Protein AF-A0A2I6QMM1-F1 (afdb_monomer_lite)

Radius of gyration: 28.71 Å; chains: 1; bounding box: 68×101×74 Å

pLDDT: mean 81.17, std 16.35, range [25.67, 98.0]

Foldseek 3Di:
DVVVVVVVVVVVVVVVVVVVVVVVCCVVVPPPVPPPVPPLDFDAFAFQFALLFQQAFQCQLPPFPDAFPPDDQSSQFRPQKFKDWPPDQQDDPDSQGTAGAPPHPNNVVDDLQTWHAPLAARWIFGADADPTFMWMKGFGPAPLQAAQFKKKKKWKKAFDDDQDFPDFKKKKKFKWFNQPVGTGFQWFAAFEKDKEKAAQFAAWKKKKKKWFAFQQRFIEIHDIDIYGRADPAFAPHTWMKMFTDDHPRTAKMWMWMDTPNWIFTQDMDGPDDRMDTRRPDTDGTDNDDDATPDHIDGQMWMDTRDRHYNAIDMDMTMGTNHNRGDCVSRPDTMMMMMGMDDHGPGGRRMIIGRIGMHSDDGAHDHHPSNLVRNGGGNYDNPDPRPPPSSPPPPPDPCPLAQFFFAKFFQQWWFWWAPQQLPDIDIDGNVVCAPVVLVVWTWFQFPVSHTWTWNHKDKDKAQKWKWWAWPVGFTGITHQRWFFAFPPDDLSGDGLSPDDFQTWTWFADPNDIDTTTTHDIDMDSNMGMIMATDTPDPDSRSQWGHISRTITGHHDDDDDD

Structure (mmCIF, N/CA/C/O backbone):
data_AF-A0A2I6QMM1-F1
#
_entry.id   AF-A0A2I6QMM1-F1
#
loop_
_atom_site.group_PDB
_atom_site.id
_atom_site.type_symbol
_atom_site.label_atom_id
_atom_site.label_alt_id
_atom_site.label_comp_id
_atom_site.label_asym_id
_atom_site.label_entity_id
_atom_site.label_seq_id
_atom_site.pdbx_PDB_ins_code
_atom_site.Cartn_x
_atom_site.Cartn_y
_atom_site.Cartn_z
_atom_site.occupancy
_atom_site.B_iso_or_equiv
_atom_site.auth_seq_id
_atom_site.auth_comp_id
_atom_site.auth_asym_id
_atom_site.auth_atom_id
_atom_site.pdbx_PDB_model_num
ATOM 1 N N . MET A 1 1 ? 2.790 59.469 16.083 1.00 58.50 1 MET A N 1
ATOM 2 C CA . MET A 1 1 ? 3.617 58.945 14.975 1.00 58.50 1 MET A CA 1
ATOM 3 C C . MET A 1 1 ? 5.012 58.540 15.431 1.00 58.50 1 MET A C 1
ATOM 5 O O . MET A 1 1 ? 5.197 57.351 15.611 1.00 58.50 1 MET A O 1
ATOM 9 N N . LYS A 1 2 ? 5.932 59.457 15.779 1.00 72.00 2 LYS A N 1
ATOM 10 C CA . LYS A 1 2 ? 7.332 59.096 16.119 1.00 72.00 2 LYS A CA 1
ATOM 11 C C . LYS A 1 2 ? 7.532 58.024 17.209 1.00 72.00 2 LYS A C 1
ATOM 13 O O . LYS A 1 2 ? 8.501 57.286 17.161 1.00 72.00 2 LYS A O 1
ATOM 18 N N . LYS A 1 3 ? 6.628 57.919 18.192 1.00 73.31 3 LYS A N 1
ATOM 19 C CA . LYS A 1 3 ? 6.713 56.907 19.266 1.00 73.31 3 LYS A CA 1
ATOM 20 C C . LYS A 1 3 ? 6.337 55.489 18.804 1.00 73.31 3 LYS A C 1
ATOM 22 O O . LYS A 1 3 ? 6.788 54.528 19.407 1.00 73.31 3 LYS A O 1
ATOM 27 N N . GLN A 1 4 ? 5.507 55.367 17.768 1.00 77.81 4 GLN A N 1
ATOM 28 C CA . GLN A 1 4 ? 5.061 54.077 17.235 1.00 77.81 4 GLN A CA 1
ATOM 29 C C . GLN A 1 4 ? 6.111 53.492 16.284 1.00 77.81 4 GLN A C 1
ATOM 31 O O . GLN A 1 4 ? 6.471 52.333 16.430 1.00 77.81 4 GLN A O 1
ATOM 36 N N . GLU A 1 5 ? 6.699 54.331 15.428 1.00 81.75 5 GLU A N 1
ATOM 37 C CA . GLU A 1 5 ? 7.823 53.952 14.555 1.00 81.75 5 GLU A CA 1
ATOM 38 C C . GLU A 1 5 ? 9.050 53.502 15.363 1.00 81.75 5 GLU A C 1
ATOM 40 O O . GLU A 1 5 ? 9.696 52.519 15.016 1.00 81.75 5 GLU A O 1
ATOM 45 N N . LEU A 1 6 ? 9.342 54.174 16.485 1.00 85.75 6 LEU A N 1
ATOM 46 C CA . LEU A 1 6 ? 10.435 53.772 17.376 1.00 85.75 6 LEU A CA 1
ATOM 47 C C . LEU A 1 6 ? 10.184 52.390 18.005 1.00 85.75 6 LEU A C 1
ATOM 49 O O . LEU A 1 6 ? 11.107 51.597 18.153 1.00 85.75 6 LEU A O 1
ATOM 53 N N . MET A 1 7 ? 8.927 52.095 18.345 1.00 86.69 7 MET A N 1
ATOM 54 C CA . MET A 1 7 ? 8.533 50.829 18.966 1.00 86.69 7 MET A CA 1
ATOM 55 C C . MET A 1 7 ? 8.573 49.666 17.965 1.00 86.69 7 MET A C 1
ATOM 57 O O . MET A 1 7 ? 8.992 48.568 18.319 1.00 86.69 7 MET A O 1
ATOM 61 N N . GLU A 1 8 ? 8.193 49.908 16.707 1.00 85.31 8 GLU A N 1
ATOM 62 C CA . GLU A 1 8 ? 8.327 48.926 15.624 1.00 85.31 8 GLU A CA 1
ATOM 63 C C . GLU A 1 8 ? 9.797 48.634 15.303 1.00 85.31 8 GLU A C 1
ATOM 65 O O . GLU A 1 8 ? 10.169 47.471 15.153 1.00 85.31 8 GLU A O 1
ATOM 70 N N . GLN A 1 9 ? 10.656 49.659 15.279 1.00 85.38 9 GLN A N 1
ATOM 71 C CA . GLN A 1 9 ? 12.094 49.465 15.076 1.00 85.38 9 GLN A CA 1
ATOM 72 C C . GLN A 1 9 ? 12.745 48.673 16.216 1.00 85.38 9 GLN A C 1
ATOM 74 O O . GLN A 1 9 ? 13.538 47.770 15.949 1.00 85.38 9 GLN A O 1
ATOM 79 N N . GLU A 1 10 ? 12.381 48.948 17.473 1.00 88.94 10 GLU A N 1
ATOM 80 C CA . GLU A 1 10 ? 12.860 48.169 18.624 1.00 88.94 10 GLU A CA 1
ATOM 81 C C . GLU A 1 10 ? 12.379 46.712 18.584 1.00 88.94 10 GLU A C 1
ATOM 83 O O . GLU A 1 10 ? 13.131 45.804 18.948 1.00 88.94 10 GLU A O 1
ATOM 88 N N . LEU A 1 11 ? 11.147 46.469 18.123 1.00 86.62 11 LEU A N 1
ATOM 89 C CA . LEU A 1 11 ? 10.607 45.119 17.983 1.00 86.62 11 LEU A CA 1
ATOM 90 C C . LEU A 1 11 ? 11.363 44.331 16.905 1.00 86.62 11 LEU A C 1
ATOM 92 O O . LEU A 1 11 ? 11.801 43.216 17.174 1.00 86.62 11 LEU A O 1
ATOM 96 N N . ILE A 1 12 ? 11.594 44.934 15.732 1.00 86.81 12 ILE A N 1
ATOM 97 C CA . ILE A 1 12 ? 12.362 44.326 14.634 1.00 86.81 12 ILE A CA 1
ATOM 98 C C . ILE A 1 12 ? 13.786 43.997 15.096 1.00 86.81 12 ILE A C 1
ATOM 100 O O . ILE A 1 12 ? 14.242 42.865 14.933 1.00 86.81 12 ILE A O 1
ATOM 104 N N . GLN A 1 13 ? 14.463 44.940 15.759 1.00 86.69 13 GLN A N 1
ATOM 105 C CA . GLN A 1 13 ? 15.813 44.713 16.283 1.00 86.69 13 GLN A CA 1
ATOM 106 C C . GLN A 1 13 ? 15.864 43.580 17.311 1.00 86.69 13 GLN A C 1
ATOM 108 O O . GLN A 1 13 ? 16.807 42.784 17.303 1.00 86.69 13 GLN A O 1
ATOM 113 N N . ARG A 1 14 ? 14.859 43.478 18.192 1.00 86.00 14 ARG A N 1
ATOM 114 C CA . ARG A 1 14 ? 14.765 42.369 19.149 1.00 86.00 14 ARG A CA 1
ATOM 115 C C . ARG A 1 14 ? 14.558 41.039 18.438 1.00 86.00 14 ARG A C 1
ATOM 117 O O . ARG A 1 14 ? 15.282 40.100 18.748 1.00 86.00 14 ARG A O 1
ATOM 124 N N . THR A 1 15 ? 13.651 40.961 17.469 1.00 83.31 15 THR A N 1
ATOM 125 C CA . THR A 1 15 ? 13.390 39.725 16.719 1.00 83.31 15 THR A CA 1
ATOM 126 C C . THR A 1 15 ? 14.624 39.258 15.943 1.00 83.31 15 THR A C 1
ATOM 128 O O . THR A 1 15 ? 14.970 38.078 15.993 1.00 83.31 15 THR A O 1
ATOM 131 N N . GLU A 1 16 ? 15.352 40.170 15.295 1.00 86.56 16 GLU A N 1
ATOM 132 C CA . GLU A 1 16 ? 16.597 39.847 14.586 1.00 86.56 16 GLU A CA 1
ATOM 133 C C . GLU A 1 16 ? 17.736 39.436 15.528 1.00 86.56 16 GLU A C 1
ATOM 135 O O . GLU A 1 16 ? 18.561 38.586 15.184 1.00 86.56 16 GLU A O 1
ATOM 140 N N . SER A 1 17 ? 17.810 40.048 16.712 1.00 85.56 17 SER A N 1
ATOM 141 C CA . SER A 1 17 ? 18.774 39.682 17.753 1.00 85.56 17 SER A CA 1
ATOM 142 C C . SER A 1 17 ? 18.489 38.280 18.293 1.00 85.56 17 SER A C 1
ATOM 144 O O . SER A 1 17 ? 19.379 37.431 18.303 1.00 85.56 17 SER A O 1
ATOM 146 N N . THR A 1 18 ? 17.230 37.988 18.636 1.00 84.31 18 THR A N 1
ATOM 147 C CA . THR A 1 18 ? 16.808 36.661 19.099 1.00 84.31 18 THR A CA 1
ATOM 148 C C . THR A 1 18 ? 17.025 35.598 18.026 1.00 84.31 18 THR A C 1
ATOM 150 O O . THR A 1 18 ? 17.526 34.525 18.342 1.00 84.31 18 THR A O 1
ATOM 153 N N . GLY A 1 19 ? 16.732 35.894 16.755 1.00 80.31 19 GLY A N 1
ATOM 154 C CA . GLY A 1 19 ? 16.983 34.971 15.645 1.00 80.31 19 GLY A CA 1
ATOM 155 C C . GLY A 1 19 ? 18.470 34.675 15.422 1.00 80.31 19 GLY A C 1
ATOM 156 O O . GLY A 1 19 ? 18.833 33.531 15.152 1.00 80.31 19 GLY A O 1
ATOM 157 N N . ARG A 1 20 ? 19.346 35.679 15.573 1.00 81.75 20 ARG A N 1
ATOM 158 C CA . ARG A 1 20 ? 20.805 35.486 15.512 1.00 81.75 20 ARG A CA 1
ATOM 159 C C . ARG A 1 20 ? 21.329 34.679 16.693 1.00 81.75 20 ARG A C 1
ATOM 161 O O . ARG A 1 20 ? 22.132 33.779 16.472 1.00 81.75 20 ARG A O 1
ATOM 168 N N . GLN A 1 21 ? 20.845 34.960 17.901 1.00 82.44 21 GLN A N 1
ATOM 169 C CA . GLN A 1 21 ? 21.220 34.212 19.098 1.00 82.44 21 GLN A CA 1
ATOM 170 C C . GLN A 1 21 ? 20.790 32.745 18.983 1.00 82.44 21 GLN A C 1
ATOM 172 O O . GLN A 1 21 ? 21.609 31.869 19.198 1.00 82.44 21 GLN A O 1
ATOM 177 N N . LEU A 1 22 ? 19.567 32.466 18.519 1.00 74.12 22 LEU A N 1
ATOM 178 C CA . LEU A 1 22 ? 19.092 31.094 18.297 1.00 74.12 22 LEU A CA 1
ATOM 179 C C . LEU A 1 22 ? 19.941 30.333 17.273 1.00 74.12 22 LEU A C 1
ATOM 181 O O . LEU A 1 22 ? 20.219 29.157 17.472 1.00 74.12 22 LEU A O 1
ATOM 185 N N . ARG A 1 23 ? 20.373 30.986 16.185 1.00 73.06 23 ARG A N 1
ATOM 186 C CA . ARG A 1 23 ? 21.278 30.360 15.204 1.00 73.06 23 ARG A CA 1
ATOM 187 C C . ARG A 1 23 ? 22.652 30.074 15.802 1.00 73.06 23 ARG A C 1
ATOM 189 O O . ARG A 1 23 ? 23.152 28.973 15.615 1.00 73.06 23 ARG A O 1
ATOM 196 N N . ALA A 1 24 ? 23.221 31.030 16.535 1.00 74.38 24 ALA A N 1
ATOM 197 C CA . ALA A 1 24 ? 24.502 30.854 17.211 1.00 74.38 24 ALA A CA 1
ATOM 198 C C . ALA A 1 24 ? 24.431 29.759 18.287 1.00 74.38 24 ALA A C 1
ATOM 200 O O . ALA A 1 24 ? 25.342 28.947 18.378 1.00 74.38 24 ALA A O 1
ATOM 201 N N . ASP A 1 25 ? 23.332 29.681 19.041 1.00 73.75 25 ASP A N 1
ATOM 202 C CA . ASP A 1 25 ? 23.110 28.652 20.056 1.00 73.75 25 ASP A CA 1
ATOM 203 C C . ASP A 1 25 ? 22.931 27.265 19.407 1.00 73.75 25 ASP A C 1
ATOM 205 O O . ASP A 1 25 ? 23.497 26.292 19.896 1.00 73.75 25 ASP A O 1
ATOM 209 N N . ILE A 1 26 ? 22.218 27.155 18.274 1.00 66.75 26 ILE A N 1
ATOM 210 C CA . ILE A 1 26 ? 22.106 25.907 17.487 1.00 66.75 26 ILE A CA 1
ATOM 211 C C . ILE A 1 26 ? 23.482 25.447 16.982 1.00 66.75 26 ILE A C 1
ATOM 213 O O . ILE A 1 26 ? 23.802 24.260 17.051 1.00 66.75 26 ILE A O 1
ATOM 217 N N . GLU A 1 27 ? 24.304 26.380 16.504 1.00 67.25 27 GLU A N 1
ATOM 218 C CA . GLU A 1 27 ? 25.644 26.110 15.974 1.00 67.25 27 GLU A CA 1
ATOM 219 C C . GLU A 1 27 ? 26.640 25.752 17.098 1.00 67.25 27 GLU A C 1
ATOM 221 O O . GLU A 1 27 ? 27.434 24.820 16.962 1.00 67.25 27 GLU A O 1
ATOM 226 N N . GLN A 1 28 ? 26.547 26.423 18.253 1.00 68.69 28 GLN A N 1
ATOM 227 C CA . GLN A 1 28 ? 27.386 26.197 19.434 1.00 68.69 28 GLN A CA 1
ATOM 228 C C . GLN A 1 28 ? 27.007 24.923 20.203 1.00 68.69 28 GLN A C 1
ATOM 230 O O . GLN A 1 28 ? 27.881 24.284 20.792 1.00 68.69 28 GLN A O 1
ATOM 235 N N . LEU A 1 29 ? 25.732 24.517 20.180 1.00 57.53 29 LEU A N 1
ATOM 236 C CA . LEU A 1 29 ? 25.268 23.271 20.794 1.00 57.53 29 LEU A CA 1
ATOM 237 C C . LEU A 1 29 ? 25.767 22.021 20.066 1.00 57.53 29 LEU A C 1
ATOM 239 O O . LEU A 1 29 ? 25.524 20.917 20.553 1.00 57.53 29 LEU A O 1
ATOM 243 N N . GLY A 1 30 ? 26.454 22.158 18.923 1.00 41.28 30 GLY A N 1
ATOM 244 C CA . GLY A 1 30 ? 27.029 21.016 18.215 1.00 41.28 30 GLY A CA 1
ATOM 245 C C . GLY A 1 30 ? 25.983 19.961 17.857 1.00 41.28 30 GLY A C 1
ATOM 246 O O . GLY A 1 30 ? 26.336 18.816 17.580 1.00 41.28 30 GLY A O 1
ATOM 247 N N . LEU A 1 31 ? 24.702 20.351 17.839 1.00 41.19 31 LEU A N 1
ATOM 248 C CA . LEU A 1 31 ? 23.625 19.614 17.210 1.00 41.19 31 LEU A CA 1
ATOM 249 C C . LEU A 1 31 ? 23.859 19.757 15.709 1.00 41.19 31 LEU A C 1
ATOM 251 O O . LEU A 1 31 ? 23.093 20.393 14.988 1.00 41.19 31 LEU A O 1
ATOM 255 N N . ALA A 1 32 ? 24.927 19.120 15.221 1.00 36.84 32 ALA A N 1
ATOM 256 C CA . ALA A 1 32 ? 24.806 18.426 13.966 1.00 36.84 32 ALA A CA 1
ATOM 257 C C . ALA A 1 32 ? 23.470 17.701 14.093 1.00 36.84 32 ALA A C 1
ATOM 259 O O . ALA A 1 32 ? 23.344 16.795 14.918 1.00 36.84 32 ALA A O 1
ATOM 260 N N . ILE A 1 33 ? 22.451 18.164 13.354 1.00 36.47 33 ILE A N 1
ATOM 261 C CA . ILE A 1 33 ? 21.364 17.284 12.943 1.00 36.47 33 ILE A CA 1
ATOM 262 C C . ILE A 1 33 ? 22.131 16.033 12.569 1.00 36.47 33 ILE A C 1
ATOM 264 O O . ILE A 1 33 ? 22.986 16.157 11.679 1.00 36.47 33 ILE A O 1
ATOM 268 N N . PRO A 1 34 ? 22.006 14.919 13.315 1.00 30.20 34 PRO A N 1
ATOM 269 C CA . PRO A 1 34 ? 22.733 13.741 12.934 1.00 30.20 34 PRO A CA 1
ATOM 270 C C . PRO A 1 34 ? 22.340 13.573 11.479 1.00 30.20 34 PRO A C 1
ATOM 272 O O . PRO A 1 34 ? 21.159 13.415 11.158 1.00 30.20 34 PRO A O 1
ATOM 275 N N . ARG A 1 35 ? 23.318 13.710 10.574 1.00 33.44 35 ARG A N 1
ATOM 276 C CA . ARG A 1 35 ? 23.242 12.969 9.336 1.00 33.44 35 ARG A CA 1
ATOM 277 C C . ARG A 1 35 ? 23.168 11.564 9.885 1.00 33.44 35 ARG A C 1
ATOM 279 O O . ARG A 1 35 ? 24.181 11.000 10.283 1.00 33.44 35 ARG A O 1
ATOM 286 N N . ILE A 1 36 ? 21.937 11.094 10.071 1.00 28.52 36 ILE A N 1
ATOM 287 C CA . ILE A 1 36 ? 21.635 9.690 10.128 1.00 28.52 36 ILE A CA 1
ATOM 288 C C . ILE A 1 36 ? 22.229 9.264 8.800 1.00 28.52 36 ILE A C 1
ATOM 290 O O . ILE A 1 36 ? 21.661 9.548 7.744 1.00 28.52 36 ILE A O 1
ATOM 294 N N . GLU A 1 37 ? 23.477 8.785 8.837 1.00 29.30 37 GLU A N 1
ATOM 295 C CA . GLU A 1 37 ? 23.994 8.039 7.713 1.00 29.30 37 GLU A CA 1
ATOM 296 C C . GLU A 1 37 ? 22.905 6.996 7.491 1.00 29.30 37 GLU A C 1
ATOM 298 O O . GLU A 1 37 ? 22.570 6.294 8.458 1.00 29.30 37 GLU A O 1
ATOM 303 N N . PRO A 1 38 ? 22.254 6.979 6.311 1.00 32.16 38 PRO A N 1
ATOM 304 C CA . PRO A 1 38 ? 21.248 5.972 6.044 1.00 32.16 38 PRO A CA 1
ATOM 305 C C . PRO A 1 38 ? 21.880 4.633 6.429 1.00 32.16 38 PRO A C 1
ATOM 307 O O . PRO A 1 38 ? 23.066 4.436 6.119 1.00 32.16 38 PRO A O 1
ATOM 310 N N . PRO A 1 39 ? 21.174 3.778 7.191 1.00 32.47 39 PRO A N 1
ATOM 311 C CA . PRO A 1 39 ? 21.705 2.491 7.602 1.00 32.47 39 PRO A CA 1
ATOM 312 C C . PRO A 1 39 ? 22.370 1.864 6.382 1.00 32.47 39 PRO A C 1
ATOM 314 O O . PRO A 1 39 ? 21.724 1.699 5.349 1.00 32.47 39 PRO A O 1
ATOM 317 N N . LYS A 1 40 ? 23.676 1.577 6.463 1.00 38.78 40 LYS A N 1
ATOM 318 C CA . LYS A 1 40 ? 24.471 1.165 5.291 1.00 38.78 40 LYS A CA 1
ATOM 319 C C . LYS A 1 40 ? 23.961 -0.121 4.621 1.00 38.78 40 LYS A C 1
ATOM 321 O O . LYS A 1 40 ? 24.454 -0.458 3.557 1.00 38.78 40 LYS A O 1
ATOM 326 N N . ASN A 1 41 ? 22.954 -0.775 5.209 1.00 40.88 41 ASN A N 1
ATOM 327 C CA . ASN A 1 41 ? 22.292 -1.986 4.743 1.00 40.88 41 ASN A CA 1
ATOM 328 C C . ASN A 1 41 ? 20.760 -1.912 4.938 1.00 40.88 41 ASN A C 1
ATOM 330 O O . ASN A 1 41 ? 20.172 -2.814 5.537 1.00 40.88 41 ASN A O 1
ATOM 334 N N . GLU A 1 42 ? 20.086 -0.844 4.500 1.00 47.88 42 GLU A N 1
ATOM 335 C CA . GLU A 1 42 ? 18.627 -0.930 4.347 1.00 47.88 42 GLU A CA 1
ATOM 336 C C . GLU A 1 42 ? 18.300 -1.986 3.285 1.00 47.88 42 GLU A C 1
ATOM 338 O O . GLU A 1 42 ? 18.779 -1.916 2.152 1.00 47.88 42 GLU A O 1
ATOM 343 N N . ALA A 1 43 ? 17.505 -2.991 3.658 1.00 60.81 43 ALA A N 1
ATOM 344 C CA . ALA A 1 43 ? 17.047 -3.997 2.714 1.00 60.81 43 ALA A CA 1
ATOM 345 C C . ALA A 1 43 ? 16.297 -3.319 1.557 1.00 60.81 43 ALA A C 1
ATOM 347 O O . ALA A 1 43 ? 15.553 -2.357 1.761 1.00 60.81 43 ALA A O 1
ATOM 348 N N . ALA A 1 44 ? 16.478 -3.829 0.341 1.00 65.75 44 ALA A N 1
ATOM 349 C CA . ALA A 1 44 ? 15.652 -3.434 -0.789 1.00 65.75 44 ALA A CA 1
ATOM 350 C C . ALA A 1 44 ? 14.176 -3.700 -0.461 1.00 65.75 44 ALA A C 1
ATOM 352 O O . ALA A 1 44 ? 13.829 -4.776 0.044 1.00 65.75 44 ALA A O 1
ATOM 353 N N . ILE A 1 45 ? 13.295 -2.747 -0.773 1.00 69.69 45 ILE A N 1
ATOM 354 C CA . ILE A 1 45 ? 11.860 -3.011 -0.741 1.00 69.69 45 ILE A CA 1
ATOM 355 C C . ILE A 1 45 ? 11.553 -4.167 -1.689 1.00 69.69 45 ILE A C 1
ATOM 357 O O . ILE A 1 45 ? 12.306 -4.463 -2.616 1.00 69.69 45 ILE A O 1
ATOM 361 N N . VAL A 1 46 ? 10.405 -4.803 -1.507 1.00 78.69 46 VAL A N 1
ATOM 362 C CA . VAL A 1 46 ? 9.820 -5.560 -2.610 1.00 78.69 46 VAL A CA 1
ATOM 363 C C . VAL A 1 46 ? 8.799 -4.672 -3.267 1.00 78.69 46 VAL A C 1
ATOM 365 O O . VAL A 1 46 ? 7.735 -4.433 -2.693 1.00 78.69 46 VAL A O 1
ATOM 368 N N . ASN A 1 47 ? 9.166 -4.185 -4.444 1.00 82.12 47 ASN A N 1
ATOM 369 C CA . ASN A 1 47 ? 8.335 -3.274 -5.188 1.00 82.12 47 ASN A CA 1
ATOM 370 C C . ASN A 1 47 ? 7.145 -4.015 -5.810 1.00 82.12 47 ASN A C 1
ATOM 372 O O . ASN A 1 47 ? 7.300 -5.054 -6.456 1.00 82.12 47 ASN A O 1
ATOM 376 N N . LEU A 1 48 ? 5.950 -3.508 -5.524 1.00 87.00 48 LEU A N 1
ATOM 377 C CA . LEU A 1 48 ? 4.663 -4.068 -5.925 1.00 87.00 48 LEU A CA 1
ATOM 378 C C . LEU A 1 48 ? 4.104 -3.402 -7.187 1.00 87.00 48 LEU A C 1
ATOM 380 O O . LEU A 1 48 ? 3.023 -3.786 -7.623 1.00 87.00 48 LEU A O 1
ATOM 384 N N . ILE A 1 49 ? 4.806 -2.413 -7.741 1.00 90.00 49 ILE A N 1
ATOM 385 C CA . ILE A 1 49 ? 4.479 -1.767 -9.012 1.00 90.00 49 ILE A CA 1
ATOM 386 C C . ILE A 1 49 ? 5.519 -2.158 -10.063 1.00 90.00 49 ILE A C 1
ATOM 388 O O . ILE A 1 49 ? 6.710 -2.204 -9.754 1.00 90.00 49 ILE A O 1
ATOM 392 N N . ASP A 1 50 ? 5.060 -2.457 -11.275 1.00 88.81 50 ASP A N 1
ATOM 393 C CA . ASP A 1 50 ? 5.924 -2.761 -12.420 1.00 88.81 50 ASP A CA 1
ATOM 394 C C . ASP A 1 50 ? 6.324 -1.472 -13.149 1.00 88.81 50 ASP A C 1
ATOM 396 O O . ASP A 1 50 ? 5.549 -0.510 -13.159 1.00 88.81 50 ASP A O 1
ATOM 400 N N . ASP A 1 51 ? 7.521 -1.468 -13.746 1.00 89.12 51 ASP A N 1
ATOM 401 C CA . ASP A 1 51 ? 8.154 -0.319 -14.420 1.00 89.12 51 ASP A CA 1
ATOM 402 C C . ASP A 1 51 ? 8.175 0.940 -13.540 1.00 89.12 51 ASP A C 1
ATOM 404 O O . ASP A 1 51 ? 7.952 2.063 -13.988 1.00 89.12 51 ASP A O 1
ATOM 408 N N . GLY A 1 52 ? 8.417 0.763 -12.236 1.00 88.38 52 GLY A N 1
ATOM 409 C CA . GLY A 1 52 ? 8.406 1.862 -11.268 1.00 88.38 52 GLY A CA 1
ATOM 410 C C . GLY A 1 52 ? 9.454 2.948 -11.540 1.00 88.38 52 GLY A C 1
ATOM 411 O O . GLY A 1 52 ? 9.311 4.061 -11.049 1.00 88.38 52 GLY A O 1
ATOM 412 N N . ASP A 1 53 ? 10.500 2.657 -12.309 1.00 85.69 53 ASP A N 1
ATOM 413 C CA . ASP A 1 53 ? 11.560 3.591 -12.709 1.00 85.69 53 ASP A CA 1
ATOM 414 C C . ASP A 1 53 ? 11.435 4.099 -14.151 1.00 85.69 53 ASP A C 1
ATOM 416 O O . ASP A 1 53 ? 12.343 4.774 -14.629 1.00 85.69 53 ASP A O 1
ATOM 420 N N . TYR A 1 54 ? 10.327 3.807 -14.839 1.00 88.25 54 TYR A N 1
ATOM 421 C CA . TYR A 1 54 ? 10.059 4.289 -16.196 1.00 88.25 54 TYR A CA 1
ATOM 422 C C . TYR A 1 54 ? 11.141 3.909 -17.221 1.00 88.25 54 TYR A C 1
ATOM 424 O O . TYR A 1 54 ? 11.379 4.640 -18.197 1.00 88.25 54 TYR A O 1
ATOM 432 N N . SER A 1 55 ? 11.832 2.791 -16.995 1.00 83.44 55 SER A N 1
ATOM 433 C CA . SER A 1 55 ? 12.939 2.332 -17.830 1.00 83.44 55 SER A CA 1
ATOM 434 C C . SER A 1 55 ? 12.469 1.558 -19.063 1.00 83.44 55 SER A C 1
ATOM 436 O O . SER A 1 55 ? 13.211 1.442 -20.050 1.00 83.44 55 SER A O 1
ATOM 438 N N . TRP A 1 56 ? 11.239 1.041 -19.061 1.00 84.81 56 TRP A N 1
ATOM 439 C CA . TRP A 1 56 ? 10.733 0.196 -20.138 1.00 84.81 56 TRP A CA 1
ATOM 440 C C . TRP A 1 56 ? 9.632 0.868 -20.958 1.00 84.81 56 TRP A C 1
ATOM 442 O O . TRP A 1 56 ? 8.686 1.457 -20.450 1.00 84.81 56 TRP A O 1
ATOM 452 N N . SER A 1 57 ? 9.719 0.730 -22.283 1.00 88.94 57 SER A N 1
ATOM 453 C CA . SER A 1 57 ? 8.549 0.960 -23.126 1.00 88.94 57 SER A CA 1
ATOM 454 C C . SER A 1 57 ? 7.610 -0.242 -23.068 1.00 88.94 57 SER A C 1
ATOM 456 O O . SER A 1 57 ? 8.043 -1.360 -22.774 1.00 88.94 57 SER A O 1
ATOM 458 N N . THR A 1 58 ? 6.345 -0.053 -23.450 1.00 89.12 58 THR A N 1
ATOM 459 C CA . THR A 1 58 ? 5.400 -1.173 -23.578 1.00 89.12 58 THR A CA 1
ATOM 460 C C . THR A 1 58 ? 5.940 -2.258 -24.516 1.00 89.12 58 THR A C 1
ATOM 462 O O . THR A 1 58 ? 5.865 -3.445 -24.192 1.00 89.12 58 THR A O 1
ATOM 465 N N . LEU A 1 59 ? 6.511 -1.869 -25.661 1.00 86.94 59 LEU A N 1
ATOM 466 C CA . LEU A 1 59 ? 7.058 -2.825 -26.625 1.00 86.94 59 LEU A CA 1
ATOM 467 C C . LEU A 1 59 ? 8.233 -3.618 -26.038 1.00 86.94 59 LEU A C 1
ATOM 469 O O . LEU A 1 59 ? 8.257 -4.840 -26.161 1.00 86.94 59 LEU A O 1
ATOM 473 N N . ALA A 1 60 ? 9.182 -2.937 -25.387 1.00 84.00 60 ALA A N 1
ATOM 474 C CA . ALA A 1 60 ? 10.337 -3.600 -24.793 1.00 84.00 60 ALA A CA 1
ATOM 475 C C . ALA A 1 60 ? 9.909 -4.567 -23.687 1.00 84.00 60 ALA A C 1
ATOM 477 O O . ALA A 1 60 ? 10.296 -5.727 -23.714 1.00 84.00 60 ALA A O 1
ATOM 478 N N . TYR A 1 61 ? 9.030 -4.133 -22.784 1.00 86.69 61 TYR A N 1
ATOM 479 C CA . TYR A 1 61 ? 8.592 -4.959 -21.660 1.00 86.69 61 TYR A CA 1
ATOM 480 C C . TYR A 1 61 ? 7.873 -6.246 -22.092 1.00 86.69 61 TYR A C 1
ATOM 482 O O . TYR A 1 61 ? 8.026 -7.295 -21.473 1.00 86.69 61 TYR A O 1
ATOM 490 N N . THR A 1 62 ? 7.074 -6.176 -23.160 1.00 86.62 62 THR A N 1
ATOM 491 C CA . THR A 1 62 ? 6.180 -7.275 -23.567 1.00 86.62 62 THR A CA 1
ATOM 492 C C . THR A 1 62 ? 6.748 -8.175 -24.661 1.00 86.62 62 THR A C 1
ATOM 494 O O . THR A 1 62 ? 6.261 -9.291 -24.839 1.00 86.62 62 THR A O 1
ATOM 497 N N . THR A 1 63 ? 7.769 -7.723 -25.397 1.00 83.44 63 THR A N 1
ATOM 498 C CA . THR A 1 63 ? 8.315 -8.446 -26.554 1.00 83.44 63 THR A CA 1
ATOM 499 C C . THR A 1 63 ? 9.797 -8.780 -26.346 1.00 83.44 63 THR A C 1
ATOM 501 O O . THR A 1 63 ? 10.654 -7.899 -26.492 1.00 83.44 63 THR A O 1
ATOM 504 N N . PRO A 1 64 ? 10.133 -10.055 -26.057 1.00 77.38 64 PRO A N 1
ATOM 505 C CA . PRO A 1 64 ? 11.514 -10.501 -25.894 1.00 77.38 64 PRO A CA 1
ATOM 506 C C . PRO A 1 64 ? 12.402 -10.146 -27.092 1.00 77.38 64 PRO A C 1
ATOM 508 O O . PRO A 1 64 ? 11.991 -10.267 -28.245 1.00 77.38 64 PRO A O 1
ATOM 511 N N . GLY A 1 65 ? 13.643 -9.733 -26.823 1.00 69.12 65 GLY A N 1
ATOM 512 C CA . GLY A 1 65 ? 14.623 -9.398 -27.863 1.00 69.12 65 GLY A CA 1
ATOM 513 C C . GLY A 1 65 ? 14.426 -8.036 -28.541 1.00 69.12 65 GLY A C 1
ATOM 514 O O . GLY A 1 65 ? 15.172 -7.711 -29.465 1.00 69.12 65 GLY A O 1
ATOM 515 N N . THR A 1 66 ? 13.467 -7.221 -28.090 1.00 71.25 66 THR A N 1
ATOM 516 C CA . THR A 1 66 ? 13.316 -5.839 -28.565 1.00 71.25 66 THR A CA 1
ATOM 517 C C . THR A 1 66 ? 14.540 -5.010 -28.185 1.00 71.25 66 THR A C 1
ATOM 519 O O . THR A 1 66 ? 14.951 -4.981 -27.025 1.00 71.25 66 THR A O 1
ATOM 522 N N . THR A 1 67 ? 15.111 -4.303 -29.159 1.00 65.88 67 THR A N 1
ATOM 523 C CA . THR A 1 67 ? 16.203 -3.356 -28.928 1.00 65.88 67 THR A CA 1
ATOM 524 C C . THR A 1 67 ? 15.672 -1.950 -28.619 1.00 65.88 67 THR A C 1
ATOM 526 O O . THR A 1 67 ? 14.656 -1.524 -29.195 1.00 65.88 67 THR A O 1
ATOM 529 N N . PRO A 1 68 ? 16.364 -1.190 -27.745 1.00 62.66 68 PRO A N 1
ATOM 530 C CA . PRO A 1 68 ? 16.035 0.206 -27.470 1.00 62.66 68 PRO A CA 1
ATOM 531 C C . PRO A 1 68 ? 16.012 1.019 -28.771 1.00 62.66 68 PRO A C 1
ATOM 533 O O . PRO A 1 68 ? 16.934 0.945 -29.579 1.00 62.66 68 PRO A O 1
ATOM 536 N N . GLY A 1 69 ? 14.938 1.783 -28.992 1.00 59.22 69 GLY A N 1
ATOM 537 C CA . GLY A 1 69 ? 14.790 2.639 -30.181 1.00 59.22 69 GLY A CA 1
ATOM 538 C C . GLY A 1 69 ? 14.014 2.050 -31.369 1.00 59.22 69 GLY A C 1
ATOM 539 O O . GLY A 1 69 ? 13.842 2.751 -32.363 1.00 59.22 69 GLY A O 1
ATOM 540 N N . THR A 1 70 ? 13.470 0.830 -31.272 1.00 65.75 70 THR A N 1
ATOM 541 C CA . THR A 1 70 ? 12.574 0.264 -32.308 1.00 65.75 70 THR A CA 1
ATOM 542 C C . THR A 1 70 ? 11.383 1.200 -32.599 1.00 65.75 70 THR A C 1
ATOM 544 O O . THR A 1 70 ? 10.691 1.632 -31.682 1.00 65.75 70 THR A O 1
ATOM 547 N N . ALA A 1 71 ? 11.126 1.572 -33.855 1.00 65.19 71 ALA A N 1
ATOM 548 C CA . ALA A 1 71 ? 10.040 2.507 -34.179 1.00 65.19 71 ALA A CA 1
ATOM 549 C C . ALA A 1 71 ? 8.650 1.911 -33.866 1.00 65.19 71 ALA A C 1
ATOM 551 O O . ALA A 1 71 ? 8.432 0.720 -34.069 1.00 65.19 71 ALA A O 1
ATOM 552 N N . GLY A 1 72 ? 7.708 2.741 -33.402 1.00 77.75 72 GLY A N 1
ATOM 553 C CA . GLY A 1 72 ? 6.319 2.342 -33.137 1.00 77.75 72 GLY A CA 1
ATOM 554 C C . GLY A 1 72 ? 5.725 2.992 -31.887 1.00 77.75 72 GLY A C 1
ATOM 555 O O . GLY A 1 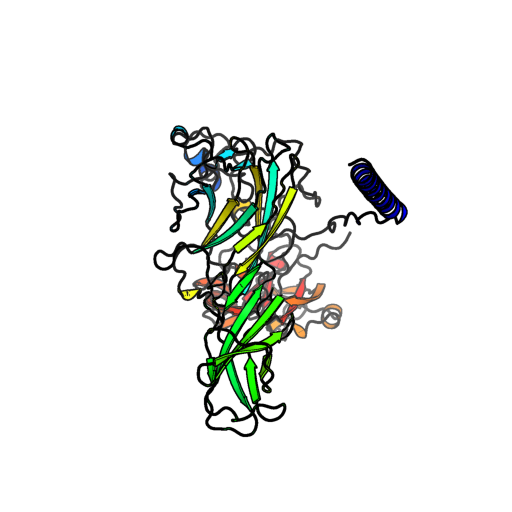72 ? 6.454 3.344 -30.960 1.00 77.75 72 GLY A O 1
ATOM 556 N N . ASP A 1 73 ? 4.400 3.134 -31.866 1.00 82.38 73 ASP A N 1
ATOM 557 C CA . ASP A 1 73 ? 3.652 3.784 -30.778 1.00 82.38 73 ASP A CA 1
ATOM 558 C C . ASP A 1 73 ? 3.824 3.062 -29.431 1.00 82.38 73 ASP A C 1
ATOM 560 O O . ASP A 1 73 ? 4.066 3.709 -28.414 1.00 82.38 73 ASP A O 1
ATOM 564 N N . ASP A 1 74 ? 3.849 1.725 -29.422 1.00 84.12 74 ASP A N 1
ATOM 565 C CA . ASP A 1 74 ? 4.107 0.948 -28.199 1.00 84.12 74 ASP A CA 1
ATOM 566 C C . ASP A 1 74 ? 5.523 1.157 -27.646 1.00 84.12 74 ASP A C 1
ATOM 568 O O . ASP A 1 74 ? 5.756 0.998 -26.448 1.00 84.12 74 ASP A O 1
ATOM 572 N N . ASN A 1 75 ? 6.483 1.561 -28.486 1.00 84.81 75 ASN A N 1
ATOM 573 C CA . ASN A 1 75 ? 7.808 1.942 -28.004 1.00 84.81 75 ASN A CA 1
ATOM 574 C C . ASN A 1 75 ? 7.846 3.389 -27.482 1.00 84.81 75 ASN A C 1
ATOM 576 O O . ASN A 1 75 ? 8.843 3.793 -26.892 1.00 84.81 75 ASN A O 1
ATOM 580 N N . GLN A 1 76 ? 6.812 4.196 -27.725 1.00 85.69 76 GLN A N 1
ATOM 581 C CA . GLN A 1 76 ? 6.696 5.587 -27.268 1.00 85.69 76 GLN A CA 1
ATOM 582 C C . GLN A 1 76 ? 5.753 5.732 -26.063 1.00 85.69 76 GLN A C 1
ATOM 584 O O . GLN A 1 76 ? 5.329 6.840 -25.736 1.00 85.69 76 GLN A O 1
ATOM 589 N N . ARG A 1 77 ? 5.442 4.621 -25.393 1.00 89.38 77 ARG A N 1
ATOM 590 C CA . ARG A 1 77 ? 4.642 4.547 -24.168 1.00 89.38 77 ARG A CA 1
ATOM 591 C C . ARG A 1 77 ? 5.427 3.868 -23.061 1.00 89.38 77 ARG A C 1
ATOM 593 O O . ARG A 1 77 ? 5.965 2.791 -23.316 1.00 89.38 77 ARG A O 1
ATOM 600 N N . ALA A 1 78 ? 5.427 4.454 -21.866 1.00 91.00 78 ALA A N 1
ATOM 601 C CA . ALA A 1 78 ? 5.930 3.785 -20.668 1.00 91.00 78 ALA A CA 1
ATOM 602 C C . ALA A 1 78 ? 5.078 2.537 -20.394 1.00 91.00 78 ALA A C 1
ATOM 604 O O . ALA A 1 78 ? 3.869 2.538 -20.664 1.00 91.00 78 ALA A O 1
ATOM 605 N N . TYR A 1 79 ? 5.691 1.450 -19.933 1.00 91.56 79 TYR A N 1
ATOM 606 C CA . TYR A 1 79 ? 4.941 0.245 -19.603 1.00 91.56 79 TYR A CA 1
ATOM 607 C C . TYR A 1 79 ? 4.174 0.454 -18.294 1.00 91.56 79 TYR A C 1
ATOM 609 O O . TYR A 1 79 ? 4.651 1.104 -17.382 1.00 91.56 79 TYR A O 1
ATOM 617 N N . ASN A 1 80 ? 2.954 -0.077 -18.191 1.00 94.19 80 ASN A N 1
ATOM 618 C CA . ASN A 1 80 ? 2.157 -0.040 -16.956 1.00 94.19 80 ASN A CA 1
ATOM 619 C C . ASN A 1 80 ? 1.829 1.361 -16.381 1.00 94.19 80 ASN A C 1
ATOM 621 O O . ASN A 1 80 ? 1.259 1.455 -15.298 1.00 94.19 80 ASN A O 1
ATOM 625 N N . TRP A 1 81 ? 2.105 2.446 -17.108 1.00 96.06 81 TRP A N 1
ATOM 626 C CA . TRP A 1 81 ? 1.798 3.810 -16.681 1.00 96.06 81 TRP A CA 1
ATOM 627 C C . TRP A 1 81 ? 0.829 4.492 -17.635 1.00 96.06 81 TRP A C 1
ATOM 629 O O . TRP A 1 81 ? 0.992 4.474 -18.858 1.00 96.06 81 TRP A O 1
ATOM 639 N N . TYR A 1 82 ? -0.170 5.143 -17.052 1.00 95.12 82 TYR A N 1
ATOM 640 C CA . TYR A 1 82 ? -1.231 5.849 -17.757 1.00 95.12 82 TYR A CA 1
ATOM 641 C C . TYR A 1 82 ? -1.449 7.210 -17.103 1.00 95.12 82 TYR A C 1
ATOM 643 O O . TYR A 1 82 ? -0.945 7.498 -16.014 1.00 95.12 82 TYR A O 1
ATOM 651 N N . ARG A 1 83 ? -2.203 8.066 -17.774 1.00 92.75 83 ARG A N 1
ATOM 652 C CA . ARG A 1 83 ? -2.589 9.382 -17.279 1.00 92.75 83 ARG A CA 1
ATOM 653 C C . ARG A 1 83 ? -4.081 9.569 -17.419 1.00 92.75 83 ARG A C 1
ATOM 655 O O . ARG A 1 83 ? -4.690 9.168 -18.409 1.00 92.75 83 ARG A O 1
ATOM 662 N N . GLU A 1 84 ? -4.642 10.223 -16.423 1.00 92.44 84 GLU A N 1
ATOM 663 C CA . GLU A 1 84 ? -6.075 10.420 -16.305 1.00 92.44 84 GLU A CA 1
ATOM 664 C C . GLU A 1 84 ? -6.366 11.819 -15.795 1.00 92.44 84 GLU A C 1
ATOM 666 O O . GLU A 1 84 ? -5.600 12.390 -15.017 1.00 92.44 84 GLU A O 1
ATOM 671 N N . GLN A 1 85 ? -7.495 12.380 -16.212 1.00 90.88 85 GLN A N 1
ATOM 672 C CA . GLN A 1 85 ? -7.955 13.633 -15.628 1.00 90.88 85 GLN A CA 1
ATOM 673 C C . GLN A 1 85 ? -8.359 13.394 -14.171 1.00 90.88 85 GLN A C 1
ATOM 675 O O . GLN A 1 85 ? -8.952 12.364 -13.835 1.00 90.88 85 GLN A O 1
ATOM 680 N N . ARG A 1 86 ? -8.107 14.365 -13.283 1.00 88.94 86 ARG A N 1
ATOM 681 C CA . ARG A 1 86 ? -8.424 14.227 -11.848 1.00 88.94 86 ARG A CA 1
ATOM 682 C C . ARG A 1 86 ? -9.884 13.853 -11.586 1.00 88.94 86 ARG A C 1
ATOM 684 O O . ARG A 1 86 ? -10.192 13.082 -10.682 1.00 88.94 86 ARG A O 1
ATOM 691 N N . ALA A 1 87 ? -10.785 14.393 -12.399 1.00 89.19 87 ALA A N 1
ATOM 692 C CA . ALA A 1 87 ? -12.216 14.143 -12.295 1.00 89.19 87 ALA A CA 1
ATOM 693 C C . ALA A 1 87 ? -12.632 12.724 -12.734 1.00 89.19 87 ALA A C 1
ATOM 695 O O . ALA A 1 87 ? -13.744 12.301 -12.412 1.00 89.19 87 ALA A O 1
ATOM 696 N N . THR A 1 88 ? -11.775 11.979 -13.443 1.00 90.56 88 THR A N 1
ATOM 697 C CA . THR A 1 88 ? -12.075 10.618 -13.899 1.00 90.56 88 THR A CA 1
ATOM 698 C C . THR A 1 88 ? -12.171 9.657 -12.714 1.00 90.56 88 THR A C 1
ATOM 700 O O . THR A 1 88 ? -11.247 9.539 -11.904 1.00 90.56 88 THR A O 1
ATOM 703 N N . VAL A 1 89 ? -13.293 8.937 -12.622 1.00 87.06 89 VAL A N 1
ATOM 704 C CA . VAL A 1 89 ? -13.570 7.982 -11.532 1.00 87.06 89 VAL A CA 1
ATOM 705 C C . VAL A 1 89 ? -13.390 6.524 -11.974 1.00 87.06 89 VAL A C 1
ATOM 707 O O . VAL A 1 89 ? -12.966 5.698 -11.174 1.00 87.06 89 VAL A O 1
ATOM 710 N N . VAL A 1 90 ? -13.662 6.202 -13.240 1.00 89.75 90 VAL A N 1
ATOM 711 C CA . VAL A 1 90 ? -13.359 4.887 -13.833 1.00 89.75 90 VAL A CA 1
ATOM 712 C C . VAL A 1 90 ? -12.154 5.069 -14.739 1.00 89.75 90 VAL A C 1
ATOM 714 O O . VAL A 1 90 ? -12.247 5.789 -15.727 1.00 89.75 90 VAL A O 1
ATOM 717 N N . LEU A 1 91 ? -11.033 4.469 -14.362 1.00 91.75 91 LEU A N 1
ATOM 718 C CA . LEU A 1 91 ? -9.737 4.666 -14.998 1.00 91.75 91 LEU A CA 1
ATOM 719 C C . LEU A 1 91 ? -9.551 3.692 -16.162 1.00 91.75 91 LEU A C 1
ATOM 721 O O . LEU A 1 91 ? -9.911 2.514 -16.053 1.00 91.75 91 LEU A O 1
ATOM 725 N N . ALA A 1 92 ? -8.954 4.161 -17.253 1.00 91.12 92 ALA A N 1
ATOM 726 C CA . ALA A 1 92 ? -8.668 3.352 -18.426 1.00 91.12 92 ALA A CA 1
ATOM 727 C C . ALA A 1 92 ? -7.184 2.956 -18.504 1.00 91.12 92 ALA A C 1
ATOM 729 O O . ALA A 1 92 ? -6.283 3.730 -18.189 1.00 91.12 92 ALA A O 1
ATOM 730 N N . THR A 1 93 ? -6.934 1.731 -18.970 1.00 91.00 93 THR A N 1
ATOM 731 C CA . THR A 1 93 ? -5.590 1.164 -19.191 1.00 91.00 93 THR A CA 1
ATOM 732 C C . THR A 1 93 ? -5.334 0.865 -20.669 1.00 91.00 93 THR A C 1
ATOM 734 O O . THR A 1 93 ? -4.678 -0.110 -21.033 1.00 91.00 93 THR A O 1
ATOM 737 N N . ASP A 1 94 ? -5.888 1.695 -21.552 1.00 88.88 94 ASP A N 1
ATOM 738 C CA . ASP A 1 94 ? -5.742 1.550 -22.999 1.00 88.88 94 ASP A CA 1
ATOM 739 C C . ASP A 1 94 ? -4.635 2.453 -23.583 1.00 88.88 94 ASP A C 1
ATOM 741 O O . ASP A 1 94 ? -4.025 3.289 -22.911 1.00 88.88 94 ASP A O 1
ATOM 745 N N . ASN A 1 95 ? -4.379 2.296 -24.884 1.00 85.00 95 ASN A N 1
ATOM 746 C CA . ASN A 1 95 ? -3.374 3.070 -25.615 1.00 85.00 95 ASN A CA 1
ATOM 747 C C . ASN A 1 95 ? -3.649 4.589 -25.616 1.00 85.00 95 ASN A C 1
ATOM 749 O O . ASN A 1 95 ? -2.717 5.392 -25.666 1.00 85.00 95 ASN A O 1
ATOM 753 N N . ALA A 1 96 ? -4.916 5.014 -25.576 1.00 86.38 96 ALA A N 1
ATOM 754 C CA . ALA A 1 96 ? -5.253 6.434 -25.588 1.00 86.38 96 ALA A CA 1
ATOM 755 C C . ALA A 1 96 ? -4.806 7.116 -24.286 1.00 86.38 96 ALA A C 1
ATOM 757 O O . ALA A 1 96 ? -4.289 8.238 -24.346 1.00 86.38 96 ALA A O 1
ATOM 758 N N . HIS A 1 97 ? -4.905 6.400 -23.164 1.00 90.25 97 HIS A N 1
ATOM 759 C CA . HIS A 1 97 ? -4.586 6.886 -21.820 1.00 90.25 97 HIS A CA 1
ATOM 760 C C . HIS A 1 97 ? -3.147 6.590 -21.379 1.00 90.25 97 HIS A C 1
ATOM 762 O O . HIS A 1 97 ? -2.717 7.102 -20.351 1.00 90.25 97 HIS A O 1
ATOM 768 N N . GLY A 1 98 ? -2.371 5.811 -22.139 1.00 91.50 98 GLY A N 1
ATOM 769 C CA . GLY A 1 98 ? -0.970 5.519 -21.808 1.00 91.50 98 GLY A CA 1
ATOM 770 C C . GLY A 1 98 ? -0.131 6.779 -21.553 1.00 91.50 98 GLY A C 1
ATOM 771 O O . GLY A 1 98 ? -0.367 7.829 -22.156 1.00 91.50 98 GLY A O 1
ATOM 772 N N . LEU A 1 99 ? 0.867 6.674 -20.673 1.00 92.50 99 LEU A N 1
ATOM 773 C CA . LEU A 1 99 ? 1.848 7.729 -20.435 1.00 92.50 99 LEU A CA 1
ATOM 774 C C . LEU A 1 99 ? 2.828 7.768 -21.617 1.00 92.50 99 LEU A C 1
ATOM 776 O O . LEU A 1 99 ? 3.684 6.894 -21.778 1.00 92.50 99 LEU A O 1
ATOM 780 N N . LYS A 1 100 ? 2.659 8.765 -22.488 1.00 89.31 100 LYS A N 1
ATOM 781 C CA . LYS A 1 100 ? 3.342 8.840 -23.787 1.00 89.31 100 LYS A CA 1
ATOM 782 C C . LYS A 1 100 ? 4.555 9.754 -23.749 1.00 89.31 100 LYS A C 1
ATOM 784 O O . LYS A 1 100 ? 4.589 10.734 -23.007 1.00 89.31 100 LYS A O 1
ATOM 789 N N . SER A 1 101 ? 5.527 9.461 -24.605 1.00 87.44 101 SER A N 1
ATOM 790 C CA . SER A 1 101 ? 6.602 10.392 -24.931 1.00 87.44 101 SER A CA 1
ATOM 791 C C . SER A 1 101 ? 6.128 11.461 -25.920 1.00 87.44 101 SER A C 1
ATOM 793 O O . SER A 1 101 ? 5.161 11.265 -26.661 1.00 87.44 101 SER A O 1
ATOM 795 N N . ALA A 1 102 ? 6.868 12.570 -26.001 1.00 82.19 102 ALA A N 1
ATOM 796 C CA . ALA A 1 102 ? 6.586 13.652 -26.948 1.00 82.19 102 ALA A CA 1
ATOM 797 C C . ALA A 1 102 ? 6.651 13.224 -28.432 1.00 82.19 102 ALA A C 1
ATOM 799 O O . ALA A 1 102 ? 6.149 13.931 -29.300 1.00 82.19 102 ALA A O 1
ATOM 800 N N . ALA A 1 103 ? 7.276 12.080 -28.733 1.00 78.94 103 ALA A N 1
ATOM 801 C CA . ALA A 1 103 ? 7.410 11.547 -30.088 1.00 78.94 103 ALA A CA 1
ATOM 802 C C . ALA A 1 103 ? 6.271 10.589 -30.488 1.00 78.94 103 ALA A C 1
ATOM 804 O O . ALA A 1 103 ? 6.282 10.065 -31.602 1.00 78.94 103 ALA A O 1
ATOM 805 N N . HIS A 1 104 ? 5.314 10.313 -29.598 1.00 82.69 104 HIS A N 1
ATOM 806 C CA . HIS A 1 104 ? 4.187 9.432 -29.893 1.00 82.69 104 HIS A CA 1
ATOM 807 C C . HIS A 1 104 ? 3.204 10.087 -30.882 1.00 82.69 104 HIS A C 1
ATOM 809 O O . HIS A 1 104 ? 2.873 11.263 -30.744 1.00 82.69 104 HIS A O 1
ATOM 815 N N . SER A 1 105 ? 2.665 9.319 -31.838 1.00 74.31 105 SER A N 1
ATOM 816 C CA . SER A 1 105 ? 1.776 9.825 -32.905 1.00 74.31 105 SER A CA 1
ATOM 817 C C . SER A 1 105 ? 0.549 10.600 -32.384 1.00 74.31 105 SER A C 1
ATOM 819 O O . SER A 1 105 ? 0.187 11.649 -32.908 1.00 74.31 105 SER A O 1
ATOM 821 N N . LEU A 1 106 ? -0.067 10.090 -31.316 1.00 71.50 106 LEU A N 1
ATOM 822 C CA . LEU A 1 106 ? -1.218 10.677 -30.625 1.00 71.50 106 LEU A CA 1
ATOM 823 C C . LEU A 1 106 ? -0.892 11.822 -29.647 1.00 71.50 106 LEU A C 1
ATOM 825 O O . LEU A 1 106 ? -1.827 12.398 -29.101 1.00 71.50 106 LEU A O 1
ATOM 829 N N . PHE A 1 107 ? 0.383 12.160 -29.415 1.00 69.50 107 PHE A N 1
ATOM 830 C CA . PHE A 1 107 ? 0.758 13.185 -28.429 1.00 69.50 107 PHE A CA 1
ATOM 831 C C . PHE A 1 107 ? 0.330 14.599 -28.851 1.00 69.50 107 PHE A C 1
ATOM 833 O O . PHE A 1 107 ? -0.013 15.428 -28.018 1.00 69.50 107 PHE A O 1
ATOM 840 N N . GLY A 1 108 ? 0.286 14.883 -30.158 1.00 56.53 108 GLY A N 1
ATOM 841 C CA . GLY A 1 108 ? -0.016 16.220 -30.692 1.00 56.53 108 GLY A CA 1
ATOM 842 C C . GLY A 1 108 ? -1.428 16.761 -30.411 1.00 56.53 108 GLY A C 1
ATOM 843 O O . GLY A 1 108 ? -1.717 17.889 -30.799 1.00 56.53 108 GLY A O 1
ATOM 844 N N . ALA A 1 109 ? -2.306 15.980 -29.772 1.00 61.03 109 ALA A N 1
ATOM 845 C CA . ALA A 1 109 ? -3.653 16.390 -29.363 1.00 61.03 109 ALA A CA 1
ATOM 846 C C . ALA A 1 109 ? -3.749 16.791 -27.874 1.00 61.03 109 ALA A C 1
ATOM 848 O O . ALA A 1 109 ? -4.843 17.071 -27.385 1.00 61.03 109 ALA A O 1
ATOM 849 N N . GLU A 1 110 ? -2.632 16.780 -27.146 1.00 69.62 110 GLU A N 1
ATOM 850 C CA . GLU A 1 110 ? -2.595 16.912 -25.688 1.00 69.62 110 GLU A CA 1
ATOM 851 C C . GLU A 1 110 ? -2.251 18.334 -25.239 1.00 69.62 110 GLU A C 1
ATOM 853 O O . GLU A 1 110 ? -1.612 19.098 -25.960 1.00 69.62 110 GLU A O 1
ATOM 858 N N . THR A 1 111 ? -2.720 18.712 -24.048 1.00 71.50 111 THR A N 1
ATOM 859 C CA . THR A 1 111 ? -2.429 20.026 -23.458 1.00 71.50 111 THR A CA 1
ATOM 860 C C . THR A 1 111 ? -1.040 20.042 -22.820 1.00 71.50 111 THR A C 1
ATOM 862 O O . THR A 1 111 ? -0.529 18.991 -22.433 1.00 71.50 111 THR A O 1
ATOM 865 N N . ASP A 1 112 ? -0.474 21.236 -22.613 1.00 68.44 112 ASP A N 1
ATOM 866 C CA . ASP A 1 112 ? 0.836 21.433 -21.961 1.00 68.44 112 ASP A CA 1
ATOM 867 C C . ASP A 1 112 ? 0.926 20.845 -20.532 1.00 68.44 112 ASP A C 1
ATOM 869 O O . ASP A 1 112 ? 2.020 20.667 -20.001 1.00 68.44 112 ASP A O 1
ATOM 873 N N . ASP A 1 113 ? -0.210 20.489 -19.922 1.00 76.25 113 ASP A N 1
ATOM 874 C CA . ASP A 1 113 ? -0.302 19.870 -18.590 1.00 76.25 113 ASP A CA 1
ATOM 875 C C . ASP A 1 113 ? -0.330 18.344 -18.597 1.00 76.25 113 ASP A C 1
ATOM 877 O O . ASP A 1 113 ? -0.188 17.714 -17.549 1.00 76.25 113 ASP A O 1
ATOM 881 N N . THR A 1 114 ? -0.576 17.735 -19.756 1.00 85.38 114 THR A N 1
ATOM 882 C CA . THR A 1 114 ? -0.823 16.294 -19.840 1.00 85.38 114 THR A CA 1
ATOM 883 C C . THR A 1 114 ? 0.461 15.546 -19.475 1.00 85.38 114 THR A C 1
ATOM 885 O O . THR A 1 114 ? 1.472 15.774 -20.141 1.00 85.38 114 THR A O 1
ATOM 888 N N . PRO A 1 115 ? 0.471 14.658 -18.459 1.00 90.50 115 PRO A N 1
ATOM 889 C CA . PRO A 1 115 ? 1.676 13.967 -18.037 1.00 90.50 115 PRO A CA 1
ATOM 890 C C . PRO A 1 115 ? 2.328 13.239 -19.204 1.00 90.50 115 PRO A C 1
ATOM 892 O O . PRO A 1 115 ? 1.647 12.654 -20.062 1.00 90.50 115 PRO A O 1
ATOM 895 N N . ARG A 1 116 ? 3.657 13.270 -19.228 1.00 88.81 116 ARG A N 1
ATOM 896 C CA . ARG A 1 116 ? 4.436 12.652 -20.298 1.00 88.81 116 ARG A CA 1
ATOM 897 C C . ARG A 1 116 ? 5.623 11.879 -19.762 1.00 88.81 116 ARG A C 1
ATOM 899 O O . ARG A 1 116 ? 6.126 12.149 -18.677 1.00 88.81 116 ARG A O 1
ATOM 906 N N . TRP A 1 117 ? 6.073 10.929 -20.563 1.00 90.56 117 TRP A N 1
ATOM 907 C CA . TRP A 1 117 ? 7.256 10.134 -20.293 1.00 90.56 117 TRP A CA 1
ATOM 908 C C . TRP A 1 117 ? 8.458 10.696 -21.048 1.00 90.56 117 TRP A C 1
ATOM 910 O O . TRP A 1 117 ? 8.457 10.778 -22.281 1.00 90.56 117 TRP A O 1
ATOM 920 N N . ASP A 1 118 ? 9.514 11.048 -20.322 1.00 85.69 118 ASP A N 1
ATOM 921 C CA . ASP A 1 118 ? 10.817 11.286 -20.926 1.00 85.69 118 ASP A CA 1
ATOM 922 C C . ASP A 1 118 ? 11.508 9.945 -21.171 1.00 85.69 118 ASP A C 1
ATOM 924 O O . ASP A 1 118 ? 12.274 9.438 -20.352 1.00 85.69 118 ASP A O 1
ATOM 928 N N . LYS A 1 119 ? 11.250 9.375 -22.347 1.00 80.50 119 LYS A N 1
ATOM 929 C CA . LYS A 1 119 ? 11.870 8.125 -22.790 1.00 80.50 119 LYS A CA 1
ATOM 930 C C . LYS A 1 119 ? 13.397 8.209 -22.911 1.00 80.50 119 LYS A C 1
ATOM 932 O O . LYS A 1 119 ? 14.068 7.184 -22.908 1.00 80.50 119 LYS A O 1
ATOM 937 N N . THR A 1 120 ? 13.976 9.397 -23.065 1.00 77.06 120 THR A N 1
ATOM 938 C CA . THR A 1 120 ? 15.439 9.491 -23.166 1.00 77.06 120 THR A CA 1
ATOM 939 C C . THR A 1 120 ? 16.064 9.205 -21.811 1.00 77.06 120 THR A C 1
ATOM 941 O O . THR A 1 120 ? 17.034 8.455 -21.725 1.00 77.06 120 THR A O 1
ATOM 944 N N . ASN A 1 121 ? 15.474 9.776 -20.762 1.00 76.62 121 ASN A N 1
ATOM 945 C CA . ASN A 1 121 ? 16.074 9.798 -19.441 1.00 76.62 121 ASN A CA 1
ATOM 946 C C . ASN A 1 121 ? 15.433 8.845 -18.416 1.00 76.62 121 ASN A C 1
ATOM 948 O O . ASN A 1 121 ? 16.069 8.554 -17.407 1.00 76.62 121 ASN A O 1
ATOM 952 N N . GLY A 1 122 ? 14.222 8.342 -18.673 1.00 79.69 122 GLY A N 1
ATOM 953 C CA . GLY A 1 122 ? 13.521 7.411 -17.785 1.00 79.69 122 GLY A CA 1
ATOM 954 C C . GLY A 1 122 ? 12.855 8.087 -16.588 1.00 79.69 122 GLY A C 1
ATOM 955 O O . GLY A 1 122 ? 13.087 7.693 -15.456 1.00 79.69 122 GLY A O 1
ATOM 956 N N . TRP A 1 123 ? 12.040 9.120 -16.815 1.00 87.38 123 TRP A N 1
ATOM 957 C CA . TRP A 1 123 ? 11.199 9.713 -15.765 1.00 87.38 123 TRP A CA 1
ATOM 958 C C . TRP A 1 123 ? 9.864 10.207 -16.318 1.00 87.38 123 TRP A C 1
ATOM 960 O O . TRP A 1 123 ? 9.724 10.483 -17.515 1.00 87.38 123 TRP A O 1
ATOM 970 N N . ALA A 1 124 ? 8.878 10.347 -15.436 1.00 91.50 124 ALA A N 1
ATOM 971 C CA . ALA A 1 124 ? 7.634 11.034 -15.748 1.00 91.50 124 ALA A CA 1
ATOM 972 C C . ALA A 1 124 ? 7.780 12.537 -15.498 1.00 91.50 124 ALA A C 1
ATOM 974 O O . ALA A 1 124 ? 8.440 12.967 -14.553 1.00 91.50 124 ALA A O 1
ATOM 975 N N . GLU A 1 125 ? 7.127 13.345 -16.326 1.00 89.00 125 GLU A N 1
ATOM 976 C CA . GLU A 1 125 ? 7.015 14.781 -16.113 1.00 89.00 125 GLU A CA 1
ATOM 977 C C . GLU A 1 125 ? 5.543 15.158 -15.929 1.00 89.00 125 GLU A C 1
ATOM 979 O O . GLU A 1 125 ? 4.698 14.873 -16.784 1.00 89.00 125 GLU A O 1
ATOM 984 N N . LEU A 1 126 ? 5.241 15.778 -14.791 1.00 89.25 126 LEU A N 1
ATOM 985 C CA . LEU A 1 126 ? 3.907 16.218 -14.400 1.00 89.25 126 LEU A CA 1
ATOM 986 C C . LEU A 1 126 ? 3.846 17.745 -14.415 1.00 89.25 126 LEU A C 1
ATOM 988 O O . LEU A 1 126 ? 4.804 18.428 -14.049 1.00 89.25 126 LEU A O 1
ATOM 992 N N . GLY A 1 127 ? 2.697 18.265 -14.836 1.00 78.06 127 GLY A N 1
ATOM 993 C CA . GLY A 1 127 ? 2.343 19.676 -14.785 1.00 78.06 127 GLY A CA 1
ATOM 994 C C . GLY A 1 127 ? 1.024 19.868 -14.044 1.00 78.06 127 GLY A C 1
ATOM 995 O O . GLY A 1 127 ? 0.177 18.978 -14.023 1.00 78.06 127 GLY A O 1
ATOM 996 N N . GLU A 1 128 ? 0.844 21.039 -13.447 1.00 69.06 128 GLU A N 1
ATOM 997 C CA . GLU A 1 128 ? -0.466 21.511 -12.994 1.00 69.06 128 GLU A CA 1
ATOM 998 C C . GLU A 1 128 ? -0.581 22.999 -13.344 1.00 69.06 128 GLU A C 1
ATOM 1000 O O . GLU A 1 128 ? -0.476 23.878 -12.489 1.00 69.06 128 GLU A O 1
ATOM 1005 N N . THR A 1 129 ? -0.718 23.283 -14.642 1.00 61.03 129 THR A N 1
ATOM 1006 C CA . THR A 1 129 ? -0.904 24.629 -15.201 1.00 61.03 129 THR A CA 1
ATOM 1007 C C . THR A 1 129 ? -2.165 24.734 -16.048 1.00 61.03 129 THR A C 1
ATOM 1009 O O . THR A 1 129 ? -2.124 25.104 -17.215 1.00 61.03 129 THR A O 1
ATOM 1012 N N . GLY A 1 130 ? -3.337 24.503 -15.459 1.00 62.44 130 GLY A N 1
ATOM 1013 C CA . GLY A 1 130 ? -4.562 24.663 -16.236 1.00 62.44 130 GLY A CA 1
ATOM 1014 C C . GLY A 1 130 ? -5.849 24.356 -15.496 1.00 62.44 130 GLY A C 1
ATOM 1015 O O . GLY A 1 130 ? -5.865 24.001 -14.322 1.00 62.44 130 GLY A O 1
ATOM 1016 N N . ALA A 1 131 ? -6.964 24.493 -16.217 1.00 66.31 131 ALA A N 1
ATOM 1017 C CA . ALA A 1 131 ? -8.302 24.199 -15.701 1.00 66.31 131 ALA A CA 1
ATOM 1018 C C . ALA A 1 131 ? -8.576 22.691 -15.539 1.00 66.31 131 ALA A C 1
ATOM 1020 O O . ALA A 1 131 ? -9.552 22.319 -14.890 1.00 66.31 131 ALA A O 1
ATOM 1021 N N . THR A 1 132 ? -7.750 21.831 -16.149 1.00 78.94 132 THR A N 1
ATOM 1022 C CA . THR A 1 132 ? -7.937 20.372 -16.167 1.00 78.94 132 THR A CA 1
ATOM 1023 C C . THR A 1 132 ? -6.724 19.688 -15.537 1.00 78.94 132 THR A C 1
ATOM 1025 O O . THR A 1 132 ? -5.760 19.405 -16.245 1.00 78.94 132 THR A O 1
ATOM 1028 N N . PRO A 1 133 ? -6.735 19.445 -14.218 1.00 84.31 133 PRO A N 1
ATOM 1029 C CA . PRO A 1 133 ? -5.641 18.751 -13.554 1.00 84.31 133 PRO A CA 1
ATOM 1030 C C . PRO A 1 133 ? -5.564 17.294 -14.013 1.00 84.31 133 PRO A C 1
ATOM 1032 O O . PRO A 1 133 ? -6.589 16.618 -14.170 1.00 84.31 133 PRO A O 1
ATOM 1035 N N . TRP A 1 134 ? -4.338 16.815 -14.183 1.00 88.88 134 TRP A N 1
ATOM 1036 C CA . TRP A 1 134 ? -4.031 15.451 -14.585 1.00 88.88 134 TRP A CA 1
ATOM 1037 C C . TRP A 1 134 ? -3.275 14.716 -13.483 1.00 88.88 134 TRP A C 1
ATOM 1039 O O . TRP A 1 134 ? -2.470 15.298 -12.758 1.00 88.88 134 TRP A O 1
ATOM 1049 N N . ASP A 1 135 ? -3.517 13.416 -13.411 1.00 92.62 135 ASP A N 1
ATOM 1050 C CA . ASP A 1 135 ? -2.851 12.491 -12.510 1.00 92.62 135 ASP A CA 1
ATOM 1051 C C . ASP A 1 135 ? -2.150 11.400 -13.331 1.00 92.62 135 ASP A C 1
ATOM 1053 O O . ASP A 1 135 ? -2.529 11.114 -14.472 1.00 92.62 135 ASP A O 1
ATOM 1057 N N . VAL A 1 136 ? -1.149 10.762 -12.731 1.00 95.06 136 VAL A N 1
ATOM 1058 C CA . VAL A 1 136 ? -0.571 9.514 -13.237 1.00 95.06 136 VAL A CA 1
ATOM 1059 C C . VAL A 1 136 ? -1.170 8.339 -12.484 1.00 95.06 136 VAL A C 1
ATOM 1061 O O . VAL A 1 136 ? -1.418 8.408 -11.276 1.00 95.06 136 VAL A O 1
ATOM 1064 N N . ILE A 1 137 ? -1.406 7.249 -13.201 1.00 96.38 137 ILE A N 1
ATOM 1065 C CA . ILE A 1 137 ? -1.923 6.014 -12.626 1.00 96.38 137 ILE A CA 1
ATOM 1066 C C . ILE A 1 137 ? -1.080 4.829 -13.073 1.00 96.38 137 ILE A C 1
ATOM 1068 O O . ILE A 1 137 ? -0.533 4.817 -14.178 1.00 96.38 137 ILE A O 1
ATOM 1072 N N . ALA A 1 138 ? -1.042 3.816 -12.222 1.00 96.44 138 ALA A N 1
ATOM 1073 C CA . ALA A 1 138 ? -0.458 2.530 -12.533 1.00 96.44 138 ALA A CA 1
ATOM 1074 C C . ALA A 1 138 ? -1.363 1.406 -12.016 1.00 96.44 138 ALA A C 1
ATOM 1076 O O . ALA A 1 138 ? -1.741 1.415 -10.836 1.00 96.44 138 ALA A O 1
ATOM 1077 N N . PRO A 1 139 ? -1.705 0.422 -12.859 1.00 93.25 139 PRO A N 1
ATOM 1078 C CA . PRO A 1 139 ? -2.365 -0.785 -12.414 1.00 93.25 139 PRO A CA 1
ATOM 1079 C C . PRO A 1 139 ? -1.488 -1.551 -11.440 1.00 93.25 139 PRO A C 1
ATOM 1081 O O . PRO A 1 139 ? -0.307 -1.801 -11.692 1.00 93.25 139 PRO A O 1
ATOM 1084 N N . LEU A 1 140 ? -2.093 -1.956 -10.326 1.00 89.00 140 LEU A N 1
ATOM 1085 C CA . LEU A 1 140 ? -1.459 -2.905 -9.431 1.00 89.00 140 LEU A CA 1
ATOM 1086 C C . LEU A 1 140 ? -1.553 -4.303 -10.060 1.00 89.00 140 LEU A C 1
ATOM 1088 O O . LEU A 1 140 ? -2.605 -4.664 -10.598 1.00 89.00 140 LEU A O 1
ATOM 1092 N N . PRO A 1 141 ? -0.489 -5.120 -9.978 1.00 80.88 141 PRO A N 1
ATOM 1093 C CA . PRO A 1 141 ? -0.457 -6.442 -10.603 1.00 80.88 141 PRO A CA 1
ATOM 1094 C C . PRO A 1 141 ? -1.521 -7.380 -10.025 1.00 80.88 141 PRO A C 1
ATOM 1096 O O . PRO A 1 141 ? -1.993 -8.275 -10.714 1.00 80.88 141 PRO A O 1
ATOM 1099 N N . ASN A 1 142 ? -1.913 -7.160 -8.768 1.00 81.38 142 ASN A N 1
ATOM 1100 C CA . ASN A 1 142 ? -3.003 -7.852 -8.096 1.00 81.38 142 ASN A CA 1
ATOM 1101 C C . ASN A 1 142 ? -3.752 -6.877 -7.183 1.00 81.38 142 ASN A C 1
ATOM 1103 O O . ASN A 1 142 ? -3.187 -5.877 -6.734 1.00 81.38 142 ASN A O 1
ATOM 1107 N N . ASN A 1 143 ? -4.983 -7.232 -6.819 1.00 85.25 143 ASN A N 1
ATOM 1108 C CA . ASN A 1 143 ? -5.748 -6.538 -5.785 1.00 85.25 143 ASN A CA 1
ATOM 1109 C C . ASN A 1 143 ? -5.200 -6.889 -4.394 1.00 85.25 143 ASN A C 1
ATOM 1111 O O . ASN A 1 143 ? -5.808 -7.652 -3.653 1.00 85.25 143 ASN A O 1
ATOM 1115 N N . PHE A 1 144 ? -4.007 -6.407 -4.049 1.00 82.75 144 PHE A N 1
ATOM 1116 C CA . PHE A 1 144 ? -3.377 -6.739 -2.770 1.00 82.75 144 PHE A CA 1
ATOM 1117 C C . PHE A 1 144 ? -3.736 -5.765 -1.649 1.00 82.75 144 PHE A C 1
ATOM 1119 O O . PHE A 1 144 ? -3.458 -6.082 -0.498 1.00 82.75 144 PHE A O 1
ATOM 1126 N N . ALA A 1 145 ? -4.315 -4.594 -1.941 1.00 87.19 145 ALA A N 1
ATOM 1127 C CA . ALA A 1 145 ? -4.636 -3.597 -0.926 1.00 87.19 145 ALA A CA 1
ATOM 1128 C C . ALA A 1 145 ? -5.869 -4.048 -0.128 1.00 87.19 145 ALA A C 1
ATOM 1130 O O . ALA A 1 145 ? -7.006 -3.725 -0.473 1.00 87.19 145 ALA A O 1
ATOM 1131 N N . THR A 1 146 ? -5.637 -4.841 0.918 1.00 86.94 146 THR A N 1
ATOM 1132 C CA . THR A 1 146 ? -6.672 -5.426 1.780 1.00 86.94 146 THR A CA 1
ATOM 1133 C C . THR A 1 146 ? -6.972 -4.547 2.999 1.00 86.94 146 THR A C 1
ATOM 1135 O O . THR A 1 146 ? -6.160 -3.692 3.360 1.00 86.94 146 THR A O 1
ATOM 1138 N N . PRO A 1 147 ? -8.112 -4.746 3.687 1.00 84.19 147 PRO A N 1
ATOM 1139 C CA . PRO A 1 147 ? -8.503 -3.906 4.816 1.00 84.19 147 PRO A CA 1
ATOM 1140 C C . PRO A 1 147 ? -7.448 -3.907 5.929 1.00 84.19 147 PRO A C 1
ATOM 1142 O O . PRO A 1 147 ? -6.961 -4.960 6.334 1.00 84.19 147 PRO A O 1
ATOM 1145 N N . GLY A 1 148 ? -7.086 -2.720 6.423 1.00 76.50 148 GLY A N 1
ATOM 1146 C CA . GLY A 1 148 ? -6.092 -2.535 7.486 1.00 76.50 148 GLY A CA 1
ATOM 1147 C C . GLY A 1 148 ? -4.634 -2.599 7.041 1.00 76.50 148 GLY A C 1
ATOM 1148 O O . GLY A 1 148 ? -3.744 -2.406 7.867 1.00 76.50 148 GLY A O 1
ATOM 1149 N N . MET A 1 149 ? -4.372 -2.843 5.757 1.00 82.88 149 MET A N 1
ATOM 1150 C CA . MET A 1 149 ? -3.019 -2.879 5.220 1.00 82.88 149 MET A CA 1
ATOM 1151 C C . MET A 1 149 ? -2.384 -1.486 5.210 1.00 82.88 149 MET A C 1
ATOM 1153 O O . MET A 1 149 ? -3.020 -0.498 4.839 1.00 82.88 149 MET A O 1
ATOM 1157 N N . ARG A 1 150 ? -1.100 -1.418 5.566 1.00 84.81 150 ARG A N 1
ATOM 1158 C CA . ARG A 1 150 ? -0.262 -0.230 5.389 1.00 84.81 150 ARG A CA 1
ATOM 1159 C C . ARG A 1 150 ? 0.590 -0.402 4.137 1.00 84.81 150 ARG A C 1
ATOM 1161 O O . ARG A 1 150 ? 1.336 -1.373 4.029 1.00 84.81 150 ARG A O 1
ATOM 1168 N N . LEU A 1 151 ? 0.502 0.555 3.224 1.00 89.25 151 LEU A N 1
ATOM 1169 C CA . LEU A 1 151 ? 1.341 0.639 2.038 1.00 89.25 151 LEU A CA 1
ATOM 1170 C C . LEU A 1 151 ? 2.280 1.827 2.171 1.00 89.25 151 LEU A C 1
ATOM 1172 O O . LEU A 1 151 ? 1.869 2.927 2.530 1.00 89.25 151 LEU A O 1
ATOM 1176 N N . ARG A 1 152 ? 3.547 1.596 1.867 1.00 89.31 152 ARG A N 1
ATOM 1177 C CA . ARG A 1 152 ? 4.571 2.619 1.757 1.00 89.31 152 ARG A CA 1
ATOM 1178 C C . ARG A 1 152 ? 4.770 2.928 0.282 1.00 89.31 152 ARG A C 1
ATOM 1180 O O . ARG A 1 152 ? 5.056 2.020 -0.494 1.00 89.31 152 ARG A O 1
ATOM 1187 N N . VAL A 1 153 ? 4.617 4.193 -0.089 1.00 94.44 153 VAL A N 1
ATOM 1188 C CA . VAL A 1 153 ? 4.923 4.688 -1.431 1.00 94.44 153 VAL A CA 1
ATOM 1189 C C . VAL A 1 153 ? 6.168 5.556 -1.342 1.00 94.44 153 VAL A C 1
ATOM 1191 O O . VAL A 1 153 ? 6.186 6.549 -0.619 1.00 94.44 153 VAL A O 1
ATOM 1194 N N . GLN A 1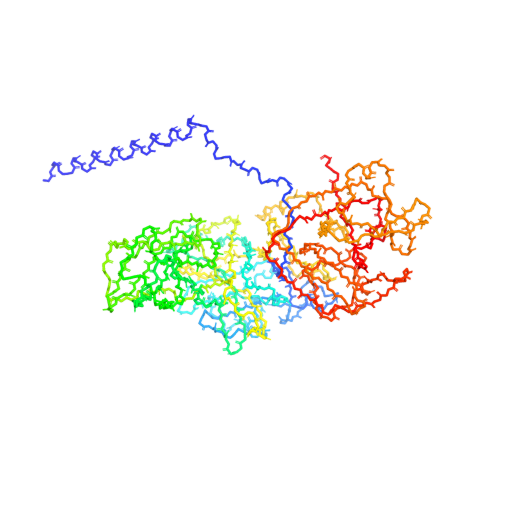 154 ? 7.220 5.164 -2.045 1.00 90.94 154 GLN A N 1
ATOM 1195 C CA . GLN A 1 154 ? 8.417 5.968 -2.245 1.00 90.94 154 GLN A CA 1
ATOM 1196 C C . GLN A 1 154 ? 8.363 6.600 -3.625 1.00 90.94 154 GLN A C 1
ATOM 1198 O O . GLN A 1 154 ? 7.958 5.937 -4.574 1.00 90.94 154 GLN A O 1
ATOM 1203 N N . MET A 1 155 ? 8.804 7.844 -3.745 1.00 91.56 155 MET A N 1
ATOM 1204 C CA . MET A 1 155 ? 9.058 8.459 -5.045 1.00 91.56 155 MET A CA 1
ATOM 1205 C C . MET A 1 155 ? 10.260 9.387 -4.962 1.00 91.56 155 MET A C 1
ATOM 1207 O O . MET A 1 155 ? 10.491 9.998 -3.917 1.00 91.56 155 MET A O 1
ATOM 1211 N N . ILE A 1 156 ? 11.013 9.517 -6.047 1.00 87.75 156 ILE A N 1
ATOM 1212 C CA . ILE A 1 156 ? 12.102 10.482 -6.150 1.00 87.75 156 ILE A CA 1
ATOM 1213 C C . ILE A 1 156 ? 11.636 11.613 -7.060 1.00 87.75 156 ILE A C 1
ATOM 1215 O O . ILE A 1 156 ? 11.135 11.379 -8.150 1.00 87.75 156 ILE A O 1
ATOM 1219 N N . THR A 1 157 ? 11.757 12.861 -6.624 1.00 89.56 157 THR A N 1
ATOM 1220 C CA . THR A 1 157 ? 11.265 13.995 -7.415 1.00 89.56 157 THR A CA 1
ATOM 1221 C C . THR A 1 157 ? 12.274 15.115 -7.496 1.00 89.56 157 THR A C 1
ATOM 1223 O O . THR A 1 157 ? 13.037 15.307 -6.552 1.00 89.56 157 THR A O 1
ATOM 1226 N N . ARG A 1 158 ? 12.205 15.910 -8.562 1.00 86.75 158 ARG A N 1
ATOM 1227 C CA . ARG A 1 158 ? 12.857 17.220 -8.638 1.00 86.75 158 ARG A CA 1
ATOM 1228 C C . ARG A 1 158 ? 12.051 18.201 -9.480 1.00 86.75 158 ARG A C 1
ATOM 1230 O O . ARG A 1 158 ? 11.147 17.815 -10.217 1.00 86.75 158 ARG A O 1
ATOM 1237 N N . LEU A 1 159 ? 12.434 19.466 -9.416 1.00 85.38 159 LEU A N 1
ATOM 1238 C CA . LEU A 1 159 ? 12.005 20.512 -10.326 1.00 85.38 159 LEU A CA 1
ATOM 1239 C C . LEU A 1 159 ? 12.941 20.580 -11.532 1.00 85.38 159 LEU A C 1
ATOM 1241 O O . LEU A 1 159 ? 14.163 20.569 -11.397 1.00 85.38 159 LEU A O 1
ATOM 1245 N N . ARG A 1 160 ? 12.352 20.687 -12.721 1.00 83.00 160 ARG A N 1
ATOM 1246 C CA . ARG A 1 160 ? 13.064 20.708 -14.000 1.00 83.00 160 ARG A CA 1
ATOM 1247 C C . ARG A 1 160 ? 13.930 21.956 -14.180 1.00 83.00 160 ARG A C 1
ATOM 1249 O O . ARG A 1 160 ? 15.064 21.851 -14.636 1.00 83.00 160 ARG A O 1
ATOM 1256 N N . THR A 1 161 ? 13.384 23.140 -13.886 1.00 75.12 161 THR A N 1
ATOM 1257 C CA . THR A 1 161 ? 14.050 24.422 -14.205 1.00 75.12 161 THR A CA 1
ATOM 1258 C C . THR A 1 161 ? 13.888 25.532 -13.169 1.00 75.12 161 THR A C 1
ATOM 1260 O O . THR A 1 161 ? 14.746 26.410 -13.108 1.00 75.12 161 THR A O 1
ATOM 1263 N N . SER A 1 162 ? 12.818 25.542 -12.370 1.00 66.62 162 SER A N 1
ATOM 1264 C CA . SER A 1 162 ? 12.550 26.627 -11.414 1.00 66.62 162 SER A CA 1
ATOM 1265 C C . SER A 1 162 ? 12.887 26.221 -9.980 1.00 66.62 162 SER A C 1
ATOM 1267 O O . SER A 1 162 ? 12.557 25.121 -9.556 1.00 66.62 162 SER A O 1
ATOM 1269 N N . THR A 1 163 ? 13.473 27.131 -9.200 1.00 62.19 163 THR A N 1
ATOM 1270 C CA . THR A 1 163 ? 13.563 27.017 -7.730 1.00 62.19 163 THR A CA 1
ATOM 1271 C C . THR A 1 163 ? 12.368 27.650 -7.014 1.00 62.19 163 THR A C 1
ATOM 1273 O O . THR A 1 163 ? 12.267 27.558 -5.794 1.00 62.19 163 THR A O 1
ATOM 1276 N N . THR A 1 164 ? 11.476 28.326 -7.748 1.00 67.62 164 THR A N 1
ATOM 1277 C CA . THR A 1 164 ? 10.358 29.086 -7.177 1.00 67.62 164 THR A CA 1
ATOM 1278 C C . THR A 1 164 ? 9.031 28.537 -7.695 1.00 67.62 164 THR A C 1
ATOM 1280 O O . THR A 1 164 ? 8.746 28.605 -8.893 1.00 67.62 164 THR A O 1
ATOM 1283 N N . LEU A 1 165 ? 8.227 27.984 -6.786 1.00 75.19 165 LEU A N 1
ATOM 1284 C CA . LEU A 1 165 ? 6.855 27.558 -7.060 1.00 75.19 165 LEU A CA 1
ATOM 1285 C C . LEU A 1 165 ? 5.902 28.766 -6.955 1.00 75.19 165 LEU A C 1
ATOM 1287 O O . LEU A 1 165 ? 6.078 29.583 -6.048 1.00 75.19 165 LEU A O 1
ATOM 1291 N N . PRO A 1 166 ? 4.892 28.902 -7.838 1.00 76.81 166 PRO A N 1
ATOM 1292 C CA . PRO A 1 166 ? 3.932 30.014 -7.798 1.00 76.81 166 PRO A CA 1
ATOM 1293 C C . PRO A 1 166 ? 3.054 30.065 -6.538 1.00 76.81 166 PRO A C 1
ATOM 1295 O O . PRO A 1 166 ? 2.454 31.097 -6.243 1.00 76.81 166 PRO A O 1
ATOM 1298 N N . GLY A 1 167 ? 2.948 28.957 -5.808 1.00 75.88 167 GLY A N 1
ATOM 1299 C CA . GLY A 1 167 ? 2.138 28.840 -4.604 1.00 75.88 167 GLY A CA 1
ATOM 1300 C C . GLY A 1 167 ? 2.444 27.556 -3.831 1.00 75.88 167 GLY A C 1
ATOM 1301 O O . GLY A 1 167 ? 3.351 26.812 -4.214 1.00 75.88 167 GLY A O 1
ATOM 1302 N N . PRO A 1 168 ? 1.715 27.300 -2.729 1.00 79.56 168 PRO A N 1
ATOM 1303 C CA . PRO A 1 168 ? 1.843 26.052 -1.995 1.00 79.56 168 PRO A CA 1
ATOM 1304 C C . PRO A 1 168 ? 1.427 24.891 -2.896 1.00 79.56 168 PRO A C 1
ATOM 1306 O O . PRO A 1 168 ? 0.364 24.926 -3.516 1.00 79.56 168 PRO A O 1
ATOM 1309 N N . LEU A 1 169 ? 2.283 23.879 -2.947 1.00 85.94 169 LEU A N 1
ATOM 1310 C CA . LEU A 1 169 ? 2.050 22.651 -3.685 1.00 85.94 169 LEU A CA 1
ATOM 1311 C C . LEU A 1 169 ? 1.725 21.541 -2.689 1.00 85.94 169 LEU A C 1
ATOM 1313 O O . LEU A 1 169 ? 2.237 21.532 -1.567 1.00 85.94 169 LEU A O 1
ATOM 1317 N N . GLN A 1 170 ? 0.891 20.603 -3.100 1.00 90.12 170 GLN A N 1
ATOM 1318 C CA . GLN A 1 170 ? 0.663 19.345 -2.407 1.00 90.12 170 GLN A CA 1
ATOM 1319 C C . GLN A 1 170 ? 0.915 18.214 -3.393 1.00 90.12 170 GLN A C 1
ATOM 1321 O O . GLN A 1 170 ? 0.776 18.382 -4.605 1.00 90.12 170 GLN A O 1
ATOM 1326 N N . PHE A 1 171 ? 1.274 17.052 -2.874 1.00 91.50 171 PHE A N 1
ATOM 1327 C CA . PHE A 1 171 ? 1.365 15.838 -3.671 1.00 91.50 171 PHE A CA 1
ATOM 1328 C C . PHE A 1 171 ? 0.612 14.740 -2.955 1.00 91.50 171 PHE A C 1
ATOM 1330 O O . PHE A 1 171 ? 0.780 14.587 -1.745 1.00 91.50 171 PHE A O 1
ATOM 1337 N N . PHE A 1 172 ? -0.178 13.964 -3.688 1.00 93.25 172 PHE A N 1
ATOM 1338 C CA . PHE A 1 172 ? -0.920 12.856 -3.112 1.00 93.25 172 PHE A CA 1
ATOM 1339 C C . PHE A 1 172 ? -0.658 11.536 -3.825 1.00 93.25 172 PHE A C 1
ATOM 1341 O O . PHE A 1 172 ? -0.370 11.494 -5.020 1.00 93.25 172 PHE A O 1
ATOM 1348 N N . TRP A 1 173 ? -0.837 10.457 -3.068 1.00 96.38 173 TRP A N 1
ATOM 1349 C CA . TRP A 1 173 ? -0.977 9.098 -3.566 1.00 96.38 173 TRP A CA 1
ATOM 1350 C C . TRP A 1 173 ? -2.225 8.462 -2.965 1.00 96.38 173 TRP A C 1
ATOM 1352 O O . TRP A 1 173 ? -2.528 8.640 -1.785 1.00 96.38 173 TRP A O 1
ATOM 1362 N N . LEU A 1 174 ? -2.944 7.684 -3.764 1.00 95.50 174 LEU A N 1
ATOM 1363 C CA . LEU A 1 174 ? -4.110 6.938 -3.314 1.00 95.50 174 LEU A CA 1
ATOM 1364 C C . LEU A 1 174 ? -4.219 5.587 -4.012 1.00 95.50 174 LEU A C 1
ATOM 1366 O O . LEU A 1 174 ? -3.687 5.400 -5.107 1.00 95.50 174 LEU A O 1
ATOM 1370 N N . ILE A 1 175 ? -4.937 4.659 -3.380 1.00 96.62 175 ILE A N 1
ATOM 1371 C CA . ILE A 1 175 ? -5.353 3.410 -4.023 1.00 96.62 175 ILE A CA 1
ATOM 1372 C C . ILE A 1 175 ? -6.796 3.561 -4.483 1.00 96.62 175 ILE A C 1
ATOM 1374 O O . ILE A 1 175 ? -7.677 3.909 -3.694 1.00 96.62 175 ILE A O 1
ATOM 1378 N N . GLN A 1 176 ? -7.034 3.298 -5.760 1.00 94.88 176 GLN A N 1
ATOM 1379 C CA . GLN A 1 176 ? -8.335 3.401 -6.404 1.00 94.88 176 GLN A CA 1
ATOM 1380 C C . GLN A 1 176 ? -8.863 2.016 -6.777 1.00 94.88 176 GLN A C 1
ATOM 1382 O O . GLN A 1 176 ? -8.131 1.197 -7.323 1.00 94.88 176 GLN A O 1
ATOM 1387 N N . ASP A 1 177 ? -10.138 1.767 -6.488 1.00 93.56 177 ASP A N 1
ATOM 1388 C CA . ASP A 1 177 ? -10.897 0.640 -7.020 1.00 93.56 177 ASP A CA 1
ATOM 1389 C C . ASP A 1 177 ? -11.444 1.028 -8.396 1.00 93.56 177 ASP A C 1
ATOM 1391 O O . ASP A 1 177 ? -12.116 2.056 -8.537 1.00 93.56 177 ASP A O 1
ATOM 1395 N N . ASN A 1 178 ? -11.164 0.212 -9.411 1.00 91.12 178 ASN A N 1
ATOM 1396 C CA . ASN A 1 178 ? -11.713 0.411 -10.748 1.00 91.12 178 ASN A CA 1
ATOM 1397 C C . ASN A 1 178 ? -13.037 -0.344 -10.980 1.00 91.12 178 ASN A C 1
ATOM 1399 O O . ASN A 1 178 ? -13.500 -0.479 -12.113 1.00 91.12 178 ASN A O 1
ATOM 1403 N N . THR A 1 179 ? -13.653 -0.886 -9.925 1.00 90.19 179 THR A N 1
ATOM 1404 C CA . THR A 1 179 ? -14.923 -1.612 -10.007 1.00 90.19 179 THR A CA 1
ATOM 1405 C C . THR A 1 179 ? -16.046 -0.644 -10.350 1.00 90.19 179 THR A C 1
ATOM 1407 O O . THR A 1 179 ? -16.348 0.263 -9.585 1.00 90.19 179 THR A O 1
ATOM 1410 N N . VAL A 1 180 ? -16.731 -0.869 -11.475 1.00 86.06 180 VAL A N 1
ATOM 1411 C CA . VAL A 1 180 ? -17.779 0.032 -12.001 1.00 86.06 180 VAL A CA 1
ATOM 1412 C C . VAL A 1 180 ? -18.894 0.325 -10.988 1.00 86.06 180 VAL A C 1
ATOM 1414 O O . VAL A 1 180 ? -19.440 1.425 -10.982 1.00 86.06 180 VAL A O 1
ATOM 1417 N N . ALA A 1 181 ? -19.235 -0.634 -10.120 1.00 82.81 181 ALA A N 1
ATOM 1418 C CA . ALA A 1 181 ? -20.261 -0.456 -9.090 1.00 82.81 181 ALA A CA 1
ATOM 1419 C C . ALA A 1 181 ? -19.797 0.392 -7.888 1.00 82.81 181 ALA A C 1
ATOM 1421 O O . ALA A 1 181 ? -20.637 0.897 -7.145 1.00 82.81 181 ALA A O 1
ATOM 1422 N N . ASN A 1 182 ? -18.485 0.545 -7.686 1.00 81.81 182 ASN A N 1
ATOM 1423 C CA . ASN A 1 182 ? -17.895 1.324 -6.599 1.00 81.81 182 ASN A CA 1
ATOM 1424 C C . ASN A 1 182 ? -16.562 1.975 -7.025 1.00 81.81 182 ASN A C 1
ATOM 1426 O O . ASN A 1 182 ? -15.514 1.659 -6.458 1.00 81.81 182 ASN A O 1
ATOM 1430 N N . PRO A 1 183 ? -16.570 2.852 -8.043 1.00 85.50 183 PRO A N 1
ATOM 1431 C CA . PRO A 1 183 ? -15.336 3.360 -8.606 1.00 85.50 183 PRO A CA 1
ATOM 1432 C C . PRO A 1 183 ? -14.780 4.493 -7.732 1.00 85.50 183 PRO A C 1
ATOM 1434 O O . PRO A 1 183 ? -15.527 5.290 -7.149 1.00 85.50 183 PRO A O 1
ATOM 1437 N N . GLY A 1 184 ? -13.455 4.594 -7.662 1.00 90.12 184 GLY A N 1
ATOM 1438 C CA . GLY A 1 184 ? -12.754 5.668 -6.956 1.00 90.12 184 GLY A CA 1
ATOM 1439 C C . GLY A 1 184 ? -11.885 5.173 -5.802 1.00 90.12 184 GLY A C 1
ATOM 1440 O O . GLY A 1 184 ? -11.632 3.982 -5.660 1.00 90.12 184 GLY A O 1
ATOM 1441 N N . VAL A 1 185 ? -11.369 6.102 -4.991 1.00 92.62 185 VAL A N 1
ATOM 1442 C CA . VAL A 1 185 ? -10.475 5.767 -3.865 1.00 92.62 185 VAL A CA 1
ATOM 1443 C C . VAL A 1 185 ? -11.092 4.700 -2.956 1.00 92.62 185 VAL A C 1
ATOM 1445 O O . VAL A 1 185 ? -12.291 4.769 -2.671 1.00 92.62 185 VAL A O 1
ATOM 1448 N N . LEU A 1 186 ? -10.283 3.745 -2.479 1.00 91.75 186 LEU A N 1
ATOM 1449 C CA . LEU A 1 186 ? -10.750 2.742 -1.520 1.00 91.75 186 LEU A CA 1
ATOM 1450 C C . LEU A 1 186 ? -11.272 3.457 -0.279 1.00 91.75 186 LEU A C 1
ATOM 1452 O O . LEU A 1 186 ? -10.535 4.193 0.382 1.00 91.75 186 LEU A O 1
ATOM 1456 N N . LYS A 1 187 ? -12.547 3.237 0.028 1.00 87.69 187 LYS A N 1
ATOM 1457 C CA . LYS A 1 187 ? -13.236 3.838 1.167 1.00 87.69 187 LYS A CA 1
ATOM 1458 C C . LYS A 1 187 ? -13.649 2.757 2.142 1.00 87.69 187 LYS A C 1
ATOM 1460 O O . LYS A 1 187 ? -14.141 1.699 1.749 1.00 87.69 187 LYS A O 1
ATOM 1465 N N . GLY A 1 188 ? -13.469 3.043 3.421 1.00 82.06 188 GLY A N 1
ATOM 1466 C CA . GLY A 1 188 ? -14.101 2.268 4.473 1.00 82.06 188 GLY A CA 1
ATOM 1467 C C . GLY A 1 188 ? -15.519 2.751 4.749 1.00 82.06 188 GLY A C 1
ATOM 1468 O O . GLY A 1 188 ? -15.930 3.831 4.324 1.00 82.06 188 GLY A O 1
ATOM 1469 N N . THR A 1 189 ? -16.273 1.967 5.506 1.00 79.25 189 THR A N 1
ATOM 1470 C CA . THR A 1 189 ? -17.512 2.444 6.125 1.00 79.25 189 THR A CA 1
ATOM 1471 C C . THR A 1 189 ? -17.221 3.157 7.445 1.00 79.25 189 THR A C 1
ATOM 1473 O O . THR A 1 189 ? -16.115 3.058 7.989 1.00 79.25 189 THR A O 1
ATOM 1476 N N . ALA A 1 190 ? -18.238 3.821 8.001 1.00 79.38 190 ALA A N 1
ATOM 1477 C CA . ALA A 1 190 ? -18.240 4.168 9.418 1.00 79.38 190 ALA A CA 1
ATOM 1478 C C . ALA A 1 190 ? -17.905 2.921 10.253 1.00 79.38 190 ALA A C 1
ATOM 1480 O O . ALA A 1 190 ? -18.346 1.811 9.925 1.00 79.38 190 ALA A O 1
ATOM 1481 N N . PHE A 1 191 ? -17.107 3.089 11.304 1.00 80.00 191 PHE A N 1
ATOM 1482 C CA . PHE A 1 191 ? -16.742 1.961 12.153 1.00 80.00 191 PHE A CA 1
ATOM 1483 C C . PHE A 1 191 ? -17.877 1.589 13.102 1.00 80.00 191 PHE A C 1
ATOM 1485 O O . PHE A 1 191 ? -18.676 2.433 13.519 1.00 80.00 191 PHE A O 1
ATOM 1492 N N . VAL A 1 192 ? -17.947 0.307 13.449 1.00 85.50 192 VAL A N 1
ATOM 1493 C CA . VAL A 1 192 ? -18.981 -0.199 14.350 1.00 85.50 192 VAL A CA 1
ATOM 1494 C C . VAL A 1 192 ? -18.636 0.206 15.778 1.00 85.50 192 VAL A C 1
ATOM 1496 O O . VAL A 1 192 ? -17.576 -0.140 16.298 1.00 85.50 192 VAL A O 1
ATOM 1499 N N . LEU A 1 193 ? -19.550 0.941 16.404 1.00 91.88 193 LEU A N 1
ATOM 1500 C CA . LEU A 1 193 ? -19.520 1.210 17.835 1.00 91.88 193 LEU A CA 1
ATOM 1501 C C . LEU A 1 193 ? -20.298 0.117 18.560 1.00 91.88 193 LEU A C 1
ATOM 1503 O O . LEU A 1 193 ? -21.481 -0.090 18.275 1.00 91.88 193 LEU A O 1
ATOM 1507 N N . ASP A 1 194 ? -19.659 -0.538 19.523 1.00 95.00 194 ASP A N 1
ATOM 1508 C CA . ASP A 1 194 ? -20.343 -1.452 20.425 1.00 95.00 194 ASP A CA 1
ATOM 1509 C C . ASP A 1 194 ? -20.413 -0.894 21.844 1.00 95.00 194 ASP A C 1
ATOM 1511 O O . ASP A 1 194 ? -19.672 0.012 22.233 1.00 95.00 194 ASP A O 1
ATOM 1515 N N . GLY A 1 195 ? -21.346 -1.420 22.625 1.00 95.31 195 GLY A N 1
ATOM 1516 C CA . GLY A 1 195 ? -21.482 -1.038 24.014 1.00 95.31 195 GLY A CA 1
ATOM 1517 C C . GLY A 1 195 ? -22.669 -1.669 24.713 1.00 95.31 195 GLY A C 1
ATOM 1518 O O . GLY A 1 195 ? -23.645 -2.091 24.087 1.00 95.31 195 GLY A O 1
ATOM 1519 N N . ALA A 1 196 ? -22.573 -1.696 26.037 1.00 96.50 196 ALA A N 1
ATOM 1520 C CA . ALA A 1 196 ? -23.562 -2.275 26.928 1.00 96.50 196 ALA A CA 1
ATOM 1521 C C . ALA A 1 196 ? -23.678 -1.461 28.221 1.00 96.50 196 ALA A C 1
ATOM 1523 O O . ALA A 1 196 ? -22.724 -0.826 28.675 1.00 96.50 196 ALA A O 1
ATOM 1524 N N . ALA A 1 197 ? -24.860 -1.497 28.830 1.00 95.88 197 ALA A N 1
ATOM 1525 C CA . ALA A 1 197 ? -25.048 -0.999 30.184 1.00 95.88 197 ALA A CA 1
ATOM 1526 C C . ALA A 1 197 ? -24.361 -1.933 31.196 1.00 95.88 197 ALA A C 1
ATOM 1528 O O . ALA A 1 197 ? -24.395 -3.152 31.035 1.00 95.88 197 ALA A O 1
ATOM 1529 N N . PHE A 1 198 ? -23.781 -1.370 32.255 1.00 94.81 198 PHE A N 1
ATOM 1530 C CA . PHE A 1 198 ? -23.242 -2.125 33.388 1.00 94.81 198 PHE A CA 1
ATOM 1531 C C . PHE A 1 198 ? -23.827 -1.630 34.714 1.00 94.81 198 PHE A C 1
ATOM 1533 O O . PHE A 1 198 ? -24.284 -0.490 34.826 1.00 94.81 198 PHE A O 1
ATOM 1540 N N . GLY A 1 199 ? -23.788 -2.495 35.729 1.00 93.12 199 GLY A N 1
ATOM 1541 C CA . GLY A 1 199 ? -24.395 -2.239 37.033 1.00 93.12 199 GLY A CA 1
ATOM 1542 C C . GLY A 1 199 ? -25.903 -2.499 37.033 1.00 93.12 199 GLY A C 1
ATOM 1543 O O . GLY A 1 199 ? -26.389 -3.452 36.426 1.00 93.12 199 GLY A O 1
ATOM 1544 N N . THR A 1 200 ? -26.650 -1.658 37.743 1.00 94.06 200 THR A N 1
ATOM 1545 C CA . THR A 1 200 ? -28.106 -1.764 37.894 1.00 94.06 200 THR A CA 1
ATOM 1546 C C . THR A 1 200 ? -28.808 -1.177 36.676 1.00 94.06 200 THR A C 1
ATOM 1548 O O . THR A 1 200 ? -28.817 0.039 36.481 1.00 94.06 200 THR A O 1
ATOM 1551 N N . LEU A 1 201 ? -29.413 -2.044 35.865 1.00 92.25 201 LEU A N 1
ATOM 1552 C CA . LEU A 1 201 ? -30.142 -1.646 34.662 1.00 92.25 201 LEU A CA 1
ATOM 1553 C C . LEU A 1 201 ? -31.375 -0.791 34.992 1.00 92.25 201 LEU A C 1
ATOM 1555 O O . LEU A 1 201 ? -31.996 -0.935 36.045 1.00 92.25 201 LEU A O 1
ATOM 1559 N N . GLY A 1 202 ? -31.725 0.101 34.066 1.00 92.25 202 GLY A N 1
ATOM 1560 C CA . GLY A 1 202 ? -32.888 0.985 34.157 1.00 92.25 202 GLY A CA 1
ATOM 1561 C C . GLY A 1 202 ? -33.818 0.835 32.955 1.00 92.25 202 GLY A C 1
ATOM 1562 O O . GLY A 1 202 ? -33.771 -0.164 32.246 1.00 92.25 202 GLY A O 1
ATOM 1563 N N . ALA A 1 203 ? -34.656 1.845 32.710 1.00 92.00 203 ALA A N 1
ATOM 1564 C CA . ALA A 1 203 ? -35.541 1.915 31.539 1.00 92.00 203 ALA A CA 1
ATOM 1565 C C . ALA A 1 203 ? -35.090 2.968 30.505 1.00 92.00 203 ALA A C 1
ATOM 1567 O O . ALA A 1 203 ? -35.746 3.167 29.483 1.00 92.00 203 ALA A O 1
ATOM 1568 N N . THR A 1 204 ? -33.980 3.668 30.761 1.00 94.12 204 THR A N 1
ATOM 1569 C CA . THR A 1 204 ? -33.498 4.743 29.890 1.00 94.12 204 THR A CA 1
ATOM 1570 C C . THR A 1 204 ? -32.796 4.158 28.670 1.00 94.12 204 THR A C 1
ATOM 1572 O O . THR A 1 204 ? -32.023 3.209 28.783 1.00 94.12 204 THR A O 1
ATOM 1575 N N . SER A 1 205 ? -33.011 4.746 27.496 1.00 95.69 205 SER A N 1
ATOM 1576 C CA . SER A 1 205 ? -32.210 4.447 26.304 1.00 95.69 205 SER A CA 1
ATOM 1577 C C . SER A 1 205 ? -31.272 5.607 26.003 1.00 95.69 205 SER A C 1
ATOM 1579 O O . SER A 1 205 ? -31.679 6.767 26.083 1.00 95.69 205 SER A O 1
ATOM 1581 N N . ARG A 1 206 ? -30.027 5.290 25.650 1.00 97.12 206 ARG A N 1
ATOM 1582 C CA . ARG A 1 206 ? -29.015 6.274 25.254 1.00 97.12 206 ARG A CA 1
ATOM 1583 C C . ARG A 1 206 ? -28.414 5.881 23.920 1.00 97.12 206 ARG A C 1
ATOM 1585 O O . ARG A 1 206 ? -28.072 4.719 23.715 1.00 97.12 206 ARG A O 1
ATOM 1592 N N . SER A 1 207 ? -28.295 6.847 23.022 1.00 97.94 207 SER A N 1
ATOM 1593 C CA . SER A 1 207 ? -27.610 6.664 21.744 1.00 97.94 207 SER A CA 1
ATOM 1594 C C . SER A 1 207 ? -26.221 7.269 21.824 1.00 97.94 207 SER A C 1
ATOM 1596 O O . SER A 1 207 ? -26.059 8.344 22.390 1.00 97.94 207 SER A O 1
ATOM 1598 N N . TYR A 1 208 ? -25.232 6.606 21.240 1.00 98.00 208 TYR A N 1
ATOM 1599 C CA . TYR A 1 208 ? -23.845 7.053 21.224 1.00 98.00 208 TYR A CA 1
ATOM 1600 C C . TYR A 1 208 ? -23.321 7.138 19.795 1.00 98.00 208 TYR A C 1
ATOM 1602 O O . TYR A 1 208 ? -23.673 6.314 18.949 1.00 98.00 208 TYR A O 1
ATOM 1610 N N . LYS A 1 209 ? -22.466 8.130 19.542 1.00 95.62 209 LYS A N 1
ATOM 1611 C CA . LYS A 1 209 ? -21.704 8.290 18.299 1.00 95.62 209 LYS A CA 1
ATOM 1612 C C . LYS A 1 209 ? -20.311 8.794 18.641 1.00 95.62 209 LYS A C 1
ATOM 1614 O O . LYS A 1 209 ? -20.163 9.655 19.509 1.00 95.62 209 LYS A O 1
ATOM 1619 N N . LEU A 1 210 ? -19.304 8.282 17.953 1.00 93.06 210 LEU A N 1
ATOM 1620 C CA . LEU A 1 210 ? -17.931 8.754 18.057 1.00 93.06 210 LEU A CA 1
ATOM 1621 C C . LEU A 1 210 ? -17.554 9.514 16.786 1.00 93.06 210 LEU A C 1
ATOM 1623 O O . LEU A 1 210 ? -17.925 9.106 15.686 1.00 93.06 210 LEU A O 1
ATOM 1627 N N . ILE A 1 211 ? -16.795 10.595 16.954 1.00 91.25 211 ILE A N 1
ATOM 1628 C CA . ILE A 1 211 ? -15.985 11.189 15.887 1.00 91.25 211 ILE A CA 1
ATOM 1629 C C . ILE A 1 211 ? -14.532 11.035 16.295 1.00 91.25 211 ILE A C 1
ATOM 1631 O O . ILE A 1 211 ? -14.165 11.364 17.424 1.00 91.25 211 ILE A O 1
ATOM 1635 N N . VAL A 1 212 ? -13.723 10.525 15.381 1.00 86.75 212 VAL A N 1
ATOM 1636 C CA . VAL A 1 212 ? -12.305 10.300 15.589 1.00 86.75 212 VAL A CA 1
ATOM 1637 C C . VAL A 1 212 ? -11.506 11.175 14.647 1.00 86.75 212 VAL A C 1
ATOM 1639 O O . VAL A 1 212 ? -11.695 11.098 13.438 1.00 86.75 212 VAL A O 1
ATOM 1642 N N . ASP A 1 213 ? -10.618 11.977 15.217 1.00 83.38 213 ASP A N 1
ATOM 1643 C CA . ASP A 1 213 ? -9.613 12.742 14.496 1.00 83.38 213 ASP A CA 1
ATOM 1644 C C . ASP A 1 213 ? -8.389 11.845 14.245 1.00 83.38 213 ASP A C 1
ATOM 1646 O O . ASP A 1 213 ? -7.907 11.141 15.146 1.00 83.38 213 ASP A O 1
ATOM 1650 N N . HIS A 1 214 ? -7.884 11.875 13.016 1.00 74.75 214 HIS A N 1
ATOM 1651 C CA . HIS A 1 214 ? -6.724 11.112 12.567 1.00 74.75 214 HIS A CA 1
ATOM 1652 C C . HIS A 1 214 ? -5.501 12.029 12.398 1.00 74.75 214 HIS A C 1
ATOM 1654 O O . HIS A 1 214 ? -5.622 13.249 12.282 1.00 74.75 214 HIS A O 1
ATOM 1660 N N . ASP A 1 215 ? -4.299 11.461 12.425 1.00 65.31 215 ASP A N 1
ATOM 1661 C CA . ASP A 1 215 ? -3.025 12.187 12.299 1.00 65.31 215 ASP A CA 1
ATOM 1662 C C . ASP A 1 215 ? -2.811 12.858 10.931 1.00 65.31 215 ASP A C 1
ATOM 1664 O O . ASP A 1 215 ? -2.032 13.803 10.829 1.00 65.31 215 ASP A O 1
ATOM 1668 N N . ASN A 1 216 ? -3.555 12.434 9.911 1.00 59.75 216 ASN A N 1
ATOM 1669 C CA . ASN A 1 216 ? -3.572 13.021 8.575 1.00 59.75 216 ASN A CA 1
ATOM 1670 C C . ASN A 1 216 ? -4.596 14.171 8.440 1.00 59.75 216 ASN A C 1
ATOM 1672 O O . ASN A 1 216 ? -4.764 14.713 7.352 1.00 59.75 216 ASN A O 1
ATOM 1676 N N . GLY A 1 217 ? -5.285 14.542 9.527 1.00 64.44 217 GLY A N 1
ATOM 1677 C CA . GLY A 1 217 ? -6.280 15.617 9.555 1.00 64.44 217 GLY A CA 1
ATOM 1678 C C . GLY A 1 217 ? -7.704 15.200 9.171 1.00 64.44 217 GLY A C 1
ATOM 1679 O O . GLY A 1 217 ? -8.616 16.023 9.284 1.00 64.44 217 GLY A O 1
ATOM 1680 N N . ASP A 1 218 ? -7.927 13.946 8.770 1.00 69.94 218 ASP A N 1
ATOM 1681 C CA . ASP A 1 218 ? -9.269 13.435 8.501 1.00 69.94 218 ASP A CA 1
ATOM 1682 C C . ASP A 1 218 ? -10.059 13.197 9.795 1.00 69.94 218 ASP A C 1
ATOM 1684 O O . ASP A 1 218 ? -9.514 12.872 10.853 1.00 69.94 218 ASP A O 1
ATOM 1688 N N . GLN A 1 219 ? -11.384 13.301 9.681 1.00 80.31 219 GLN A N 1
ATOM 1689 C CA . GLN A 1 219 ? -12.324 12.875 10.712 1.00 80.31 219 GLN A CA 1
ATOM 1690 C C . GLN A 1 219 ? -13.077 11.635 10.243 1.00 80.31 219 GLN A C 1
ATOM 1692 O O . GLN A 1 219 ? -13.509 11.570 9.096 1.00 80.31 219 GLN A O 1
ATOM 1697 N N . ILE A 1 220 ? -13.265 10.663 11.131 1.00 79.25 220 ILE A N 1
ATOM 1698 C CA . ILE A 1 220 ? -14.003 9.427 10.863 1.00 79.25 220 ILE A CA 1
ATOM 1699 C C . ILE A 1 220 ? -15.101 9.282 11.908 1.00 79.25 220 ILE A C 1
ATOM 1701 O O . ILE A 1 220 ? -14.855 9.423 13.104 1.00 79.25 220 ILE A O 1
ATOM 1705 N N . GLU A 1 221 ? -16.315 8.952 11.480 1.00 87.75 221 GLU A N 1
ATOM 1706 C CA . GLU A 1 221 ? -17.427 8.720 12.398 1.00 87.75 221 GLU A CA 1
ATOM 1707 C C . GLU A 1 221 ? -17.761 7.239 12.602 1.00 87.75 221 GLU A C 1
ATOM 1709 O O . GLU A 1 221 ? -17.553 6.395 11.727 1.00 87.75 221 GLU A O 1
ATOM 1714 N N . SER A 1 222 ? -18.307 6.929 13.779 1.00 89.44 222 SER A N 1
ATOM 1715 C CA . SER A 1 222 ? -18.903 5.626 14.063 1.00 89.44 222 SER A CA 1
ATOM 1716 C C . SER A 1 222 ? -20.350 5.546 13.582 1.00 89.44 222 SER A C 1
ATOM 1718 O O . SER A 1 222 ? -21.041 6.558 13.430 1.00 89.44 222 SER A O 1
ATOM 1720 N N . THR A 1 223 ? -20.871 4.324 13.474 1.00 89.12 223 THR A N 1
ATOM 1721 C CA . THR A 1 223 ? -22.322 4.098 13.481 1.00 89.12 223 THR A CA 1
ATOM 1722 C C . THR A 1 223 ? -22.937 4.615 14.786 1.00 89.12 223 THR A C 1
ATOM 1724 O O . THR A 1 223 ? -22.293 4.563 15.839 1.00 89.12 223 THR A O 1
ATOM 1727 N N . ILE A 1 224 ? -24.196 5.062 14.749 1.00 93.75 224 ILE A N 1
ATOM 1728 C CA . ILE A 1 224 ? -24.941 5.385 15.973 1.00 93.75 224 ILE A CA 1
ATOM 1729 C C . ILE A 1 224 ? -25.318 4.076 16.676 1.00 93.75 224 ILE A C 1
ATOM 1731 O O . ILE A 1 224 ? -25.992 3.229 16.091 1.00 93.75 224 ILE A O 1
ATOM 1735 N N . LYS A 1 225 ? -24.911 3.920 17.938 1.00 96.44 225 LYS A N 1
ATOM 1736 C CA . LYS A 1 225 ? -25.265 2.771 18.780 1.00 96.44 225 LYS A CA 1
ATOM 1737 C C . LYS A 1 225 ? -26.283 3.190 19.829 1.00 96.44 225 LYS A C 1
ATOM 1739 O O . LYS A 1 225 ? -25.954 3.944 20.741 1.00 96.44 225 LYS A O 1
ATOM 1744 N N . THR A 1 226 ? -27.503 2.673 19.734 1.00 97.31 226 THR A N 1
ATOM 1745 C CA . THR A 1 226 ? -28.508 2.819 20.794 1.00 97.31 226 THR A CA 1
ATOM 1746 C C . THR A 1 226 ? -28.404 1.661 21.774 1.00 97.31 226 THR A C 1
ATOM 1748 O O . THR A 1 226 ? -28.456 0.495 21.386 1.00 97.31 226 THR A O 1
ATOM 1751 N N . ILE A 1 227 ? -28.267 1.993 23.052 1.00 96.94 227 ILE A N 1
ATOM 1752 C CA . ILE A 1 227 ? -28.188 1.048 24.159 1.00 96.94 227 ILE A CA 1
ATOM 1753 C C . ILE A 1 227 ? -29.453 1.242 24.990 1.00 96.94 227 ILE A C 1
ATOM 1755 O O . ILE A 1 227 ? -29.695 2.317 25.544 1.00 96.94 227 ILE A O 1
ATOM 1759 N N . ALA A 1 228 ? -30.286 0.205 25.018 1.00 95.25 228 ALA A N 1
ATOM 1760 C CA . ALA A 1 228 ? -31.512 0.176 25.804 1.00 95.25 228 ALA A CA 1
ATOM 1761 C C . ALA A 1 228 ? -31.223 -0.190 27.269 1.00 95.25 228 ALA A C 1
ATOM 1763 O O . ALA A 1 228 ? -30.162 -0.723 27.593 1.00 95.25 228 ALA A O 1
ATOM 1764 N N . ASN A 1 229 ? -32.195 0.065 28.147 1.00 94.25 229 ASN A N 1
ATOM 1765 C CA . ASN A 1 229 ? -32.175 -0.322 29.564 1.00 94.25 229 ASN A CA 1
ATOM 1766 C C . ASN A 1 229 ? -30.955 0.178 30.363 1.00 94.25 229 ASN A C 1
ATOM 1768 O O . ASN A 1 229 ? -30.520 -0.433 31.340 1.00 94.25 229 ASN A O 1
ATOM 1772 N N . THR A 1 230 ? -30.397 1.315 29.961 1.00 95.88 230 THR A N 1
ATOM 1773 C CA . THR A 1 230 ? -29.316 1.984 30.687 1.00 95.88 230 THR A CA 1
ATOM 1774 C C . THR A 1 230 ? -29.814 2.524 32.041 1.00 95.88 230 THR A C 1
ATOM 1776 O O . THR A 1 230 ? -31.001 2.854 32.170 1.00 95.88 230 THR A O 1
ATOM 1779 N N . PRO A 1 231 ? -28.941 2.630 33.064 1.00 94.06 231 PRO A N 1
ATOM 1780 C CA . PRO A 1 231 ? -29.317 3.156 34.378 1.00 94.06 231 PRO A CA 1
ATOM 1781 C C . PRO A 1 231 ? -29.894 4.573 34.273 1.00 94.06 231 PRO A C 1
ATOM 1783 O O . PRO A 1 231 ? -29.405 5.380 33.486 1.00 94.06 231 PRO A O 1
ATOM 1786 N N . ALA A 1 232 ? -30.905 4.923 35.072 1.00 88.75 232 ALA A N 1
ATOM 1787 C CA . ALA A 1 232 ? -31.496 6.268 35.017 1.00 88.75 232 ALA A CA 1
ATOM 1788 C C . ALA A 1 232 ? -30.468 7.370 35.337 1.00 88.75 232 ALA A C 1
ATOM 1790 O O . ALA A 1 232 ? -30.442 8.404 34.677 1.00 88.75 232 ALA A O 1
ATOM 1791 N N . VAL A 1 233 ? -29.573 7.103 36.291 1.00 90.88 233 VAL A N 1
ATOM 1792 C CA . VAL A 1 233 ? -28.458 7.975 36.671 1.00 90.88 233 VAL A CA 1
ATOM 1793 C C . VAL A 1 233 ? -27.160 7.203 36.479 1.00 90.88 233 VAL A C 1
ATOM 1795 O O . VAL A 1 233 ? -27.001 6.121 37.047 1.00 90.88 233 VAL A O 1
ATOM 1798 N N . LEU A 1 234 ? -26.246 7.753 35.679 1.00 94.44 234 LEU A N 1
ATOM 1799 C CA . LEU A 1 234 ? -24.936 7.152 35.449 1.00 94.44 234 LEU A CA 1
ATOM 1800 C C . LEU A 1 234 ? -23.957 7.534 36.574 1.00 94.44 234 LEU A C 1
ATOM 1802 O O . LEU A 1 234 ? -24.025 8.627 37.134 1.00 94.44 234 LEU A O 1
ATOM 1806 N N . SER A 1 235 ? -23.062 6.613 36.918 1.00 93.81 235 SER A N 1
ATOM 1807 C CA . SER A 1 235 ? -22.012 6.750 37.925 1.00 93.81 235 SER A CA 1
ATOM 1808 C C . SER A 1 235 ? -20.860 5.786 37.626 1.00 93.81 235 SER A C 1
ATOM 1810 O O . SER A 1 235 ? -20.921 4.991 36.691 1.00 93.81 235 SER A O 1
ATOM 1812 N N . ALA A 1 236 ? -19.806 5.808 38.445 1.00 89.69 236 ALA A N 1
ATOM 1813 C CA . ALA A 1 236 ? -18.696 4.863 38.308 1.00 89.69 236 ALA A CA 1
ATOM 1814 C C . ALA A 1 236 ? -19.109 3.384 38.493 1.00 89.69 236 ALA A C 1
ATOM 1816 O O . ALA A 1 236 ? -18.398 2.498 38.034 1.00 89.69 236 ALA A O 1
ATOM 1817 N N . MET A 1 237 ? -20.243 3.109 39.154 1.00 92.75 237 MET A N 1
ATOM 1818 C CA . MET A 1 237 ? -20.736 1.743 39.408 1.00 92.75 237 MET A CA 1
ATOM 1819 C C . MET A 1 237 ? -21.921 1.338 38.521 1.00 92.75 237 MET A C 1
ATOM 1821 O O . MET A 1 237 ? -22.186 0.150 38.373 1.00 92.75 237 MET A O 1
ATOM 1825 N N . ASN A 1 238 ? -22.637 2.304 37.940 1.00 94.44 238 ASN A N 1
ATOM 1826 C CA . ASN A 1 238 ? -23.770 2.061 37.050 1.00 94.44 238 ASN A CA 1
ATOM 1827 C C . ASN A 1 238 ? -23.593 2.937 35.815 1.00 94.44 238 ASN A C 1
ATOM 1829 O O . ASN A 1 238 ? -23.731 4.151 35.913 1.00 94.44 238 ASN A O 1
ATOM 1833 N N . GLY A 1 239 ? -23.287 2.360 34.662 1.00 95.44 239 GLY A N 1
ATOM 1834 C CA . GLY A 1 239 ? -22.854 3.152 33.518 1.00 95.44 239 GLY A CA 1
ATOM 1835 C C . GLY A 1 239 ? -23.135 2.495 32.183 1.00 95.44 239 GLY A C 1
ATOM 1836 O O . GLY A 1 239 ? -23.881 1.518 32.080 1.00 95.44 239 GLY A O 1
ATOM 1837 N N . VAL A 1 240 ? -22.505 3.045 31.153 1.00 97.31 240 VAL A N 1
ATOM 1838 C CA . VAL A 1 240 ? -22.434 2.433 29.829 1.00 97.31 240 VAL A CA 1
ATOM 1839 C C . VAL A 1 240 ? -20.972 2.244 29.463 1.00 97.31 240 VAL A C 1
ATOM 1841 O O . VAL A 1 240 ? -20.208 3.203 29.466 1.00 97.31 240 VAL A O 1
ATOM 1844 N N . ALA A 1 241 ? -20.587 1.015 29.144 1.00 96.44 241 ALA A N 1
ATOM 1845 C CA . ALA A 1 241 ? -19.283 0.712 28.580 1.00 96.44 241 ALA A CA 1
ATOM 1846 C C . ALA A 1 241 ? -19.404 0.711 27.055 1.00 96.44 241 ALA A C 1
ATOM 1848 O O . ALA A 1 241 ? -20.280 0.047 26.501 1.00 96.44 241 ALA A O 1
ATOM 1849 N N . LEU A 1 242 ? -18.535 1.457 26.388 1.00 97.12 242 LEU A N 1
ATOM 1850 C CA . LEU A 1 242 ? -18.398 1.512 24.941 1.00 97.12 242 LEU A CA 1
ATOM 1851 C C . LEU A 1 242 ? -17.062 0.901 24.547 1.00 97.12 242 LEU A C 1
ATOM 1853 O O . LEU A 1 242 ? -16.051 1.131 25.212 1.00 97.12 242 LEU A O 1
ATOM 1857 N N . THR A 1 243 ? -17.055 0.180 23.434 1.00 94.31 243 THR A N 1
ATOM 1858 C CA . THR A 1 243 ? -15.835 -0.333 22.813 1.00 94.31 243 THR A CA 1
ATOM 1859 C C . THR A 1 243 ? -15.906 -0.152 21.306 1.00 94.31 243 THR A C 1
ATOM 1861 O O . THR A 1 243 ? -16.983 -0.164 20.705 1.00 94.31 243 THR A O 1
ATOM 1864 N N . TRP A 1 244 ? -14.753 0.058 20.689 1.00 90.62 244 TRP A N 1
ATOM 1865 C CA . TRP A 1 244 ? -14.626 0.162 19.242 1.00 90.62 244 TRP A CA 1
ATOM 1866 C C . TRP A 1 244 ? -13.320 -0.495 18.779 1.00 90.62 244 TRP A C 1
ATOM 1868 O O . TRP A 1 244 ? -12.405 -0.719 19.578 1.00 90.62 244 TRP A O 1
ATOM 1878 N N . PRO A 1 245 ? -13.211 -0.853 17.494 1.00 79.75 245 PRO A N 1
ATOM 1879 C CA . PRO A 1 245 ? -11.943 -1.267 16.905 1.00 79.75 245 PRO A CA 1
ATOM 1880 C C . PRO A 1 245 ? -10.898 -0.148 16.992 1.00 79.75 245 PRO A C 1
ATOM 1882 O O . PRO A 1 245 ? -11.199 1.030 16.796 1.00 79.75 245 PRO A O 1
ATOM 1885 N N . ARG A 1 246 ? -9.650 -0.521 17.288 1.00 72.50 246 ARG A N 1
ATOM 1886 C CA . ARG A 1 246 ? -8.524 0.414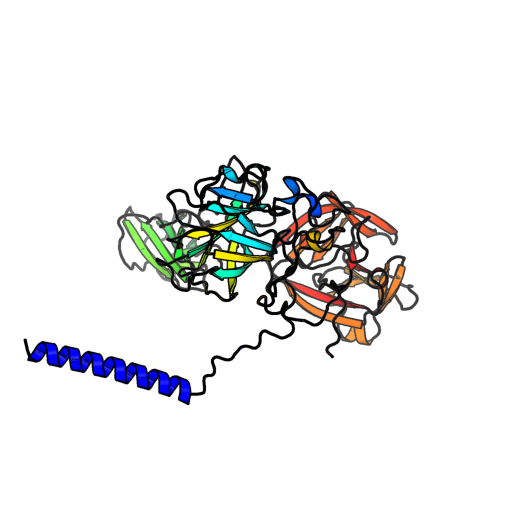 17.276 1.00 72.50 246 ARG A CA 1
ATOM 1887 C C . ARG A 1 246 ? -7.983 0.526 15.857 1.00 72.50 246 ARG A C 1
ATOM 1889 O O . ARG A 1 246 ? -7.591 -0.481 15.272 1.00 72.50 246 ARG A O 1
ATOM 1896 N N . TYR A 1 247 ? -7.894 1.751 15.355 1.00 67.31 247 TYR A N 1
ATOM 1897 C CA . TYR A 1 247 ? -7.254 2.040 14.079 1.00 67.31 247 TYR A CA 1
ATOM 1898 C C . TYR A 1 247 ? -5.924 2.777 14.313 1.00 67.31 247 TYR A C 1
ATOM 1900 O O . TYR A 1 247 ? -5.828 3.568 15.262 1.00 67.31 247 TYR A O 1
ATOM 1908 N N . PRO A 1 248 ? -4.879 2.502 13.508 1.00 61.19 248 PRO A N 1
ATOM 1909 C CA . PRO A 1 248 ? -3.666 3.319 13.487 1.00 61.19 248 PRO A CA 1
ATOM 1910 C C . PRO A 1 248 ? -3.996 4.799 13.249 1.00 61.19 248 PRO A C 1
ATOM 1912 O O . PRO A 1 248 ? -5.039 5.102 12.687 1.00 61.19 248 PRO A O 1
ATOM 1915 N N . GLY A 1 249 ? -3.135 5.710 13.707 1.00 65.69 249 GLY A N 1
ATOM 1916 C CA . GLY A 1 249 ? -3.253 7.148 13.422 1.00 65.69 249 GLY A CA 1
ATOM 1917 C C . GLY A 1 249 ? -4.336 7.916 14.188 1.00 65.69 249 GLY A C 1
ATOM 1918 O O . GLY A 1 249 ? -4.467 9.123 14.016 1.00 65.69 249 GLY A O 1
ATOM 1919 N N . PHE A 1 250 ? -5.084 7.274 15.091 1.00 75.25 250 PHE A N 1
ATOM 1920 C CA . PHE A 1 250 ? -6.035 7.961 15.972 1.00 75.25 250 PHE A CA 1
ATOM 1921 C C . PHE A 1 250 ? -5.331 8.949 16.906 1.00 75.25 250 PHE A C 1
ATOM 1923 O O . PHE A 1 250 ? -4.562 8.555 17.788 1.00 75.25 250 PHE A O 1
ATOM 1930 N N . THR A 1 251 ? -5.637 10.236 16.752 1.00 79.12 251 THR A N 1
ATOM 1931 C CA . THR A 1 251 ? -5.082 11.297 17.603 1.00 79.12 251 THR A CA 1
ATOM 1932 C C . THR A 1 251 ? -6.047 11.687 18.713 1.00 79.12 251 THR A C 1
ATOM 1934 O O . THR A 1 251 ? -5.613 11.941 19.841 1.00 79.12 251 THR A O 1
ATOM 1937 N N . LYS A 1 252 ? -7.357 11.682 18.430 1.00 88.12 252 LYS A N 1
ATOM 1938 C CA . LYS A 1 252 ? -8.396 12.055 19.394 1.00 88.12 252 LYS A CA 1
ATOM 1939 C C . LYS A 1 252 ? -9.745 11.428 19.062 1.00 88.12 252 LYS A C 1
ATOM 1941 O O . LYS A 1 252 ? -10.203 11.487 17.933 1.00 88.12 252 LYS A O 1
ATOM 1946 N N . VAL A 1 253 ? -10.437 10.915 20.074 1.00 91.31 253 VAL A N 1
ATOM 1947 C CA . VAL A 1 253 ? -11.825 10.447 19.979 1.00 91.31 253 VAL A CA 1
ATOM 1948 C C . VAL A 1 253 ? -12.720 11.387 20.777 1.00 91.31 253 VAL A C 1
ATOM 1950 O O . VAL A 1 253 ? -12.507 11.591 21.973 1.00 91.31 253 VAL A O 1
ATOM 1953 N N . THR A 1 254 ? -13.742 11.939 20.130 1.00 94.38 254 THR A N 1
ATOM 1954 C CA . THR A 1 254 ? -14.811 12.699 20.783 1.00 94.38 254 THR A CA 1
ATOM 1955 C C . THR A 1 254 ? -16.070 11.847 20.849 1.00 94.38 254 THR A C 1
ATOM 1957 O O . THR A 1 254 ? -16.562 11.359 19.830 1.00 94.38 254 THR A O 1
ATOM 1960 N N . ILE A 1 255 ? -16.591 11.661 22.061 1.00 96.25 255 ILE A N 1
ATOM 1961 C CA . ILE A 1 255 ? -17.702 10.753 22.344 1.00 96.25 255 ILE A CA 1
ATOM 1962 C C . ILE A 1 255 ? -18.951 11.581 22.605 1.00 96.25 255 ILE A C 1
ATOM 1964 O O . ILE A 1 255 ? -19.002 12.370 23.552 1.00 96.25 255 ILE A O 1
ATOM 1968 N N . TYR A 1 256 ? -19.971 11.369 21.784 1.00 97.81 256 TYR A N 1
ATOM 1969 C CA . TYR A 1 256 ? -21.266 12.018 21.904 1.00 97.81 256 TYR A CA 1
ATOM 1970 C C . TYR A 1 256 ? -22.293 11.036 22.445 1.00 97.81 256 TYR A C 1
ATOM 1972 O O . TYR A 1 256 ? -22.316 9.865 22.061 1.00 97.81 256 TYR A O 1
ATOM 1980 N N . VAL A 1 257 ? -23.180 11.540 23.294 1.00 97.62 257 VAL A N 1
ATOM 1981 C CA . VAL A 1 257 ? -24.330 10.810 23.820 1.00 97.62 257 VAL A CA 1
ATOM 1982 C C . VAL A 1 257 ? -25.597 11.618 23.595 1.00 97.62 257 VAL A C 1
ATOM 1984 O O . VAL A 1 257 ? -25.614 12.833 23.802 1.00 97.62 257 VAL A O 1
ATOM 1987 N N . GLN A 1 258 ? -26.658 10.933 23.187 1.00 97.38 258 GLN A N 1
ATOM 1988 C CA . GLN A 1 258 ? -27.999 11.479 23.079 1.00 97.38 258 GLN A CA 1
ATOM 1989 C C . GLN A 1 258 ? -28.936 10.763 24.053 1.00 97.38 258 GLN A C 1
ATOM 1991 O O . GLN A 1 258 ? -29.071 9.538 24.027 1.00 97.38 258 GLN A O 1
ATOM 1996 N N . GLU A 1 259 ? -29.602 11.548 24.896 1.00 94.94 259 GLU A N 1
ATOM 1997 C CA . GLU A 1 259 ? -30.567 11.097 25.899 1.00 94.94 259 GLU A CA 1
ATOM 1998 C C . GLU A 1 259 ? -31.762 12.052 25.903 1.00 94.94 259 GLU A C 1
ATOM 2000 O O . GLU A 1 259 ? -31.589 13.269 25.943 1.00 94.94 259 GLU A O 1
ATOM 2005 N N . GLY A 1 260 ? -32.985 11.518 25.816 1.00 90.38 260 GLY A N 1
ATOM 2006 C CA . GLY A 1 260 ? -34.201 12.345 25.830 1.00 90.38 260 GLY A CA 1
ATOM 2007 C C . GLY A 1 260 ? -34.246 13.414 24.727 1.00 90.38 260 GLY A C 1
ATOM 2008 O O . GLY A 1 260 ? -34.824 14.476 24.925 1.00 90.38 260 GLY A O 1
ATOM 2009 N N . GLY A 1 261 ? -33.591 13.168 23.587 1.00 89.88 261 GLY A N 1
ATOM 2010 C CA . GLY A 1 261 ? -33.479 14.118 22.474 1.00 89.88 261 GLY A CA 1
ATOM 2011 C C . GLY A 1 261 ? -32.331 15.129 22.594 1.00 89.88 261 GLY A C 1
ATOM 2012 O O . GLY A 1 261 ? -31.969 15.733 21.588 1.00 89.88 261 GLY A O 1
ATOM 2013 N N . VAL A 1 262 ? -31.697 15.265 23.761 1.00 95.00 262 VAL A N 1
ATOM 2014 C CA . VAL A 1 262 ? -30.567 16.180 23.984 1.00 95.00 262 VAL A CA 1
ATOM 2015 C C . VAL A 1 262 ? -29.257 15.477 23.651 1.00 95.00 262 VAL A C 1
ATOM 2017 O O . VAL A 1 262 ? -28.987 14.404 24.185 1.00 95.00 262 VAL A O 1
ATOM 2020 N N . THR A 1 263 ? -28.429 16.085 22.795 1.00 97.69 263 THR A N 1
ATOM 2021 C CA . THR A 1 263 ? -27.094 15.562 22.462 1.00 97.69 263 THR A CA 1
ATOM 2022 C C . THR A 1 263 ? -26.018 16.331 23.217 1.00 97.69 263 THR A C 1
ATOM 2024 O O . THR A 1 263 ? -26.055 17.555 23.305 1.00 97.69 263 THR A O 1
ATOM 2027 N N . SER A 1 264 ? -25.044 15.622 23.771 1.00 96.94 264 SER A N 1
ATOM 2028 C CA . SER A 1 264 ? -23.973 16.204 24.580 1.00 96.94 264 SER A CA 1
ATOM 2029 C C . SER A 1 264 ? -22.664 15.444 24.405 1.00 96.94 264 SER A C 1
ATOM 2031 O O . SER A 1 264 ? -22.652 14.303 23.944 1.00 96.94 264 SER A O 1
ATOM 2033 N N . ILE A 1 265 ? -21.553 16.082 24.763 1.00 97.12 265 ILE A N 1
ATOM 2034 C CA . ILE A 1 265 ? -20.231 15.453 24.765 1.00 97.12 265 ILE A CA 1
ATOM 2035 C C . ILE A 1 265 ? -20.064 14.694 26.083 1.00 97.12 265 ILE A C 1
ATOM 2037 O O . ILE A 1 265 ? -20.034 15.309 27.153 1.00 97.12 265 ILE A O 1
ATOM 2041 N N . ALA A 1 266 ? -19.958 13.369 25.995 1.00 96.00 266 ALA A N 1
ATOM 2042 C CA . ALA A 1 266 ? -19.746 12.476 27.131 1.00 96.00 266 ALA A CA 1
ATOM 2043 C C . ALA A 1 266 ? -18.270 12.405 27.543 1.00 96.00 266 ALA A C 1
ATOM 2045 O O . ALA A 1 266 ? -17.967 12.247 28.722 1.00 96.00 266 ALA A O 1
ATOM 2046 N N . GLY A 1 267 ? -17.345 12.544 26.591 1.00 95.38 267 GLY A N 1
ATOM 2047 C CA . GLY A 1 267 ? -15.921 12.481 26.894 1.00 95.38 267 GLY A CA 1
ATOM 2048 C C . GLY A 1 267 ? -15.013 12.701 25.695 1.00 95.38 267 GLY A C 1
ATOM 2049 O O . GLY A 1 267 ? -15.448 12.707 24.541 1.00 95.38 267 GLY A O 1
ATOM 2050 N N . PHE A 1 268 ? -13.732 12.861 26.012 1.00 92.81 268 PHE A N 1
ATOM 2051 C CA . PHE A 1 268 ? -12.635 12.907 25.057 1.00 92.81 268 PHE A CA 1
ATOM 2052 C C . PHE A 1 268 ? -11.608 11.859 25.444 1.00 92.81 268 PHE A C 1
ATOM 2054 O O . PHE A 1 268 ? -11.316 11.678 26.627 1.00 92.81 268 PHE A O 1
ATOM 2061 N N . ILE A 1 269 ? -11.032 11.211 24.446 1.00 88.31 269 ILE A N 1
ATOM 2062 C CA . ILE A 1 269 ? -9.952 10.257 24.642 1.00 88.31 269 ILE A CA 1
ATOM 2063 C C . ILE A 1 269 ? -8.813 10.630 23.702 1.00 88.31 269 ILE A C 1
ATOM 2065 O O . ILE A 1 269 ? -9.037 10.846 22.514 1.00 88.31 269 ILE A O 1
ATOM 2069 N N . GLY A 1 270 ? -7.601 10.734 24.246 1.00 77.31 270 GLY A N 1
ATOM 2070 C CA . GLY A 1 270 ? -6.381 10.852 23.446 1.00 77.31 270 GLY A CA 1
ATOM 2071 C C . GLY A 1 270 ? -5.952 9.511 22.840 1.00 77.31 270 GLY A C 1
ATOM 2072 O O . GLY A 1 270 ? -6.650 8.505 22.938 1.00 77.31 270 GLY A O 1
ATOM 2073 N N . ASN A 1 271 ? -4.776 9.469 22.224 1.00 67.31 271 ASN A N 1
ATOM 2074 C CA . ASN A 1 271 ? -4.252 8.226 21.659 1.00 67.31 271 ASN A CA 1
ATOM 2075 C C . ASN A 1 271 ? -4.104 7.128 22.741 1.00 67.31 271 ASN A C 1
ATOM 2077 O O . ASN A 1 271 ? -3.602 7.391 23.834 1.00 67.31 271 ASN A O 1
ATOM 2081 N N . GLY A 1 272 ? -4.516 5.892 22.429 1.00 60.97 272 GLY A N 1
ATOM 2082 C CA . GLY A 1 272 ? -4.082 4.697 23.166 1.00 60.97 272 GLY A CA 1
ATOM 2083 C C . GLY A 1 272 ? -5.170 3.730 23.635 1.00 60.97 272 GLY A C 1
ATOM 2084 O O . GLY A 1 272 ? -4.863 2.553 23.802 1.00 60.97 272 GLY A O 1
ATOM 2085 N N . THR A 1 273 ? -6.421 4.169 23.805 1.00 80.56 273 THR A N 1
ATOM 2086 C CA . THR A 1 273 ? -7.528 3.301 24.261 1.00 80.56 273 THR A CA 1
ATOM 2087 C C . THR A 1 273 ? -8.665 3.233 23.247 1.00 80.56 273 THR A C 1
ATOM 2089 O O . THR A 1 273 ? -8.947 4.186 22.522 1.00 80.56 273 THR A O 1
ATOM 2092 N N . ASN A 1 274 ? -9.313 2.074 23.202 1.00 87.38 274 ASN A N 1
ATOM 2093 C CA . ASN A 1 274 ? -10.453 1.760 22.349 1.00 87.38 274 ASN A CA 1
ATOM 2094 C C . ASN A 1 274 ? -11.719 1.434 23.164 1.00 87.38 274 ASN A C 1
ATOM 2096 O O . ASN A 1 274 ? -12.642 0.786 22.667 1.00 87.38 274 ASN A O 1
ATOM 2100 N N . ALA A 1 275 ? -11.730 1.853 24.4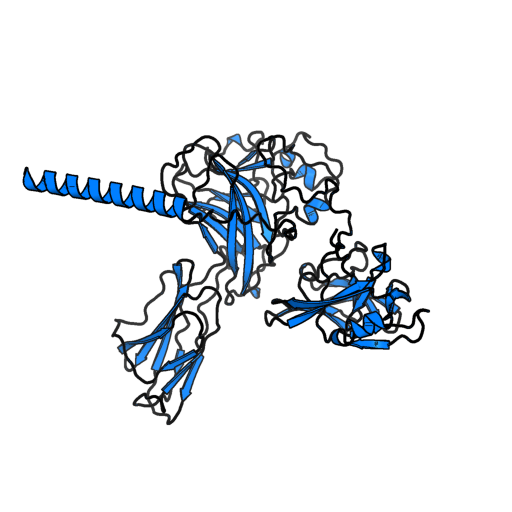31 1.00 92.38 275 ALA A N 1
ATOM 2101 C CA . ALA A 1 275 ? -12.832 1.665 25.356 1.00 92.38 275 ALA A CA 1
ATOM 2102 C C . ALA A 1 275 ? -13.110 2.943 26.158 1.00 92.38 275 ALA A C 1
ATOM 2104 O O . ALA A 1 275 ? -12.200 3.719 26.468 1.00 92.38 275 ALA A O 1
ATOM 2105 N N . PHE A 1 276 ? -14.378 3.139 26.517 1.00 95.31 276 PHE A N 1
ATOM 2106 C CA . PHE A 1 276 ? -14.856 4.260 27.323 1.00 95.31 276 PHE A CA 1
ATOM 2107 C C . PHE A 1 276 ? -15.966 3.817 28.265 1.00 95.31 276 PHE A C 1
ATOM 2109 O O . PHE A 1 276 ? -16.883 3.123 27.841 1.00 95.31 276 PHE A O 1
ATOM 2116 N N . ASN A 1 277 ? -15.942 4.296 29.506 1.00 96.25 277 ASN A N 1
ATOM 2117 C CA . ASN A 1 277 ? -17.050 4.118 30.437 1.00 96.25 277 ASN A CA 1
ATOM 2118 C C . ASN A 1 277 ? -17.752 5.463 30.646 1.00 96.25 277 ASN A C 1
ATOM 2120 O O . ASN A 1 277 ? -17.200 6.361 31.280 1.00 96.25 277 ASN A O 1
ATOM 2124 N N . ASP A 1 278 ? -18.976 5.597 30.135 1.00 96.44 278 ASP A N 1
ATOM 2125 C CA . ASP A 1 278 ? -19.838 6.738 30.428 1.00 96.44 278 ASP A CA 1
ATOM 2126 C C . ASP A 1 278 ? -20.408 6.600 31.843 1.00 96.44 278 ASP A C 1
ATOM 2128 O O . ASP A 1 278 ? -21.317 5.806 32.104 1.00 96.44 278 ASP A O 1
ATOM 2132 N N . SER A 1 279 ? -19.864 7.403 32.753 1.00 94.25 279 SER A N 1
ATOM 2133 C CA . SER A 1 279 ? -20.309 7.526 34.139 1.00 94.25 279 SER A CA 1
ATOM 2134 C C . SER A 1 279 ? -21.165 8.775 34.387 1.00 94.25 279 SER A C 1
ATOM 2136 O O . SER A 1 279 ? -21.335 9.166 35.538 1.00 94.25 279 SER A O 1
ATOM 2138 N N . GLY A 1 280 ? -21.673 9.435 33.335 1.00 92.12 280 GLY A N 1
ATOM 2139 C CA . GLY A 1 280 ? -22.608 10.564 33.444 1.00 92.12 280 GLY A CA 1
ATOM 2140 C C . GLY A 1 280 ? -22.000 11.961 33.343 1.00 92.12 280 GLY A C 1
ATOM 2141 O O . GLY A 1 280 ? -22.734 12.944 33.423 1.00 92.12 280 GLY A O 1
ATOM 2142 N N . GLN A 1 281 ? -20.686 12.086 33.139 1.00 92.00 281 GLN A N 1
ATOM 2143 C CA . GLN A 1 281 ? -20.047 13.392 32.962 1.00 92.00 281 GLN A CA 1
ATOM 2144 C C . GLN A 1 281 ? -20.418 14.006 31.605 1.00 92.00 281 GLN A C 1
ATOM 2146 O O . GLN A 1 281 ? -20.449 13.310 30.591 1.00 92.00 281 GLN A O 1
ATOM 2151 N N . ARG A 1 282 ? -20.706 15.314 31.573 1.00 94.75 282 ARG A N 1
ATOM 2152 C CA . ARG A 1 282 ? -21.069 16.049 30.351 1.00 94.75 282 ARG A CA 1
ATOM 2153 C C . ARG A 1 282 ? -20.211 17.301 30.218 1.00 94.75 282 ARG A C 1
ATOM 2155 O O . ARG A 1 282 ? -20.127 18.091 31.152 1.00 94.75 282 ARG A O 1
ATOM 2162 N N . PHE A 1 283 ? -19.585 17.476 29.059 1.00 91.88 283 PHE A N 1
ATOM 2163 C CA . PHE A 1 283 ? -18.661 18.588 28.792 1.00 91.88 283 PHE A CA 1
ATOM 2164 C C . PHE A 1 283 ? -19.308 19.745 28.021 1.00 91.88 283 PHE A C 1
ATOM 2166 O O . PHE A 1 283 ? -18.760 20.841 27.974 1.00 91.88 283 PHE A O 1
ATOM 2173 N N . GLY A 1 284 ? -20.477 19.515 27.425 1.00 93.44 284 GLY A N 1
ATOM 2174 C CA . GLY A 1 284 ? -21.236 20.527 26.696 1.00 93.44 284 GLY A CA 1
ATOM 2175 C C . GLY A 1 284 ? -22.373 19.909 25.891 1.00 93.44 284 GLY A C 1
ATOM 2176 O O . GLY A 1 284 ? -22.330 18.722 25.561 1.00 93.44 284 GLY A O 1
ATOM 2177 N N . THR A 1 285 ? -23.389 20.712 25.584 1.00 94.50 285 THR A N 1
ATOM 2178 C CA . THR A 1 285 ? -24.534 20.323 24.746 1.00 94.50 285 THR A CA 1
ATOM 2179 C C . THR A 1 285 ? -24.287 20.741 23.299 1.00 94.50 285 THR A C 1
ATOM 2181 O O . THR A 1 285 ? -23.729 21.808 23.048 1.00 94.50 285 THR A O 1
ATOM 2184 N N . VAL A 1 286 ? -24.725 19.919 22.348 1.00 94.06 286 VAL A N 1
ATOM 2185 C CA . VAL A 1 286 ? -24.664 20.182 20.902 1.00 94.06 286 VAL A CA 1
ATOM 2186 C C . VAL A 1 286 ? -26.048 19.981 20.274 1.00 94.06 286 VAL A C 1
ATOM 2188 O O . VAL A 1 286 ? -26.889 19.274 20.827 1.00 94.06 286 VAL A O 1
ATOM 2191 N N . SER A 1 287 ? -26.313 20.610 19.124 1.00 89.75 287 SER A N 1
ATOM 2192 C CA . SER A 1 287 ? -27.643 20.614 18.479 1.00 89.75 287 SER A CA 1
ATOM 2193 C C . SER A 1 287 ? -28.083 19.260 17.901 1.00 89.75 287 SER A C 1
ATOM 2195 O O . SER A 1 287 ? -29.231 19.110 17.492 1.00 89.75 287 SER A O 1
ATOM 2197 N N . GLY A 1 288 ? -27.193 18.269 17.883 1.00 91.44 288 GLY A N 1
ATOM 2198 C CA . GLY A 1 288 ? -27.419 16.919 17.383 1.00 91.44 288 GLY A CA 1
ATOM 2199 C C . GLY A 1 288 ? -26.097 16.163 17.306 1.00 91.44 288 GLY A C 1
ATOM 2200 O O . GLY A 1 288 ? -25.050 16.708 17.664 1.00 91.44 288 GLY A O 1
ATOM 2201 N N . PHE A 1 289 ? -26.126 14.918 16.827 1.00 93.00 289 PHE A N 1
ATOM 2202 C CA . PHE A 1 289 ? -24.881 14.224 16.515 1.00 93.00 289 PHE A CA 1
ATOM 2203 C C . PHE A 1 289 ? -24.148 14.964 15.392 1.00 93.00 289 PHE A C 1
ATOM 2205 O O . PHE A 1 289 ? -24.720 15.122 14.310 1.00 93.00 289 PHE A O 1
ATOM 2212 N N . PRO A 1 290 ? -22.899 15.404 15.615 1.00 88.00 290 PRO A N 1
ATOM 2213 C CA . PRO A 1 290 ? -22.130 16.021 14.552 1.00 88.00 290 PRO A CA 1
ATOM 2214 C C . PRO A 1 290 ? -21.827 15.005 13.450 1.00 88.00 290 PRO A C 1
ATOM 2216 O O . PRO A 1 290 ? -21.848 13.787 13.659 1.00 88.00 290 PRO A O 1
ATOM 2219 N N . THR A 1 291 ? -21.569 15.532 12.262 1.00 81.69 291 THR A N 1
ATOM 2220 C CA . THR A 1 291 ? -21.070 14.788 11.106 1.00 81.69 291 THR A CA 1
ATOM 2221 C C . THR A 1 291 ? -19.617 15.173 10.880 1.00 81.69 291 THR A C 1
ATOM 2223 O O . THR A 1 291 ? -19.253 16.338 11.037 1.00 81.69 291 THR A O 1
ATOM 2226 N N . ALA A 1 292 ? -18.784 14.183 10.576 1.00 73.25 292 ALA A N 1
ATOM 2227 C CA . ALA A 1 292 ? -17.383 14.411 10.239 1.00 73.25 292 ALA A CA 1
ATOM 2228 C C . ALA A 1 292 ? -17.246 15.135 8.881 1.00 73.25 292 ALA A C 1
ATOM 2230 O O . ALA A 1 292 ? -18.095 14.978 8.000 1.00 73.25 292 ALA A O 1
ATOM 2231 N N . THR A 1 293 ? -16.167 15.907 8.690 1.00 63.09 293 THR A N 1
ATOM 2232 C CA . THR A 1 293 ? -15.828 16.573 7.409 1.00 63.09 293 THR A CA 1
ATOM 2233 C C . THR A 1 293 ? -15.598 15.583 6.266 1.00 63.09 293 THR A C 1
ATOM 2235 O O . THR A 1 293 ? -15.892 15.888 5.110 1.00 63.09 293 THR A O 1
ATOM 2238 N N . ALA A 1 294 ? -15.128 14.378 6.586 1.00 59.00 294 ALA A N 1
ATOM 2239 C CA . ALA A 1 294 ? -15.177 13.213 5.718 1.00 59.00 294 ALA A CA 1
ATOM 2240 C C . ALA A 1 294 ? -16.053 12.151 6.392 1.00 59.00 294 ALA A C 1
ATOM 2242 O O . ALA A 1 294 ? -15.845 11.794 7.541 1.00 59.00 294 ALA A O 1
ATOM 2243 N N . THR A 1 295 ? -17.044 11.612 5.690 1.00 60.81 295 THR A N 1
ATOM 2244 C CA . THR A 1 295 ? -17.912 10.571 6.267 1.00 60.81 295 THR A CA 1
ATOM 2245 C C . THR A 1 295 ? -17.254 9.190 6.289 1.00 60.81 295 THR A C 1
ATOM 2247 O O . THR A 1 295 ? -17.777 8.275 6.923 1.00 60.81 295 THR A O 1
ATOM 2250 N N . GLN A 1 296 ? -16.132 9.014 5.581 1.00 74.56 296 GLN A N 1
ATOM 2251 C CA . GLN A 1 296 ? -15.507 7.716 5.337 1.00 74.56 296 GLN A CA 1
ATOM 2252 C C . GLN A 1 296 ? -13.973 7.820 5.286 1.00 74.56 296 GLN A C 1
ATOM 2254 O O . GLN A 1 296 ? -13.461 8.711 4.595 1.00 74.56 296 GLN A O 1
ATOM 2259 N N . PRO A 1 297 ? -13.246 6.897 5.948 1.00 76.38 297 PRO A N 1
ATOM 2260 C CA . PRO A 1 297 ? -11.793 6.782 5.823 1.00 76.38 297 PRO A CA 1
ATOM 2261 C C . PRO A 1 297 ? -11.408 6.351 4.404 1.00 76.38 297 PRO A C 1
ATOM 2263 O O . PRO A 1 297 ? -12.166 5.621 3.758 1.00 76.38 297 PRO A O 1
ATOM 2266 N N . ARG A 1 298 ? -10.234 6.776 3.920 1.00 85.88 298 ARG A N 1
ATOM 2267 C CA . ARG A 1 298 ? -9.790 6.551 2.533 1.00 85.88 298 ARG A CA 1
ATOM 2268 C C . ARG A 1 298 ? -8.355 6.038 2.481 1.00 85.88 298 ARG A C 1
ATOM 2270 O O . ARG A 1 298 ? -7.529 6.473 3.274 1.00 85.88 298 ARG A O 1
ATOM 2277 N N . ALA A 1 299 ? -8.047 5.177 1.512 1.00 91.12 299 ALA A N 1
ATOM 2278 C CA . ALA A 1 299 ? -6.672 4.786 1.198 1.00 91.12 299 ALA A CA 1
ATOM 2279 C C . ALA A 1 299 ? -5.957 5.922 0.444 1.00 91.12 299 ALA A C 1
ATOM 2281 O O . ALA A 1 299 ? -5.793 5.862 -0.774 1.00 91.12 299 ALA A O 1
ATOM 2282 N N . TYR A 1 300 ? -5.582 6.968 1.180 1.00 90.88 300 TYR A N 1
ATOM 2283 C CA . TYR A 1 300 ? -5.045 8.231 0.675 1.00 90.88 300 TYR A CA 1
ATOM 2284 C C . TYR A 1 300 ? -3.888 8.717 1.556 1.00 90.88 300 TYR A C 1
ATOM 2286 O O . TYR A 1 300 ? -3.932 8.567 2.777 1.00 90.88 300 TYR A O 1
ATOM 2294 N N . ALA A 1 301 ? -2.873 9.314 0.942 1.00 89.88 301 ALA A N 1
ATOM 2295 C CA . ALA A 1 301 ? -1.775 9.990 1.615 1.00 89.88 301 ALA A CA 1
ATOM 2296 C C . ALA A 1 301 ? -1.415 11.265 0.851 1.00 89.88 301 ALA A C 1
ATOM 2298 O O . ALA A 1 301 ? -1.407 11.268 -0.377 1.00 89.88 301 ALA A O 1
ATOM 2299 N N . GLU A 1 302 ? -1.077 12.328 1.574 1.00 88.69 302 GLU A N 1
ATOM 2300 C CA . GLU A 1 302 ? -0.739 13.629 0.997 1.00 88.69 302 GLU A CA 1
ATOM 2301 C C . GLU A 1 302 ? 0.419 14.271 1.757 1.00 88.69 302 GLU A C 1
ATOM 2303 O O . GLU A 1 302 ? 0.516 14.165 2.980 1.00 88.69 302 GLU A O 1
ATOM 2308 N N . ALA A 1 303 ? 1.293 14.950 1.021 1.00 84.56 303 ALA A N 1
ATOM 2309 C CA . ALA A 1 303 ? 2.290 15.856 1.559 1.00 84.56 303 ALA A CA 1
ATOM 2310 C C . ALA A 1 303 ? 1.788 17.288 1.375 1.00 84.56 303 ALA A C 1
ATOM 2312 O O . ALA A 1 303 ? 1.599 17.742 0.246 1.00 84.56 303 ALA A O 1
ATOM 2313 N N . ASN A 1 304 ? 1.593 17.997 2.485 1.00 80.56 304 ASN A N 1
ATOM 2314 C CA . ASN A 1 304 ? 1.149 19.384 2.500 1.00 80.56 304 ASN A CA 1
ATOM 2315 C C . ASN A 1 304 ? 1.855 20.147 3.640 1.00 80.56 304 ASN A C 1
ATOM 2317 O O . ASN A 1 304 ? 1.519 19.936 4.809 1.00 80.56 304 ASN A O 1
ATOM 2321 N N . PRO A 1 305 ? 2.839 21.014 3.334 1.00 81.56 305 PRO A N 1
ATOM 2322 C CA . PRO A 1 305 ? 3.293 21.382 1.991 1.00 81.56 305 PRO A CA 1
ATOM 2323 C C . PRO A 1 305 ? 4.186 20.308 1.339 1.00 81.56 305 PRO A C 1
ATOM 2325 O O . PRO A 1 305 ? 4.988 19.657 2.006 1.00 81.56 305 PRO A O 1
ATOM 2328 N N . PHE A 1 306 ? 4.095 20.176 0.017 1.00 86.19 306 PHE A N 1
ATOM 2329 C CA . PHE A 1 306 ? 5.046 19.462 -0.836 1.00 86.19 306 PHE A CA 1
ATOM 2330 C C . PHE A 1 306 ? 6.021 20.476 -1.451 1.00 86.19 306 PHE A C 1
ATOM 2332 O O . PHE A 1 306 ? 5.605 21.434 -2.099 1.00 86.19 306 PHE A O 1
ATOM 2339 N N . VAL A 1 307 ? 7.324 20.307 -1.212 1.00 86.44 307 VAL A N 1
ATOM 2340 C CA . VAL A 1 307 ? 8.351 21.310 -1.561 1.00 86.44 307 VAL A CA 1
ATOM 2341 C C . VAL A 1 307 ? 9.516 20.642 -2.302 1.00 86.44 307 VAL A C 1
ATOM 2343 O O . VAL A 1 307 ? 10.578 20.442 -1.711 1.00 86.44 307 VAL A O 1
ATOM 2346 N N . PRO A 1 308 ? 9.325 20.246 -3.574 1.00 84.62 308 PRO A N 1
ATOM 2347 C CA . PRO A 1 308 ? 10.397 19.697 -4.396 1.00 84.62 308 PRO A CA 1
ATOM 2348 C C . PRO A 1 308 ? 11.462 20.768 -4.684 1.00 84.62 308 PRO A C 1
ATOM 2350 O O . PRO A 1 308 ? 11.149 21.953 -4.823 1.00 84.62 308 PRO A O 1
ATOM 2353 N N . THR A 1 309 ? 12.722 20.359 -4.806 1.00 83.75 309 THR A N 1
ATOM 2354 C CA . THR A 1 309 ? 13.845 21.223 -5.207 1.00 83.75 309 THR A CA 1
ATOM 2355 C C . THR A 1 309 ? 14.355 20.842 -6.591 1.00 83.75 309 THR A C 1
ATOM 2357 O O . THR A 1 309 ? 13.900 19.872 -7.181 1.00 83.75 309 THR A O 1
ATOM 2360 N N . ILE A 1 310 ? 15.306 21.601 -7.138 1.00 80.56 310 ILE A N 1
ATOM 2361 C CA . ILE A 1 310 ? 15.983 21.253 -8.402 1.00 80.56 310 ILE A CA 1
ATOM 2362 C C . ILE A 1 310 ? 16.864 19.995 -8.292 1.00 80.56 310 ILE A C 1
ATOM 2364 O O . ILE A 1 310 ? 17.241 19.414 -9.308 1.00 80.56 310 ILE A O 1
ATOM 2368 N N . ASP A 1 311 ? 17.178 19.577 -7.066 1.00 79.31 311 ASP A N 1
ATOM 2369 C CA . ASP A 1 311 ? 17.896 18.342 -6.780 1.00 79.31 311 ASP A CA 1
ATOM 2370 C C . ASP A 1 311 ? 16.902 17.196 -6.584 1.00 79.31 311 ASP A C 1
ATOM 2372 O O . ASP A 1 311 ? 15.764 17.399 -6.162 1.00 79.31 311 ASP A O 1
ATOM 2376 N N . TRP A 1 312 ? 17.340 15.970 -6.855 1.00 80.69 312 TRP A N 1
ATOM 2377 C CA . TRP A 1 312 ? 16.528 14.787 -6.595 1.00 80.69 312 TRP A CA 1
ATOM 2378 C C . TRP A 1 312 ? 16.305 14.587 -5.094 1.00 80.69 312 TRP A C 1
ATOM 2380 O O . TRP A 1 312 ? 17.252 14.507 -4.309 1.00 80.69 312 TRP A O 1
ATOM 2390 N N . GLN A 1 313 ? 15.040 14.466 -4.704 1.00 82.50 313 GLN A N 1
ATOM 2391 C CA . GLN A 1 313 ? 14.614 14.272 -3.324 1.00 82.50 313 GLN A CA 1
ATOM 2392 C C . GLN A 1 313 ? 13.731 13.037 -3.201 1.00 82.50 313 GLN A C 1
ATOM 2394 O O . GLN A 1 313 ? 12.785 12.869 -3.967 1.00 82.50 313 GLN A O 1
ATOM 2399 N N . LEU A 1 314 ? 14.025 12.195 -2.210 1.00 82.81 314 LEU A N 1
ATOM 2400 C CA . LEU A 1 314 ? 13.181 11.063 -1.846 1.00 82.81 314 LEU A CA 1
ATOM 2401 C C . LEU A 1 314 ? 12.003 11.540 -0.992 1.00 82.81 314 LEU A C 1
ATOM 2403 O O . LEU A 1 314 ? 12.194 12.162 0.052 1.00 82.81 314 LEU A O 1
ATOM 2407 N N . TRP A 1 315 ? 10.802 11.150 -1.394 1.00 84.50 315 TRP A N 1
ATOM 2408 C CA . TRP A 1 315 ? 9.569 11.310 -0.639 1.00 84.50 315 TRP A CA 1
ATOM 2409 C C . TRP A 1 315 ? 9.021 9.949 -0.241 1.00 84.50 315 TRP A C 1
ATOM 2411 O O . TRP A 1 315 ? 9.111 8.981 -0.999 1.00 84.50 315 TRP A O 1
ATOM 2421 N N . VAL A 1 316 ? 8.438 9.883 0.955 1.00 87.81 316 VAL A N 1
ATOM 2422 C CA . VAL A 1 316 ? 7.820 8.671 1.494 1.00 87.81 316 VAL A CA 1
ATOM 2423 C C . VAL A 1 316 ? 6.420 9.009 1.979 1.00 87.81 316 VAL A C 1
ATOM 2425 O O . VAL A 1 316 ? 6.239 9.896 2.809 1.00 87.81 316 VAL A O 1
ATOM 2428 N N . PHE A 1 317 ? 5.443 8.268 1.475 1.00 88.69 317 PHE A N 1
ATOM 2429 C CA . PHE A 1 317 ? 4.038 8.364 1.839 1.00 88.69 317 PHE A CA 1
ATOM 2430 C C . PHE A 1 317 ? 3.589 7.044 2.453 1.00 88.69 317 PHE A C 1
ATOM 2432 O O . PHE A 1 317 ? 4.008 5.971 2.014 1.00 88.69 317 PHE A O 1
ATOM 2439 N N . PHE A 1 318 ? 2.703 7.115 3.441 1.00 88.12 318 PHE A N 1
ATOM 2440 C CA . PHE A 1 318 ? 2.076 5.938 4.030 1.00 88.12 318 PHE A CA 1
ATOM 2441 C C . PHE A 1 318 ? 0.578 5.978 3.760 1.00 88.12 318 PHE A C 1
ATOM 2443 O O . PHE A 1 318 ? -0.134 6.814 4.310 1.00 88.12 318 PHE A O 1
ATOM 2450 N N . ILE A 1 319 ? 0.107 5.068 2.912 1.00 90.38 319 ILE A N 1
ATOM 2451 C CA . ILE A 1 319 ? -1.313 4.873 2.645 1.00 90.38 319 ILE A CA 1
ATOM 2452 C C . ILE A 1 319 ? -1.829 3.783 3.579 1.00 90.38 319 ILE A C 1
ATOM 2454 O O . ILE A 1 319 ? -1.367 2.641 3.540 1.00 90.38 319 ILE A O 1
ATOM 2458 N N . PHE A 1 320 ? -2.828 4.119 4.387 1.00 85.38 320 PHE A N 1
ATOM 2459 C CA . PHE A 1 320 ? -3.533 3.154 5.222 1.00 85.38 320 PHE A CA 1
ATOM 2460 C C . PHE A 1 320 ? -4.835 2.747 4.540 1.00 85.38 320 PHE A C 1
ATOM 2462 O O . PHE A 1 320 ? -5.737 3.563 4.360 1.00 85.38 320 PHE A O 1
ATOM 2469 N N . VAL A 1 321 ? -4.948 1.476 4.155 1.00 87.50 321 VAL A N 1
ATOM 2470 C CA . VAL A 1 321 ? -6.209 0.937 3.647 1.00 87.50 321 VAL A CA 1
ATOM 2471 C C . VAL A 1 321 ? -7.177 0.831 4.824 1.00 87.50 321 VAL A C 1
ATOM 2473 O O . VAL A 1 321 ? -6.854 0.169 5.816 1.00 87.50 321 VAL A O 1
ATOM 2476 N N . PRO A 1 322 ? -8.373 1.441 4.752 1.00 81.88 322 PRO A N 1
ATOM 2477 C CA . PRO A 1 322 ? -9.310 1.398 5.862 1.00 81.88 322 PRO A CA 1
ATOM 2478 C C . PRO A 1 322 ? -9.627 -0.040 6.279 1.00 81.88 322 PRO A C 1
ATOM 2480 O O . PRO A 1 322 ? -9.968 -0.872 5.450 1.00 81.88 322 PRO A O 1
ATOM 2483 N N . GLN A 1 323 ? -9.567 -0.354 7.570 1.00 78.50 323 GLN A N 1
ATOM 2484 C CA . GLN A 1 323 ? -9.980 -1.674 8.077 1.00 78.50 323 GLN A CA 1
ATOM 2485 C C . GLN A 1 323 ? -11.468 -1.975 7.818 1.00 78.50 323 GLN A C 1
ATOM 2487 O O . GLN A 1 323 ? -11.865 -3.132 7.772 1.00 78.50 323 GLN A O 1
ATOM 2492 N N . THR A 1 324 ? -12.298 -0.942 7.647 1.00 79.62 324 THR A N 1
ATOM 2493 C CA . THR A 1 324 ? -13.728 -1.062 7.318 1.00 79.62 324 THR A CA 1
ATOM 2494 C C . THR A 1 324 ? -14.005 -1.109 5.815 1.00 79.62 324 THR A C 1
ATOM 2496 O O . THR A 1 324 ? -15.162 -1.085 5.399 1.00 79.62 324 THR A O 1
ATOM 2499 N N . TYR A 1 325 ? -12.968 -1.126 4.978 1.00 86.19 325 TYR A N 1
ATOM 2500 C CA . TYR A 1 325 ? -13.119 -1.334 3.544 1.00 86.19 325 TYR A CA 1
ATOM 2501 C C . TYR A 1 325 ? -13.607 -2.761 3.278 1.00 86.19 325 TYR A C 1
ATOM 2503 O O . TYR A 1 325 ? -13.085 -3.728 3.828 1.00 86.19 325 TYR A O 1
ATOM 2511 N N . ASN A 1 326 ? -14.629 -2.902 2.436 1.00 85.75 326 ASN A N 1
ATOM 2512 C CA . ASN A 1 326 ? -15.161 -4.206 2.068 1.00 85.75 326 ASN A CA 1
ATOM 2513 C C . ASN A 1 326 ? -14.504 -4.703 0.775 1.00 85.75 326 ASN A C 1
ATOM 2515 O O . ASN A 1 326 ? -15.012 -4.467 -0.320 1.00 85.75 326 ASN A O 1
ATOM 2519 N N . PHE A 1 327 ? -13.400 -5.432 0.922 1.00 88.06 327 PHE A N 1
ATOM 2520 C CA . PHE A 1 327 ? -12.633 -5.975 -0.201 1.00 88.06 327 PHE A CA 1
ATOM 2521 C C . PHE A 1 327 ? -13.437 -6.931 -1.098 1.00 88.06 327 PHE A C 1
ATOM 2523 O O . PHE A 1 327 ? -13.161 -7.024 -2.288 1.00 88.06 327 PHE A O 1
ATOM 2530 N N . SER A 1 328 ? -14.482 -7.591 -0.578 1.00 86.00 328 SER A N 1
ATOM 2531 C CA . SER A 1 328 ? -15.331 -8.481 -1.392 1.00 86.00 328 SER A CA 1
ATOM 2532 C C . SER A 1 328 ? -16.106 -7.761 -2.503 1.00 86.00 328 SER A C 1
ATOM 2534 O O . SER A 1 328 ? -16.594 -8.409 -3.425 1.00 86.00 328 SER A O 1
ATOM 2536 N N . LEU A 1 329 ? -16.218 -6.430 -2.427 1.00 85.12 329 LEU A N 1
ATOM 2537 C CA . LEU A 1 329 ? -16.858 -5.608 -3.456 1.00 85.12 329 LEU A CA 1
ATOM 2538 C C . LEU A 1 329 ? -15.901 -5.211 -4.587 1.00 85.12 329 LEU A C 1
ATOM 2540 O O . LEU A 1 329 ? -16.348 -4.627 -5.570 1.00 85.12 329 LEU A O 1
ATOM 2544 N N . THR A 1 330 ? -14.610 -5.516 -4.461 1.00 89.38 330 THR A N 1
ATOM 2545 C CA . THR A 1 330 ? -13.579 -5.135 -5.428 1.00 89.38 330 THR A CA 1
ATOM 2546 C C . THR A 1 330 ? -13.359 -6.260 -6.421 1.00 89.38 330 THR A C 1
ATOM 2548 O O . THR A 1 330 ? -12.584 -7.189 -6.199 1.00 89.38 330 THR A O 1
ATOM 2551 N N . THR A 1 331 ? -14.088 -6.178 -7.530 1.00 87.06 331 THR A N 1
ATOM 2552 C CA . THR A 1 331 ? -14.079 -7.191 -8.593 1.00 87.06 331 THR A CA 1
ATOM 2553 C C . THR A 1 331 ? -13.203 -6.804 -9.781 1.00 87.06 331 THR A C 1
ATOM 2555 O O . THR A 1 331 ? -12.912 -7.651 -10.619 1.00 87.06 331 THR A O 1
ATOM 2558 N N . ALA A 1 332 ? -12.815 -5.533 -9.888 1.00 89.19 332 ALA A N 1
ATOM 2559 C CA . ALA A 1 332 ? -11.894 -5.035 -10.904 1.00 89.19 332 ALA A CA 1
ATOM 2560 C C . ALA A 1 332 ? -10.520 -4.706 -10.302 1.00 89.19 332 ALA A C 1
ATOM 2562 O O . ALA A 1 332 ? -10.311 -4.815 -9.096 1.00 89.19 332 ALA A O 1
ATOM 2563 N N . GLN A 1 333 ? -9.579 -4.325 -11.162 1.00 90.75 333 GLN A N 1
ATOM 2564 C CA . GLN A 1 333 ? -8.197 -4.040 -10.789 1.00 90.75 333 GLN A CA 1
ATOM 2565 C C . GLN A 1 333 ? -8.078 -2.791 -9.902 1.00 90.75 333 GLN A C 1
ATOM 2567 O O . GLN A 1 333 ? -8.664 -1.748 -10.198 1.00 90.75 333 GLN A O 1
ATOM 2572 N N . GLN A 1 334 ? -7.288 -2.891 -8.835 1.00 93.69 334 GLN A N 1
ATOM 2573 C CA . GLN A 1 334 ? -6.859 -1.752 -8.029 1.00 93.69 334 GLN A CA 1
ATOM 2574 C C . GLN A 1 334 ? -5.734 -0.985 -8.739 1.00 93.69 334 GLN A C 1
ATOM 2576 O O . GLN A 1 334 ? -4.859 -1.575 -9.372 1.00 93.69 334 GLN A O 1
ATOM 2581 N N . MET A 1 335 ? -5.742 0.338 -8.612 1.00 94.94 335 MET A N 1
ATOM 2582 C CA . MET A 1 335 ? -4.793 1.240 -9.266 1.00 94.94 335 MET A CA 1
ATOM 2583 C C . MET A 1 335 ? -4.094 2.099 -8.213 1.00 94.94 335 MET A C 1
ATOM 2585 O O . MET A 1 335 ? -4.752 2.640 -7.321 1.00 94.94 335 MET A O 1
ATOM 2589 N N . LEU A 1 336 ? -2.780 2.273 -8.333 1.00 97.06 336 LEU A N 1
ATOM 2590 C CA . LEU A 1 336 ? -2.093 3.393 -7.700 1.00 97.06 336 LEU A CA 1
ATOM 2591 C C . LEU A 1 336 ? -2.393 4.647 -8.523 1.00 97.06 336 LEU A C 1
ATOM 2593 O O . LEU A 1 336 ? -2.261 4.628 -9.744 1.00 97.06 336 LEU A O 1
ATOM 2597 N N . ARG A 1 337 ? -2.764 5.739 -7.862 1.00 96.31 337 ARG A N 1
ATOM 2598 C CA . ARG A 1 337 ? -2.984 7.038 -8.499 1.00 96.31 337 ARG A CA 1
ATOM 2599 C C . ARG A 1 337 ? -2.260 8.121 -7.725 1.00 96.31 337 ARG A C 1
ATOM 2601 O O . ARG A 1 337 ? -2.400 8.185 -6.505 1.00 96.31 337 ARG A O 1
ATOM 2608 N N . GLY A 1 338 ? -1.528 8.972 -8.431 1.00 95.31 338 GLY A N 1
ATOM 2609 C CA . GLY A 1 338 ? -0.809 10.088 -7.835 1.00 95.31 338 GLY A CA 1
ATOM 2610 C C . GLY A 1 338 ? -0.894 11.343 -8.676 1.00 95.31 338 GLY A C 1
ATOM 2611 O O . GLY A 1 338 ? -1.014 11.292 -9.900 1.00 95.31 338 GLY A O 1
ATOM 2612 N N . GLY A 1 339 ? -0.842 12.480 -8.002 1.00 92.88 339 GLY A N 1
ATOM 2613 C CA . GLY A 1 339 ? -1.003 13.770 -8.642 1.00 92.88 339 GLY A CA 1
ATOM 2614 C C . GLY A 1 339 ? -0.561 14.912 -7.747 1.00 92.88 339 GLY A C 1
ATOM 2615 O O . GLY A 1 339 ? -0.319 14.755 -6.549 1.00 92.88 339 GLY A O 1
ATOM 2616 N N . VAL A 1 340 ? -0.464 16.077 -8.369 1.00 90.12 340 VAL A N 1
ATOM 2617 C CA . VAL A 1 340 ? -0.081 17.329 -7.719 1.00 90.12 340 VAL A CA 1
ATOM 2618 C C . VAL A 1 340 ? -1.331 18.155 -7.454 1.00 90.12 340 VAL A C 1
ATOM 2620 O O . VAL A 1 340 ? -2.247 18.110 -8.264 1.00 90.12 340 VAL A O 1
ATOM 2623 N N . ILE A 1 341 ? -1.415 18.867 -6.333 1.00 87.75 341 ILE A N 1
ATOM 2624 C CA . ILE A 1 341 ? -2.477 19.851 -6.092 1.00 87.75 341 ILE A CA 1
ATOM 2625 C C . ILE A 1 341 ? -1.833 21.215 -5.861 1.00 87.75 341 ILE A C 1
ATOM 2627 O O . ILE A 1 341 ? -1.012 21.380 -4.958 1.00 87.75 341 ILE A O 1
ATOM 2631 N N . GLY A 1 342 ? -2.260 22.209 -6.630 1.00 83.31 342 GLY A N 1
ATOM 2632 C CA . GLY A 1 342 ? -1.795 23.587 -6.519 1.00 83.31 342 GLY A CA 1
ATOM 2633 C C . GLY A 1 342 ? -1.121 24.099 -7.792 1.00 83.31 342 GLY A C 1
ATOM 2634 O O . GLY A 1 342 ? -0.892 23.368 -8.745 1.00 83.31 342 GLY A O 1
ATOM 2635 N N . PRO A 1 343 ? -0.816 25.399 -7.863 1.00 80.25 343 PRO A N 1
ATOM 2636 C CA . PRO A 1 343 ? -0.244 25.964 -9.072 1.00 80.25 343 PRO A CA 1
ATOM 2637 C C . PRO A 1 343 ? 1.209 25.504 -9.230 1.00 80.25 343 PRO A C 1
ATOM 2639 O O . PRO A 1 343 ? 2.092 25.915 -8.472 1.00 80.25 343 PRO A O 1
ATOM 2642 N N . MET A 1 344 ? 1.466 24.690 -10.250 1.00 77.06 344 MET A N 1
ATOM 2643 C CA . MET A 1 344 ? 2.814 24.470 -10.759 1.00 77.06 344 MET A CA 1
ATOM 2644 C C . MET A 1 344 ? 3.153 25.621 -11.722 1.00 77.06 344 MET A C 1
ATOM 2646 O O . MET A 1 344 ? 2.255 26.226 -12.295 1.00 77.06 344 MET A O 1
ATOM 2650 N N . GLY A 1 345 ? 4.419 26.023 -11.869 1.00 71.62 345 GLY A N 1
ATOM 2651 C CA . GLY A 1 345 ? 4.791 26.958 -12.950 1.00 71.62 345 GLY A CA 1
ATOM 2652 C C . GLY A 1 345 ? 4.593 26.317 -14.333 1.00 71.62 345 GLY A C 1
ATOM 2653 O O . GLY A 1 345 ? 4.248 25.142 -14.406 1.00 71.62 345 GLY A O 1
ATOM 2654 N N . GLU A 1 346 ? 4.845 27.049 -15.424 1.00 69.19 346 GLU A N 1
ATOM 2655 C CA . GLU A 1 346 ? 4.643 26.552 -16.802 1.00 69.19 346 GLU A CA 1
ATOM 2656 C C . GLU A 1 346 ? 5.227 25.147 -17.056 1.00 69.19 346 GLU A C 1
ATOM 2658 O O . GLU A 1 346 ? 6.431 24.937 -16.885 1.00 69.19 346 GLU A O 1
ATOM 2663 N N . GLY A 1 347 ? 4.361 24.229 -17.512 1.00 68.19 347 GLY A N 1
ATOM 2664 C CA . GLY A 1 347 ? 4.658 23.009 -18.276 1.00 68.19 347 GLY A CA 1
ATOM 2665 C C . GLY A 1 347 ? 5.649 22.015 -17.658 1.00 68.19 347 GLY A C 1
ATOM 2666 O O . GLY A 1 347 ? 6.864 22.215 -17.718 1.00 68.19 347 GLY A O 1
ATOM 2667 N N . HIS A 1 348 ? 5.142 20.872 -17.174 1.00 78.19 348 HIS A N 1
ATOM 2668 C CA . HIS A 1 348 ? 5.955 19.689 -16.827 1.00 78.19 348 HIS A CA 1
ATOM 2669 C C . HIS A 1 348 ? 7.138 19.975 -15.876 1.00 78.19 348 HIS A C 1
ATOM 2671 O O . HIS A 1 348 ? 8.235 19.442 -16.060 1.00 78.19 348 HIS A O 1
ATOM 2677 N N . GLN A 1 349 ? 6.959 20.867 -14.891 1.00 84.06 349 GLN A N 1
ATOM 2678 C CA . GLN A 1 349 ? 8.052 21.266 -13.991 1.00 84.06 349 GLN A CA 1
ATOM 2679 C C . GLN A 1 349 ? 8.437 20.169 -13.004 1.00 84.06 349 GLN A C 1
ATOM 2681 O O . GLN A 1 349 ? 9.600 20.116 -12.610 1.00 84.06 349 GLN A O 1
ATOM 2686 N N . LEU A 1 350 ? 7.495 19.325 -12.581 1.00 88.56 350 LEU A N 1
ATOM 2687 C CA . LEU A 1 350 ? 7.789 18.245 -11.654 1.00 88.56 350 LEU A CA 1
ATOM 2688 C C . LEU A 1 350 ? 8.255 17.022 -12.435 1.00 88.56 350 LEU A C 1
ATOM 2690 O O . LEU A 1 350 ? 7.510 16.469 -13.240 1.00 88.56 350 LEU A O 1
ATOM 2694 N N . GLN A 1 351 ? 9.472 16.578 -12.157 1.00 90.25 351 GLN A N 1
ATOM 2695 C CA . GLN A 1 351 ? 9.998 15.316 -12.654 1.00 90.25 351 GLN A CA 1
ATOM 2696 C C . GLN A 1 351 ? 9.903 14.281 -11.541 1.00 90.25 351 GLN A C 1
ATOM 2698 O O . GLN A 1 351 ? 10.310 14.555 -10.410 1.00 90.25 351 GLN A O 1
ATOM 2703 N N . ILE A 1 352 ? 9.356 13.113 -11.865 1.00 91.88 352 ILE A N 1
ATOM 2704 C CA . ILE A 1 352 ? 9.223 11.980 -10.954 1.00 91.88 352 ILE A CA 1
ATOM 2705 C C . ILE A 1 352 ? 10.028 10.817 -11.517 1.00 91.88 352 ILE A C 1
ATOM 2707 O O . ILE A 1 352 ? 9.753 10.311 -12.604 1.00 91.88 352 ILE A O 1
ATOM 2711 N N . ASP A 1 353 ? 11.015 10.416 -10.739 1.00 85.19 353 ASP A N 1
ATOM 2712 C CA . ASP A 1 353 ? 11.847 9.243 -10.926 1.00 85.19 353 ASP A CA 1
ATOM 2713 C C . ASP A 1 353 ? 11.468 8.195 -9.866 1.00 85.19 353 ASP A C 1
ATOM 2715 O O . ASP A 1 353 ? 11.016 8.542 -8.771 1.00 85.19 353 ASP A O 1
ATOM 2719 N N . ARG A 1 354 ? 11.651 6.913 -10.194 1.00 86.94 354 ARG A N 1
ATOM 2720 C CA . ARG A 1 354 ? 11.539 5.754 -9.286 1.00 86.94 354 ARG A CA 1
ATOM 2721 C C . ARG A 1 354 ? 10.413 5.834 -8.257 1.00 86.94 354 ARG A C 1
ATOM 2723 O O . ARG A 1 354 ? 10.597 6.272 -7.120 1.00 86.94 354 ARG A O 1
ATOM 2730 N N . ILE A 1 355 ? 9.267 5.286 -8.620 1.00 92.25 355 ILE A N 1
ATOM 2731 C CA . ILE A 1 355 ? 8.153 5.029 -7.720 1.00 92.25 355 ILE A CA 1
ATOM 2732 C C . ILE A 1 355 ? 8.237 3.590 -7.217 1.00 92.25 355 ILE A C 1
ATOM 2734 O O . ILE A 1 355 ? 8.404 2.634 -7.977 1.00 92.25 355 ILE A O 1
ATOM 2738 N N . GLY A 1 356 ? 8.151 3.439 -5.901 1.00 90.31 356 GLY A N 1
ATOM 2739 C CA . GLY A 1 356 ? 8.127 2.153 -5.223 1.00 90.31 356 GLY A CA 1
ATOM 2740 C C . GLY A 1 356 ? 6.883 2.025 -4.366 1.00 90.31 356 GLY A C 1
ATOM 2741 O O . GLY A 1 356 ? 6.590 2.929 -3.592 1.00 90.31 356 GLY A O 1
ATOM 2742 N N . VAL A 1 357 ? 6.173 0.905 -4.461 1.00 92.69 357 VAL A N 1
ATOM 2743 C CA . VAL A 1 357 ? 5.068 0.563 -3.555 1.00 92.69 357 VAL A CA 1
ATOM 2744 C C . VAL A 1 357 ? 5.441 -0.697 -2.795 1.00 92.69 357 VAL A C 1
ATOM 2746 O O . VAL A 1 357 ? 5.758 -1.711 -3.407 1.00 92.69 357 VAL A O 1
ATOM 2749 N N . SER A 1 358 ? 5.395 -0.670 -1.467 1.00 88.00 358 SER A N 1
ATOM 2750 C CA . SER A 1 358 ? 5.768 -1.818 -0.640 1.00 88.00 358 SER A CA 1
ATOM 2751 C C . SER A 1 358 ? 4.931 -1.924 0.630 1.00 88.00 358 SER A C 1
ATOM 2753 O O . SER A 1 358 ? 4.347 -0.958 1.108 1.00 88.00 358 SER A O 1
ATOM 2755 N N . THR A 1 359 ? 4.887 -3.120 1.217 1.00 82.88 359 THR A N 1
ATOM 2756 C CA . THR A 1 359 ? 4.333 -3.334 2.568 1.00 82.88 359 THR A CA 1
ATOM 2757 C C . THR A 1 359 ? 5.361 -3.123 3.673 1.00 82.88 359 THR A C 1
ATOM 2759 O O . THR A 1 359 ? 4.999 -2.977 4.835 1.00 82.88 359 THR A O 1
ATOM 2762 N N . GLY A 1 360 ? 6.646 -3.173 3.320 1.00 75.75 360 GLY A N 1
ATOM 2763 C CA . GLY A 1 360 ? 7.769 -3.034 4.239 1.00 75.75 360 GLY A CA 1
ATOM 2764 C C . GLY A 1 360 ? 8.584 -1.778 3.967 1.00 75.75 360 GLY A C 1
ATOM 2765 O O . GLY A 1 360 ? 8.429 -1.126 2.930 1.00 75.75 360 GLY A O 1
ATOM 2766 N N . ASP A 1 361 ? 9.465 -1.470 4.905 1.00 72.94 361 ASP A N 1
ATOM 2767 C CA . ASP A 1 361 ? 10.447 -0.400 4.781 1.00 72.94 361 ASP A CA 1
ATOM 2768 C C . ASP A 1 361 ? 11.665 -0.866 3.969 1.00 72.94 361 ASP A C 1
ATOM 2770 O O . ASP A 1 361 ? 11.872 -2.067 3.777 1.00 72.94 361 ASP A O 1
ATOM 2774 N N . GLY A 1 362 ? 12.444 0.086 3.454 1.00 69.56 362 GLY A N 1
ATOM 2775 C CA . GLY A 1 362 ? 13.630 -0.201 2.652 1.00 69.56 362 GLY A CA 1
ATOM 2776 C C . GLY A 1 362 ? 13.933 0.839 1.577 1.00 69.56 362 GLY A C 1
ATOM 2777 O O . GLY A 1 362 ? 13.207 1.832 1.413 1.00 69.56 362 GLY A O 1
ATOM 2778 N N . VAL A 1 363 ? 14.984 0.569 0.808 1.00 73.88 363 VAL A N 1
ATOM 2779 C CA . VAL A 1 363 ? 15.363 1.352 -0.378 1.00 73.88 363 VAL A CA 1
ATOM 2780 C C . VAL A 1 363 ? 14.612 0.873 -1.610 1.00 73.88 363 VAL A C 1
ATOM 2782 O O . VAL A 1 363 ? 14.279 -0.306 -1.713 1.00 73.88 363 VAL A O 1
ATOM 2785 N N . TRP A 1 364 ? 14.355 1.780 -2.552 1.00 82.94 364 TRP A N 1
ATOM 2786 C CA . TRP A 1 364 ? 13.686 1.438 -3.805 1.00 82.94 364 TRP A CA 1
ATOM 2787 C C . TRP A 1 364 ? 14.398 0.283 -4.525 1.00 82.94 364 TRP A C 1
ATOM 2789 O O . TRP A 1 364 ? 15.628 0.202 -4.528 1.00 82.94 364 TRP A O 1
ATOM 2799 N N . SER A 1 365 ? 13.619 -0.587 -5.161 1.00 78.12 365 SER A N 1
ATOM 2800 C CA . SER A 1 365 ? 14.115 -1.662 -6.015 1.00 78.12 365 SER A CA 1
ATOM 2801 C C . SER A 1 365 ? 13.180 -1.874 -7.212 1.00 78.12 365 SER A C 1
ATOM 2803 O O . SER A 1 365 ? 11.999 -1.511 -7.132 1.00 78.12 365 SER A O 1
ATOM 2805 N N . PRO A 1 366 ? 13.671 -2.471 -8.311 1.00 76.00 366 PRO A N 1
ATOM 2806 C CA . PRO A 1 366 ? 12.811 -2.897 -9.408 1.00 76.00 366 PRO A CA 1
ATOM 2807 C C . PRO A 1 366 ? 11.787 -3.935 -8.945 1.00 76.00 366 PRO A C 1
ATOM 2809 O O . PRO A 1 366 ? 12.015 -4.679 -7.981 1.00 76.00 366 PRO A O 1
ATOM 2812 N N . SER A 1 367 ? 10.662 -4.032 -9.652 1.00 80.12 367 SER A N 1
ATOM 2813 C CA . SER A 1 367 ? 9.723 -5.118 -9.399 1.00 80.12 367 SER A CA 1
ATOM 2814 C C . SER A 1 367 ? 10.352 -6.473 -9.757 1.00 80.12 367 SER A C 1
ATOM 2816 O O . SER A 1 367 ? 11.334 -6.598 -10.499 1.00 80.12 367 SER A O 1
ATOM 2818 N N . ALA A 1 368 ? 9.773 -7.546 -9.222 1.00 75.94 368 ALA A N 1
ATOM 2819 C CA . ALA A 1 368 ? 10.197 -8.886 -9.608 1.00 75.94 368 ALA A CA 1
ATOM 2820 C C . ALA A 1 368 ? 9.821 -9.239 -11.061 1.00 75.94 368 ALA A C 1
ATOM 2822 O O . ALA A 1 368 ? 10.422 -10.153 -11.612 1.00 75.94 368 ALA A O 1
ATOM 2823 N N . HIS A 1 369 ? 8.835 -8.565 -11.664 1.00 76.06 369 HIS A N 1
ATOM 2824 C CA . HIS A 1 369 ? 8.538 -8.721 -13.089 1.00 76.06 369 HIS A CA 1
ATOM 2825 C C . HIS A 1 369 ? 9.548 -7.951 -13.932 1.00 76.06 369 HIS A C 1
ATOM 2827 O O . HIS A 1 369 ? 10.070 -8.519 -14.884 1.00 76.06 369 HIS A O 1
ATOM 2833 N N . ASP A 1 370 ? 9.913 -6.739 -13.511 1.00 77.12 370 ASP A N 1
ATOM 2834 C CA . ASP A 1 370 ? 10.950 -5.928 -14.156 1.00 77.12 370 ASP A CA 1
ATOM 2835 C C . ASP A 1 370 ? 12.274 -6.697 -14.249 1.00 77.12 370 ASP A C 1
ATOM 2837 O O . ASP A 1 370 ? 12.912 -6.755 -15.297 1.00 77.12 370 ASP A O 1
ATOM 2841 N N . SER A 1 371 ? 12.636 -7.380 -13.159 1.00 75.38 371 SER A N 1
ATOM 2842 C CA . SER A 1 371 ? 13.841 -8.217 -13.082 1.00 75.38 371 SER A CA 1
ATOM 2843 C C . SER A 1 371 ? 13.792 -9.451 -13.996 1.00 75.38 371 SER A C 1
ATOM 2845 O O . SER A 1 371 ? 14.832 -10.015 -14.315 1.00 75.38 371 SER A O 1
ATOM 2847 N N . ALA A 1 372 ? 12.597 -9.887 -14.407 1.00 72.81 372 ALA A N 1
ATOM 2848 C CA . ALA A 1 372 ? 12.393 -11.055 -15.264 1.00 72.81 372 ALA A CA 1
ATOM 2849 C C . ALA A 1 372 ? 12.297 -10.700 -16.761 1.00 72.81 372 ALA A C 1
ATOM 2851 O O . ALA A 1 372 ? 12.215 -11.600 -17.605 1.00 72.81 372 ALA A O 1
ATOM 2852 N N . VAL A 1 373 ? 12.292 -9.410 -17.114 1.00 70.50 373 VAL A N 1
ATOM 2853 C CA . VAL A 1 373 ? 12.247 -8.961 -18.509 1.00 70.50 373 VAL A CA 1
ATOM 2854 C C . VAL A 1 373 ? 13.574 -9.286 -19.200 1.00 70.50 373 VAL A C 1
ATOM 2856 O O . VAL A 1 373 ? 14.649 -8.903 -18.752 1.00 70.50 373 VAL A O 1
ATOM 2859 N N . THR A 1 374 ? 13.501 -9.987 -20.333 1.00 71.19 374 THR A N 1
ATOM 2860 C CA . THR A 1 374 ? 14.687 -10.464 -21.075 1.00 71.19 374 THR A CA 1
ATOM 2861 C C . THR A 1 374 ? 15.222 -9.467 -22.108 1.00 71.19 374 THR A C 1
ATOM 2863 O O . THR A 1 374 ? 16.306 -9.666 -22.657 1.00 71.19 374 THR A O 1
ATOM 2866 N N . SER A 1 375 ? 14.477 -8.400 -22.407 1.00 71.12 375 SER A N 1
ATOM 2867 C CA . SER A 1 375 ? 14.920 -7.298 -23.269 1.00 71.12 375 SER A CA 1
ATOM 2868 C C . SER A 1 375 ? 15.710 -6.246 -22.490 1.00 71.12 375 SER A C 1
ATOM 2870 O O . SER A 1 375 ? 15.506 -6.065 -21.292 1.00 71.12 375 SER A O 1
ATOM 2872 N N . SER A 1 376 ? 16.524 -5.455 -23.187 1.00 73.00 376 SER A N 1
ATOM 2873 C CA . SER A 1 376 ? 17.174 -4.290 -22.579 1.00 73.00 376 SER A CA 1
ATOM 2874 C C . SER A 1 376 ? 16.176 -3.150 -22.302 1.00 73.00 376 SER A C 1
ATOM 2876 O O . SER A 1 376 ? 15.259 -2.945 -23.105 1.00 73.00 376 SER A O 1
ATOM 2878 N N . PRO A 1 377 ? 16.371 -2.371 -21.220 1.00 74.06 377 PRO A N 1
ATOM 2879 C CA . PRO A 1 377 ? 15.612 -1.149 -20.966 1.00 74.06 377 PRO A CA 1
ATOM 2880 C C . PRO A 1 377 ? 15.614 -0.191 -22.161 1.00 74.06 377 PRO A C 1
ATOM 2882 O O . PRO A 1 377 ? 16.617 -0.050 -22.857 1.00 74.06 377 PRO A O 1
ATOM 2885 N N . SER A 1 378 ? 14.483 0.474 -22.403 1.00 67.94 378 SER A N 1
ATOM 2886 C CA . SER A 1 378 ? 14.303 1.393 -23.540 1.00 67.94 378 SER A CA 1
ATOM 2887 C C . SER A 1 378 ? 14.980 2.744 -23.351 1.00 67.94 378 SER A C 1
ATOM 2889 O O . SER A 1 378 ? 15.153 3.475 -24.330 1.00 67.94 378 SER A O 1
ATOM 2891 N N . THR A 1 379 ? 15.321 3.074 -22.110 1.00 62.41 379 THR A N 1
ATOM 2892 C CA . THR A 1 379 ? 15.962 4.323 -21.721 1.00 62.41 379 THR A CA 1
ATOM 2893 C C . THR A 1 379 ? 17.396 4.037 -21.286 1.00 62.41 379 THR A C 1
ATOM 2895 O O . THR A 1 379 ? 17.744 2.929 -20.872 1.00 62.41 379 THR A O 1
ATOM 2898 N N . SER A 1 380 ? 18.260 5.039 -21.403 1.00 53.00 380 SER A N 1
ATOM 2899 C CA . SER A 1 380 ? 19.582 4.992 -20.796 1.00 53.00 380 SER A CA 1
ATOM 2900 C C . SER A 1 380 ? 19.579 6.042 -19.697 1.00 53.00 380 SER A C 1
ATOM 2902 O O . SER A 1 380 ? 19.467 7.231 -19.997 1.00 53.00 380 SER A O 1
ATOM 2904 N N . GLN A 1 381 ? 19.657 5.606 -18.436 1.00 51.06 381 GLN A N 1
ATOM 2905 C CA . GLN A 1 381 ? 19.824 6.473 -17.263 1.00 51.06 381 GLN A CA 1
ATOM 2906 C C . GLN A 1 381 ? 21.169 7.219 -17.395 1.00 51.06 381 GLN A C 1
ATOM 2908 O O . GLN A 1 381 ? 22.195 6.809 -16.863 1.00 51.06 381 GLN A O 1
ATOM 2913 N N . THR A 1 382 ? 21.206 8.259 -18.231 1.00 40.88 382 THR A N 1
ATOM 2914 C CA . THR A 1 382 ? 22.440 8.918 -18.697 1.00 40.88 382 THR A CA 1
ATOM 2915 C C . THR A 1 382 ? 22.799 10.160 -17.899 1.00 40.88 382 THR A C 1
ATOM 2917 O O . THR A 1 382 ? 23.874 10.724 -18.108 1.00 40.88 382 THR A O 1
ATOM 2920 N N . SER A 1 383 ? 21.951 10.621 -16.977 1.00 38.09 383 SER A N 1
ATOM 2921 C CA . SER A 1 383 ? 22.272 11.838 -16.238 1.00 38.09 383 SER A CA 1
ATOM 2922 C C . SER A 1 383 ? 23.182 11.518 -15.047 1.00 38.09 383 SER A C 1
ATOM 2924 O O . SER A 1 383 ? 22.764 10.919 -14.061 1.00 38.09 383 SER A O 1
ATOM 2926 N N . SER A 1 384 ? 24.423 12.002 -15.112 1.00 34.97 384 SER A N 1
ATOM 2927 C CA . SER A 1 384 ? 25.442 12.021 -14.045 1.00 34.97 384 SER A CA 1
ATOM 2928 C C . SER A 1 384 ? 25.025 12.736 -12.743 1.00 34.97 384 SER A C 1
ATOM 2930 O O . SER A 1 384 ? 25.847 12.932 -11.851 1.00 34.97 384 SER A O 1
ATOM 2932 N N . GLN A 1 385 ? 23.764 13.162 -12.646 1.00 35.91 385 GLN A N 1
ATOM 2933 C CA . GLN A 1 385 ? 23.147 13.837 -11.503 1.00 35.91 385 GLN A CA 1
ATOM 2934 C C . GLN A 1 385 ? 22.186 12.938 -10.724 1.00 35.91 385 GLN A C 1
ATOM 2936 O O . GLN A 1 385 ? 21.733 13.314 -9.644 1.00 35.91 385 GLN A O 1
ATOM 2941 N N . GLN A 1 386 ? 21.875 11.753 -11.247 1.00 45.81 386 GLN A N 1
ATOM 2942 C CA . GLN A 1 386 ? 21.397 10.668 -10.413 1.00 45.81 386 GLN A CA 1
ATOM 2943 C C . GLN A 1 386 ? 22.589 10.317 -9.529 1.00 45.81 386 GLN A C 1
ATOM 2945 O O . GLN A 1 386 ? 23.576 9.760 -10.010 1.00 45.81 386 GLN A O 1
ATOM 2950 N N . GLY A 1 387 ? 22.555 10.717 -8.251 1.00 33.25 387 GLY A N 1
ATOM 2951 C CA . GLY A 1 387 ? 23.460 10.115 -7.276 1.00 33.25 387 GLY A CA 1
ATOM 2952 C C . GLY A 1 387 ? 23.437 8.607 -7.529 1.00 33.25 387 GLY A C 1
ATOM 2953 O O . GLY A 1 387 ? 22.352 8.091 -7.835 1.00 33.25 387 GLY A O 1
ATOM 2954 N N . PRO A 1 388 ? 24.598 7.923 -7.523 1.00 25.67 388 PRO A N 1
ATOM 2955 C CA . PRO A 1 388 ? 24.627 6.499 -7.823 1.00 25.67 388 PRO A CA 1
ATOM 2956 C C . PRO A 1 388 ? 23.509 5.841 -7.012 1.00 25.67 388 PRO A C 1
ATOM 2958 O O . PRO A 1 388 ? 23.305 6.282 -5.869 1.00 25.67 388 PRO A O 1
ATOM 2961 N N . PRO A 1 389 ? 22.751 4.870 -7.574 1.00 34.66 389 PRO A N 1
ATOM 2962 C CA . PRO A 1 389 ? 21.846 4.063 -6.757 1.00 34.66 389 PRO A CA 1
ATOM 2963 C C . PRO A 1 389 ? 22.646 3.741 -5.515 1.00 34.66 389 PRO A C 1
ATOM 2965 O O . PRO A 1 389 ? 23.764 3.263 -5.695 1.00 34.66 389 PRO A O 1
ATOM 2968 N N . SER A 1 390 ? 22.194 4.189 -4.334 1.00 33.94 390 SER A N 1
ATOM 2969 C CA . SER A 1 390 ? 23.020 4.175 -3.125 1.00 33.94 390 SER A CA 1
ATOM 2970 C C . SER A 1 390 ? 23.685 2.818 -3.085 1.00 33.94 390 SER A C 1
ATOM 2972 O O . SER A 1 390 ? 22.991 1.806 -2.974 1.00 33.94 390 SER A O 1
ATOM 2974 N N . SER A 1 391 ? 24.982 2.813 -3.380 1.00 30.61 391 SER A N 1
ATOM 2975 C CA . SER A 1 391 ? 25.648 1.625 -3.872 1.00 30.61 391 SER A CA 1
ATOM 2976 C C . SER A 1 391 ? 25.899 0.758 -2.658 1.00 30.61 391 SER A C 1
ATOM 2978 O O . SER A 1 391 ? 26.978 0.799 -2.072 1.00 30.61 391 SER A O 1
ATOM 2980 N N . GLY A 1 392 ? 24.887 -0.013 -2.263 1.00 28.59 392 GLY A N 1
ATOM 2981 C CA . GLY A 1 392 ? 25.140 -1.364 -1.811 1.00 28.59 392 GLY A CA 1
ATOM 2982 C C . GLY A 1 392 ? 25.851 -2.024 -2.980 1.00 28.59 392 GLY A C 1
ATOM 2983 O O . GLY A 1 392 ? 25.243 -2.276 -4.014 1.00 28.59 392 GLY A O 1
ATOM 2984 N N . SER A 1 393 ? 27.171 -2.129 -2.873 1.00 26.48 393 SER A N 1
ATOM 2985 C CA . SER A 1 393 ? 28.053 -2.710 -3.877 1.00 26.48 393 SER A CA 1
ATOM 2986 C C . SER A 1 393 ? 27.441 -3.979 -4.468 1.00 26.48 393 SER A C 1
ATOM 2988 O O . SER A 1 393 ? 27.281 -4.976 -3.764 1.00 26.48 393 SER A O 1
ATOM 2990 N N . GLY A 1 394 ? 27.109 -3.929 -5.753 1.00 28.94 394 GLY A N 1
ATOM 2991 C CA . GLY A 1 394 ? 26.507 -5.044 -6.461 1.00 28.94 394 GLY A CA 1
ATOM 2992 C C . GLY A 1 394 ? 26.050 -4.633 -7.851 1.00 28.94 394 GLY A C 1
ATOM 2993 O O . GLY A 1 394 ? 24.865 -4.673 -8.135 1.00 28.94 394 GLY A O 1
ATOM 2994 N N . ASP A 1 395 ? 26.995 -4.307 -8.738 1.00 27.70 395 ASP A N 1
ATOM 2995 C CA . ASP A 1 395 ? 26.804 -4.267 -10.208 1.00 27.70 395 ASP A CA 1
ATOM 2996 C C . ASP A 1 395 ? 26.522 -5.657 -10.820 1.00 27.70 395 ASP A C 1
ATOM 2998 O O . ASP A 1 395 ? 26.680 -5.919 -12.010 1.00 27.70 395 ASP A O 1
ATOM 3002 N N . THR A 1 396 ? 26.074 -6.585 -9.993 1.00 26.50 396 THR A N 1
ATOM 3003 C CA . THR A 1 396 ? 25.335 -7.753 -10.417 1.00 26.50 396 THR A CA 1
ATOM 3004 C C . THR A 1 396 ? 23.900 -7.460 -10.030 1.00 26.50 396 THR A C 1
ATOM 3006 O O . THR A 1 396 ? 23.638 -7.278 -8.836 1.00 26.50 396 THR A O 1
ATOM 3009 N N . ALA A 1 397 ? 22.971 -7.482 -10.997 1.00 28.86 397 ALA A N 1
ATOM 3010 C CA . ALA A 1 397 ? 21.587 -7.863 -10.708 1.00 28.86 397 ALA A CA 1
ATOM 3011 C C . ALA A 1 397 ? 21.631 -8.896 -9.576 1.00 28.86 397 ALA A C 1
ATOM 3013 O O . ALA A 1 397 ? 22.487 -9.787 -9.686 1.00 28.86 397 ALA A O 1
ATOM 3014 N N . PRO A 1 398 ? 20.874 -8.746 -8.466 1.00 29.92 398 PRO A N 1
ATOM 3015 C CA . PRO A 1 398 ? 20.932 -9.736 -7.405 1.00 29.92 398 PRO A CA 1
ATOM 3016 C C . PRO A 1 398 ? 20.763 -11.069 -8.107 1.00 29.92 398 PRO A C 1
ATOM 3018 O O . PRO A 1 398 ? 19.748 -11.270 -8.771 1.00 29.92 398 PRO A O 1
ATOM 3021 N N . SER A 1 399 ? 21.819 -11.888 -8.101 1.00 27.80 399 SER A N 1
ATOM 3022 C CA . SER A 1 399 ? 21.772 -13.165 -8.785 1.00 27.80 399 SER A CA 1
ATOM 3023 C C . SER A 1 399 ? 20.506 -13.841 -8.297 1.00 27.80 399 SER A C 1
ATOM 3025 O O . SER A 1 399 ? 20.218 -13.775 -7.094 1.00 27.80 399 SER A O 1
ATOM 3027 N N . ASP A 1 400 ? 19.722 -14.387 -9.224 1.00 29.72 400 ASP A N 1
ATOM 3028 C CA . ASP A 1 400 ? 18.565 -15.213 -8.907 1.00 29.72 400 ASP A CA 1
ATOM 3029 C C . ASP A 1 400 ? 18.996 -16.154 -7.765 1.00 29.72 400 ASP A C 1
ATOM 3031 O O . ASP A 1 400 ? 19.876 -16.990 -7.959 1.00 29.72 400 ASP A O 1
ATOM 3035 N N . GLY A 1 401 ? 18.543 -15.887 -6.530 1.00 30.53 401 GLY A N 1
ATOM 3036 C CA . GLY A 1 401 ? 19.052 -16.568 -5.327 1.00 30.53 401 GLY A CA 1
ATOM 3037 C C . GLY A 1 401 ? 19.626 -15.707 -4.185 1.00 30.53 401 GLY A C 1
ATOM 3038 O O . GLY A 1 401 ? 20.099 -16.274 -3.195 1.00 30.53 401 GLY A O 1
ATOM 3039 N N . GLN A 1 402 ? 19.586 -14.366 -4.219 1.00 33.97 402 GLN A N 1
ATOM 3040 C CA . GLN A 1 402 ? 19.880 -13.580 -3.004 1.00 33.97 402 GLN A CA 1
ATOM 3041 C C . GLN A 1 402 ? 18.745 -13.735 -1.971 1.00 33.97 402 GLN A C 1
ATOM 3043 O O . GLN A 1 402 ? 17.662 -13.162 -2.100 1.00 33.97 402 GLN A O 1
ATOM 3048 N N . GLY A 1 403 ? 19.005 -14.584 -0.970 1.00 35.56 403 GLY A N 1
ATOM 3049 C CA . GLY A 1 403 ? 18.062 -15.095 0.023 1.00 35.56 403 GLY A CA 1
ATOM 3050 C C . GLY A 1 403 ? 17.126 -14.054 0.630 1.00 35.56 403 GLY A C 1
ATOM 3051 O O . GLY A 1 403 ? 17.534 -13.192 1.405 1.00 35.56 403 GLY A O 1
ATOM 3052 N N . ARG A 1 404 ? 15.835 -14.189 0.325 1.00 49.22 404 ARG A N 1
ATOM 3053 C CA . ARG A 1 404 ? 14.758 -13.497 1.039 1.00 49.22 404 ARG A CA 1
ATOM 3054 C C . ARG A 1 404 ? 14.460 -14.272 2.325 1.00 49.22 404 ARG A C 1
ATOM 3056 O O . ARG A 1 404 ? 14.519 -15.497 2.328 1.00 49.22 404 ARG A O 1
ATOM 3063 N N . LEU A 1 405 ? 14.175 -13.562 3.419 1.00 55.16 405 LEU A N 1
ATOM 3064 C CA . LEU A 1 405 ? 13.891 -14.169 4.724 1.00 55.16 405 LEU A CA 1
ATOM 3065 C C . LEU A 1 405 ? 12.612 -15.013 4.643 1.00 55.16 405 LEU A C 1
ATOM 3067 O O . LEU A 1 405 ? 11.508 -14.461 4.580 1.00 55.16 405 LEU A O 1
ATOM 3071 N N . ALA A 1 406 ? 12.780 -16.335 4.630 1.00 60.88 406 ALA A N 1
ATOM 3072 C CA . ALA A 1 406 ? 11.683 -17.278 4.737 1.00 60.88 406 ALA A CA 1
ATOM 3073 C C . ALA A 1 406 ? 11.356 -17.534 6.208 1.00 60.88 406 ALA A C 1
ATOM 3075 O O . ALA A 1 406 ? 12.248 -17.888 6.983 1.00 60.88 406 ALA A O 1
ATOM 3076 N N . CYS A 1 407 ? 10.105 -17.300 6.604 1.00 82.56 407 CYS A N 1
ATOM 3077 C CA . CYS A 1 407 ? 9.711 -17.345 8.005 1.00 82.56 407 CYS A CA 1
ATOM 3078 C C . CYS A 1 407 ? 8.376 -18.069 8.173 1.00 82.56 407 CYS A C 1
ATOM 3080 O O . CYS A 1 407 ? 7.344 -17.626 7.664 1.00 82.56 407 CYS A O 1
ATOM 3082 N N . SER A 1 408 ? 8.385 -19.141 8.958 1.00 91.94 408 SER A N 1
ATOM 3083 C CA . SER A 1 408 ? 7.179 -19.873 9.351 1.00 91.94 408 SER A CA 1
ATOM 3084 C C . SER A 1 408 ? 6.900 -19.675 10.839 1.00 91.94 408 SER A C 1
ATOM 3086 O O . SER A 1 408 ? 7.804 -19.364 11.612 1.00 91.94 408 SER A O 1
ATOM 3088 N N . THR A 1 409 ? 5.639 -19.810 11.235 1.00 92.31 409 THR A N 1
ATOM 3089 C CA . THR A 1 409 ? 5.220 -19.771 12.649 1.00 92.31 409 THR A CA 1
ATOM 3090 C C . THR A 1 409 ? 5.853 -20.914 13.444 1.00 92.31 409 THR A C 1
ATOM 3092 O O . THR A 1 409 ? 6.150 -21.973 12.885 1.00 92.31 409 THR A O 1
ATOM 3095 N N . LEU A 1 410 ? 6.080 -20.705 14.744 1.00 92.50 410 LEU A N 1
ATOM 3096 C CA . LEU A 1 410 ? 6.811 -21.658 15.592 1.00 92.50 410 LEU A CA 1
ATOM 3097 C C . LEU A 1 410 ? 6.132 -23.034 15.715 1.00 92.50 410 LEU A C 1
ATOM 3099 O O . LEU A 1 410 ? 6.819 -24.031 15.898 1.00 92.50 410 LEU A O 1
ATOM 3103 N N . ASP A 1 411 ? 4.814 -23.116 15.562 1.00 94.38 411 ASP A N 1
ATOM 3104 C CA . ASP A 1 411 ? 4.052 -24.373 15.589 1.00 94.38 411 ASP A CA 1
ATOM 3105 C C . ASP A 1 411 ? 4.029 -25.102 14.233 1.00 94.38 411 ASP A C 1
ATOM 3107 O O . ASP A 1 411 ? 3.399 -26.149 14.088 1.00 94.38 411 ASP A O 1
ATOM 3111 N N . THR A 1 412 ? 4.699 -24.566 13.206 1.00 95.88 412 THR A N 1
ATOM 3112 C CA . THR A 1 412 ? 4.754 -25.218 11.894 1.00 95.88 412 THR A CA 1
ATOM 3113 C C . THR A 1 412 ? 5.553 -26.523 11.991 1.00 95.88 412 THR A C 1
ATOM 3115 O O . THR A 1 412 ? 6.716 -26.482 12.392 1.00 95.88 412 THR A O 1
ATOM 3118 N N . PRO A 1 413 ? 4.995 -27.681 11.584 1.00 95.94 413 PRO A N 1
ATOM 3119 C CA . PRO A 1 413 ? 5.720 -28.944 11.637 1.00 95.94 413 PRO A CA 1
ATOM 3120 C C . PRO A 1 413 ? 6.777 -29.018 10.527 1.00 95.94 413 PRO A C 1
ATOM 3122 O O . PRO A 1 413 ? 6.471 -28.779 9.358 1.00 95.94 413 PRO A O 1
ATOM 3125 N N . ILE A 1 414 ? 8.003 -29.389 10.883 1.00 94.88 414 I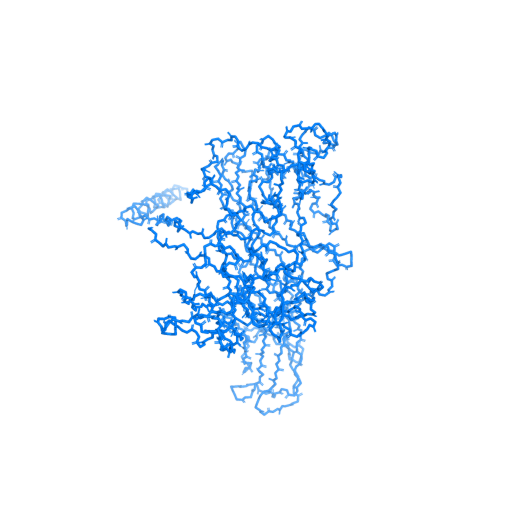LE A N 1
ATOM 3126 C CA . ILE A 1 414 ? 9.171 -29.503 10.003 1.00 94.88 414 ILE A CA 1
ATOM 3127 C C . ILE A 1 414 ? 9.613 -30.962 9.915 1.00 94.88 414 ILE A C 1
ATOM 3129 O O . ILE A 1 414 ? 9.701 -31.639 10.941 1.00 94.88 414 ILE A O 1
ATOM 3133 N N . ASP A 1 415 ? 9.926 -31.430 8.707 1.00 94.94 415 ASP A N 1
ATOM 3134 C CA . ASP A 1 415 ? 10.536 -32.749 8.508 1.00 94.94 415 ASP A CA 1
ATOM 3135 C C . ASP A 1 415 ? 12.036 -32.703 8.819 1.00 94.94 415 ASP A C 1
ATOM 3137 O O . ASP A 1 415 ? 12.802 -31.988 8.165 1.00 94.94 415 ASP A O 1
ATOM 3141 N N . ILE A 1 416 ? 12.460 -33.500 9.799 1.00 95.62 416 ILE A N 1
ATOM 3142 C CA . ILE A 1 416 ? 13.863 -33.691 10.174 1.00 95.62 416 ILE A CA 1
ATOM 3143 C C . ILE A 1 416 ? 14.275 -35.151 10.007 1.00 95.62 416 ILE A C 1
ATOM 3145 O O . ILE A 1 416 ? 13.439 -36.052 10.071 1.00 95.62 416 ILE A O 1
ATOM 3149 N N . CYS A 1 417 ? 15.569 -35.385 9.833 1.00 95.62 417 CYS A N 1
ATOM 3150 C CA . CYS A 1 417 ? 16.164 -36.710 9.680 1.00 95.62 417 CYS A CA 1
ATOM 3151 C C . CYS A 1 417 ? 17.506 -36.794 10.418 1.00 95.62 417 CYS A C 1
ATOM 3153 O O . CYS A 1 417 ? 17.963 -35.821 11.027 1.00 95.62 417 CYS A O 1
ATOM 3155 N N . ASP A 1 418 ? 18.128 -37.966 10.378 1.00 92.50 418 ASP A N 1
ATOM 3156 C CA . ASP A 1 418 ? 19.521 -38.142 10.776 1.00 92.50 418 ASP A CA 1
ATOM 3157 C C . ASP A 1 418 ? 20.467 -37.706 9.632 1.00 92.50 418 ASP A C 1
ATOM 3159 O O . ASP A 1 418 ? 20.028 -37.390 8.523 1.00 92.50 418 ASP A O 1
ATOM 3163 N N . GLU A 1 419 ? 21.778 -37.652 9.894 1.00 92.06 419 GLU A N 1
ATOM 3164 C CA . GLU A 1 419 ? 22.798 -37.177 8.934 1.00 92.06 419 GLU A CA 1
ATOM 3165 C C . GLU A 1 419 ? 22.828 -37.976 7.619 1.00 92.06 419 GLU A C 1
ATOM 3167 O O . GLU A 1 419 ? 23.155 -37.432 6.568 1.00 92.06 419 GLU A O 1
ATOM 3172 N N . ASP A 1 420 ? 22.456 -39.254 7.661 1.00 90.88 420 ASP A N 1
ATOM 3173 C CA . ASP A 1 420 ? 22.379 -40.138 6.495 1.00 90.88 420 ASP A CA 1
ATOM 3174 C C . ASP A 1 420 ? 21.013 -40.104 5.780 1.00 90.88 420 ASP A C 1
ATOM 3176 O O . ASP A 1 420 ? 20.794 -40.867 4.839 1.00 90.88 420 ASP A O 1
ATOM 3180 N N . GLY A 1 421 ? 20.092 -39.237 6.219 1.00 89.75 421 GLY A N 1
ATOM 3181 C CA . GLY A 1 421 ? 18.724 -39.143 5.703 1.00 89.75 421 GLY A CA 1
ATOM 3182 C C . GLY A 1 421 ? 17.752 -40.173 6.290 1.00 89.75 421 GLY A C 1
ATOM 3183 O O . GLY A 1 421 ? 16.583 -40.189 5.913 1.00 89.75 421 GLY A O 1
ATOM 3184 N N . SER A 1 422 ? 18.190 -41.033 7.216 1.00 90.62 422 SER A N 1
ATOM 3185 C CA . SER A 1 422 ? 17.319 -42.018 7.865 1.00 90.62 422 SER A CA 1
ATOM 3186 C C . SER A 1 422 ? 16.500 -41.420 9.024 1.00 90.62 422 SER A C 1
ATOM 3188 O O . SER A 1 422 ? 16.670 -40.262 9.409 1.00 90.62 422 SER A O 1
ATOM 3190 N N . ASN A 1 423 ? 15.571 -42.215 9.573 1.00 91.06 423 ASN A N 1
ATOM 3191 C CA . ASN A 1 423 ? 14.752 -41.881 10.750 1.00 91.06 423 ASN A CA 1
ATOM 3192 C C . ASN A 1 423 ? 14.012 -40.535 10.659 1.00 91.06 423 ASN A C 1
ATOM 3194 O O . ASN A 1 423 ? 14.020 -39.731 11.599 1.00 91.06 423 ASN A O 1
ATOM 3198 N N . GLU A 1 424 ? 13.335 -40.319 9.529 1.00 93.31 424 GLU A N 1
ATOM 3199 C CA . GLU A 1 424 ? 12.496 -39.142 9.332 1.00 93.31 424 GLU A CA 1
ATOM 3200 C C . GLU A 1 424 ? 11.423 -39.011 10.416 1.00 93.31 424 GLU 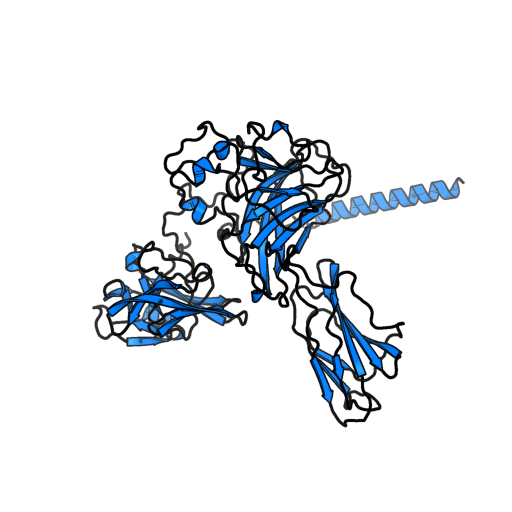A C 1
ATOM 3202 O O . GLU A 1 424 ? 10.706 -39.961 10.749 1.00 93.31 424 GLU A O 1
ATOM 3207 N N . ARG A 1 425 ? 11.287 -37.799 10.948 1.00 94.44 425 ARG A N 1
ATOM 3208 C CA . ARG A 1 425 ? 10.258 -37.444 11.924 1.00 94.44 425 ARG A CA 1
ATOM 3209 C C . ARG A 1 425 ? 9.865 -35.981 11.778 1.00 94.44 425 ARG A C 1
ATOM 3211 O O . ARG A 1 425 ? 10.631 -35.170 11.268 1.00 94.44 425 ARG A O 1
ATOM 3218 N N . LYS A 1 426 ? 8.679 -35.646 12.280 1.00 94.94 426 LYS A N 1
ATOM 3219 C CA . LYS A 1 426 ? 8.202 -34.264 12.365 1.00 94.94 426 LYS A CA 1
ATOM 3220 C C . LYS A 1 426 ? 8.490 -33.681 13.740 1.00 94.94 426 LYS A C 1
ATOM 3222 O O . LYS A 1 426 ? 8.256 -34.353 14.743 1.00 94.94 426 LYS A O 1
ATOM 3227 N N . VAL A 1 427 ? 8.946 -32.437 13.764 1.00 95.44 427 VAL A N 1
ATOM 3228 C CA . VAL A 1 427 ? 9.078 -31.613 14.975 1.00 95.44 427 VAL A CA 1
ATOM 3229 C C . VAL A 1 427 ? 8.437 -30.256 14.735 1.00 95.44 427 VAL A C 1
ATOM 3231 O O . VAL A 1 427 ? 8.370 -29.805 13.593 1.00 95.44 427 VAL A O 1
ATOM 3234 N N . GLU A 1 428 ? 7.957 -29.596 15.780 1.00 95.12 428 GLU A N 1
ATOM 3235 C CA . GLU A 1 428 ? 7.524 -28.203 15.652 1.00 95.12 428 GLU A CA 1
ATOM 3236 C C . GLU A 1 428 ? 8.747 -27.304 15.430 1.00 95.12 428 GLU A C 1
ATOM 3238 O O . GLU A 1 428 ? 9.809 -27.517 16.018 1.00 95.12 428 GLU A O 1
ATOM 3243 N N . LEU A 1 429 ? 8.623 -26.293 14.569 1.00 92.38 429 LEU A N 1
ATOM 3244 C CA . LEU A 1 429 ? 9.733 -25.405 14.220 1.00 92.38 429 LEU A CA 1
ATOM 3245 C C . LEU A 1 429 ? 10.345 -24.716 15.453 1.00 92.38 429 LEU A C 1
ATOM 3247 O O . LEU A 1 429 ? 11.559 -24.537 15.517 1.00 92.38 429 LEU A O 1
ATOM 3251 N N . GLY A 1 430 ? 9.522 -24.376 16.446 1.00 90.25 430 GLY A N 1
ATOM 3252 C CA . GLY A 1 430 ? 9.944 -23.788 17.717 1.00 90.25 430 GLY A CA 1
ATOM 3253 C C . GLY A 1 430 ? 10.828 -24.699 18.574 1.00 90.25 430 GLY A C 1
ATOM 3254 O O . GLY A 1 430 ? 11.515 -24.203 19.464 1.00 90.25 430 GLY A O 1
ATOM 3255 N N . GLU A 1 431 ? 10.866 -26.008 18.303 1.00 93.81 431 GLU A N 1
ATOM 3256 C CA . GLU A 1 431 ? 11.778 -26.948 18.969 1.00 93.81 431 GLU A CA 1
ATOM 3257 C C . GLU A 1 431 ? 13.197 -26.924 18.374 1.00 93.81 431 GLU A C 1
ATOM 3259 O O . GLU A 1 431 ? 14.148 -27.393 19.008 1.00 93.81 431 GLU A O 1
ATOM 3264 N N . ILE A 1 432 ? 13.371 -26.369 17.167 1.00 91.88 432 ILE A N 1
ATOM 3265 C CA . ILE A 1 432 ? 14.677 -26.207 16.520 1.00 91.88 432 ILE A CA 1
ATOM 3266 C C . ILE A 1 432 ? 15.318 -24.910 17.031 1.00 91.88 432 ILE A C 1
ATOM 3268 O O . ILE A 1 432 ? 15.369 -23.904 16.332 1.00 91.88 432 ILE A O 1
ATOM 3272 N N . ASP A 1 433 ? 15.800 -24.928 18.273 1.00 90.06 433 ASP A N 1
ATOM 3273 C CA . ASP A 1 433 ? 16.522 -23.811 18.893 1.00 90.06 433 ASP A CA 1
ATOM 3274 C C . ASP A 1 433 ? 18.036 -23.829 18.578 1.00 90.06 433 ASP A C 1
ATOM 3276 O O . ASP A 1 433 ? 18.571 -24.775 17.991 1.00 90.06 433 ASP A O 1
ATOM 3280 N N . GLU A 1 434 ? 18.772 -22.792 18.996 1.00 88.12 434 GLU A N 1
ATOM 3281 C CA . GLU A 1 434 ? 20.232 -22.714 18.798 1.00 88.12 434 GLU A CA 1
ATOM 3282 C C . GLU A 1 434 ? 20.977 -23.926 19.387 1.00 88.12 434 GLU A C 1
ATOM 3284 O O . GLU A 1 434 ? 22.015 -24.342 18.868 1.00 88.12 434 GLU A O 1
ATOM 3289 N N . LYS A 1 435 ? 20.447 -24.540 20.455 1.00 89.75 435 LYS A N 1
ATOM 3290 C CA . LYS A 1 435 ? 21.048 -25.731 21.066 1.00 89.75 435 LYS A CA 1
ATOM 3291 C C . LYS A 1 435 ? 20.813 -26.974 20.216 1.00 89.75 435 LYS A C 1
ATOM 3293 O O . LYS A 1 435 ? 21.695 -27.827 20.166 1.00 89.75 435 LYS A O 1
ATOM 3298 N N . ALA A 1 436 ? 19.643 -27.119 19.598 1.00 88.62 436 ALA A N 1
ATOM 3299 C CA . ALA A 1 436 ? 19.355 -28.184 18.646 1.00 88.62 436 ALA A CA 1
ATOM 3300 C C . ALA A 1 436 ? 20.285 -28.071 17.436 1.00 88.62 436 ALA A C 1
ATOM 3302 O O . ALA A 1 436 ? 20.969 -29.039 17.107 1.00 88.62 436 ALA A O 1
ATOM 3303 N N . VAL A 1 437 ? 20.418 -26.864 16.876 1.00 89.50 437 VAL A N 1
ATOM 3304 C CA . VAL A 1 437 ? 21.365 -26.577 15.790 1.00 89.50 437 VAL A CA 1
ATOM 3305 C C . VAL A 1 437 ? 22.796 -26.953 16.188 1.00 89.50 437 VAL A C 1
ATOM 3307 O O . VAL A 1 437 ? 23.456 -27.691 15.460 1.00 89.50 437 VAL A O 1
ATOM 3310 N N . ALA A 1 438 ? 23.254 -26.553 17.380 1.00 87.69 438 ALA A N 1
ATOM 3311 C CA . ALA A 1 438 ? 24.589 -26.894 17.882 1.00 87.69 438 ALA A CA 1
ATOM 3312 C C . ALA A 1 438 ? 24.816 -28.407 18.084 1.00 87.69 438 ALA A C 1
ATOM 3314 O O . ALA A 1 438 ? 25.954 -28.869 18.003 1.00 87.69 438 ALA A O 1
ATOM 3315 N N . ARG A 1 439 ? 23.755 -29.193 18.329 1.00 89.50 439 ARG A N 1
ATOM 3316 C CA . ARG A 1 439 ? 23.820 -30.666 18.382 1.00 89.50 439 ARG A CA 1
ATOM 3317 C C . ARG A 1 439 ? 23.847 -31.324 16.996 1.00 89.50 439 ARG A C 1
ATOM 3319 O O . ARG A 1 439 ? 24.133 -32.515 16.928 1.00 89.50 439 ARG A O 1
ATOM 3326 N N . GLY A 1 440 ? 23.590 -30.574 15.923 1.00 90.62 440 GLY A N 1
ATOM 3327 C CA . GLY A 1 440 ? 23.605 -31.059 14.543 1.00 90.62 440 GLY A CA 1
ATOM 3328 C C . GLY A 1 440 ? 22.235 -31.512 14.039 1.00 90.62 440 GLY A C 1
ATOM 3329 O O . GLY A 1 440 ? 22.045 -32.690 13.756 1.00 90.62 440 GLY A O 1
ATOM 3330 N N . THR A 1 441 ? 21.286 -30.581 13.908 1.00 94.62 441 THR A N 1
ATOM 3331 C CA . THR A 1 441 ? 19.975 -30.849 13.288 1.00 94.62 441 THR A CA 1
ATOM 3332 C C . THR A 1 441 ? 20.084 -30.959 11.763 1.00 94.62 441 THR A C 1
ATOM 3334 O O . THR A 1 441 ? 20.694 -30.102 11.117 1.00 94.62 441 THR A O 1
ATOM 3337 N N . TRP A 1 442 ? 19.423 -31.968 11.188 1.00 95.62 442 TRP A N 1
ATOM 3338 C CA . TRP A 1 442 ? 19.293 -32.174 9.744 1.00 95.62 442 TRP A CA 1
ATOM 3339 C C . TRP A 1 442 ? 17.821 -32.157 9.329 1.00 95.62 442 TRP A C 1
ATOM 3341 O O . TRP A 1 442 ? 16.973 -32.747 9.995 1.00 95.62 442 TRP A O 1
ATOM 3351 N N . LEU A 1 443 ? 17.520 -31.448 8.245 1.00 94.69 443 LEU A N 1
ATOM 3352 C CA . LEU A 1 443 ? 16.197 -31.371 7.631 1.00 94.69 443 LEU A CA 1
ATOM 3353 C C . LEU A 1 443 ? 16.099 -32.379 6.491 1.00 94.69 443 LEU A C 1
ATOM 3355 O O . LEU A 1 443 ? 17.094 -32.644 5.814 1.00 94.69 443 LEU A O 1
ATOM 3359 N N . VAL A 1 444 ? 14.889 -32.854 6.212 1.00 94.75 444 VAL A N 1
ATOM 3360 C CA . VAL A 1 444 ? 14.625 -33.553 4.952 1.00 94.75 444 VAL A CA 1
ATOM 3361 C C . VAL A 1 444 ? 14.566 -32.513 3.836 1.00 94.75 444 VAL A C 1
ATOM 3363 O O . VAL A 1 444 ? 13.703 -31.632 3.841 1.00 94.75 444 VAL A O 1
ATOM 3366 N N . GLY A 1 445 ? 15.502 -32.590 2.896 1.00 90.88 445 GLY A N 1
ATOM 3367 C CA . GLY A 1 445 ? 15.589 -31.682 1.762 1.00 90.88 445 GLY A CA 1
ATOM 3368 C C . GLY A 1 445 ? 14.788 -32.136 0.546 1.00 90.88 445 GLY A C 1
ATOM 3369 O O . GLY A 1 445 ? 14.022 -33.108 0.572 1.00 90.88 445 GLY A O 1
ATOM 3370 N N . LYS A 1 446 ? 14.965 -31.420 -0.567 1.00 86.12 446 LYS A N 1
ATOM 3371 C CA . LYS A 1 446 ? 14.420 -31.840 -1.863 1.00 86.12 446 LYS A CA 1
ATOM 3372 C C . LYS A 1 446 ? 15.097 -33.137 -2.322 1.00 86.12 446 LYS A C 1
ATOM 3374 O O . LYS A 1 446 ? 16.296 -33.319 -2.134 1.00 86.12 446 LYS A O 1
ATOM 3379 N N . TYR A 1 447 ? 14.317 -34.037 -2.924 1.00 84.50 447 TYR A N 1
ATOM 3380 C CA . TYR A 1 447 ? 14.761 -35.385 -3.322 1.00 84.50 447 TYR A CA 1
ATOM 3381 C C . TYR A 1 447 ? 15.287 -36.244 -2.156 1.00 84.50 447 TYR A C 1
ATOM 3383 O O . TYR A 1 447 ? 16.199 -37.048 -2.348 1.00 84.50 447 TYR A O 1
ATOM 3391 N N . ASP A 1 448 ? 14.732 -36.037 -0.956 1.00 85.75 448 ASP A N 1
ATOM 3392 C CA . ASP A 1 448 ? 15.078 -36.749 0.283 1.00 85.75 448 ASP A CA 1
ATOM 3393 C C . ASP A 1 448 ? 16.574 -36.651 0.655 1.00 85.75 448 ASP A C 1
ATOM 3395 O O . ASP A 1 448 ? 17.120 -37.505 1.350 1.00 85.75 448 ASP A O 1
ATOM 3399 N N . GLN A 1 449 ? 17.256 -35.595 0.194 1.00 89.50 449 GLN A N 1
ATOM 3400 C CA . GLN A 1 449 ? 18.640 -35.315 0.571 1.00 89.50 449 GLN A CA 1
ATOM 3401 C C . GLN A 1 449 ? 18.685 -34.633 1.947 1.00 89.50 449 GLN A C 1
ATOM 3403 O O . GLN A 1 449 ? 17.980 -33.642 2.139 1.00 89.50 449 GLN A O 1
ATOM 3408 N N . PRO A 1 450 ? 19.498 -35.107 2.905 1.00 93.00 450 PRO A N 1
ATOM 3409 C CA . PRO A 1 450 ? 19.610 -34.477 4.216 1.00 93.00 450 PRO A CA 1
ATOM 3410 C C . PRO A 1 450 ? 20.287 -33.102 4.112 1.00 93.00 450 PRO A C 1
ATOM 3412 O O . PRO A 1 450 ? 21.352 -32.953 3.514 1.00 93.00 450 PRO A O 1
ATOM 3415 N N . VAL A 1 451 ? 19.686 -32.084 4.734 1.00 91.69 451 VAL A N 1
ATOM 3416 C CA . VAL A 1 451 ? 20.160 -30.692 4.700 1.00 91.69 451 VAL A CA 1
ATOM 3417 C C . VAL A 1 451 ? 20.491 -30.212 6.112 1.00 91.69 451 VAL A C 1
ATOM 3419 O O . VAL A 1 451 ? 19.613 -30.084 6.965 1.00 91.69 451 VAL A O 1
ATOM 3422 N N . LYS A 1 452 ? 21.765 -29.908 6.378 1.00 93.06 452 LYS A N 1
ATOM 3423 C CA . LYS A 1 452 ? 22.216 -29.482 7.711 1.00 93.06 452 LYS A CA 1
ATOM 3424 C C . LYS A 1 452 ? 21.751 -28.068 8.046 1.00 93.06 452 LYS A C 1
ATOM 3426 O O . LYS A 1 452 ? 22.019 -27.134 7.285 1.00 93.06 452 LYS A O 1
ATOM 3431 N N . VAL A 1 453 ? 21.150 -27.892 9.222 1.00 91.50 453 VAL A N 1
ATOM 3432 C CA . VAL A 1 453 ? 20.812 -26.568 9.761 1.00 91.50 453 VAL A CA 1
ATOM 3433 C C . VAL A 1 453 ? 22.081 -25.902 10.297 1.00 91.50 453 VAL A C 1
ATOM 3435 O O . VAL A 1 453 ? 22.799 -26.476 11.113 1.00 91.50 453 VAL A O 1
ATOM 3438 N N . LYS A 1 454 ? 22.355 -24.686 9.828 1.00 89.94 454 LYS A N 1
ATOM 3439 C CA . LYS A 1 454 ? 23.476 -23.830 10.238 1.00 89.94 454 LYS A CA 1
ATOM 3440 C C . LYS A 1 454 ? 23.092 -22.891 11.381 1.00 89.94 454 LYS A C 1
ATOM 3442 O O . LYS A 1 454 ? 23.910 -22.613 12.253 1.00 89.94 454 LYS A O 1
ATOM 3447 N N . GLY A 1 455 ? 21.854 -22.407 11.377 1.00 87.31 455 GLY A N 1
ATOM 3448 C CA . GLY A 1 455 ? 21.387 -21.395 12.314 1.00 87.31 455 GLY A CA 1
ATOM 3449 C C . GLY A 1 455 ? 19.869 -21.337 12.389 1.00 87.31 455 GLY A C 1
ATOM 3450 O O . GLY A 1 455 ? 19.169 -21.787 11.483 1.00 87.31 455 GLY A O 1
ATOM 3451 N N . VAL A 1 456 ? 19.370 -20.757 13.475 1.00 87.88 456 VAL A N 1
ATOM 3452 C CA . VAL A 1 456 ? 17.962 -20.400 13.635 1.00 87.88 456 VAL A CA 1
ATOM 3453 C C . VAL A 1 456 ? 17.868 -18.971 14.155 1.00 87.88 456 VAL A C 1
ATOM 3455 O O . VAL A 1 456 ? 18.675 -18.552 14.983 1.00 87.88 456 VAL A O 1
ATOM 3458 N N . LYS A 1 457 ? 16.894 -18.206 13.663 1.00 83.19 457 LYS A N 1
ATOM 3459 C CA . LYS A 1 457 ? 16.551 -16.883 14.195 1.00 83.19 457 LYS A CA 1
ATOM 3460 C C . LYS A 1 457 ? 15.065 -16.813 14.471 1.00 83.19 457 LYS A C 1
ATOM 3462 O O . LYS A 1 457 ? 14.270 -17.192 13.618 1.00 83.19 457 LYS A O 1
ATOM 3467 N N . ILE A 1 458 ? 14.708 -16.279 15.631 1.00 81.94 458 ILE A N 1
ATOM 3468 C CA . ILE A 1 458 ? 13.322 -15.997 15.998 1.00 81.94 458 ILE A CA 1
ATOM 3469 C C . ILE A 1 458 ? 13.072 -14.505 15.788 1.00 81.94 458 ILE A C 1
ATOM 3471 O O . ILE A 1 458 ? 13.907 -13.666 16.127 1.00 81.94 458 ILE A O 1
ATOM 3475 N N . GLY A 1 459 ? 11.934 -14.181 15.190 1.00 78.19 459 GLY A N 1
ATOM 3476 C CA . GLY A 1 459 ? 11.484 -12.819 14.956 1.00 78.19 459 GLY A CA 1
ATOM 3477 C C . GLY A 1 459 ? 9.983 -12.687 15.159 1.00 78.19 459 GLY A C 1
ATOM 3478 O O . GLY A 1 459 ? 9.294 -13.640 15.511 1.00 78.19 459 GLY A O 1
ATOM 3479 N N . TRP A 1 460 ? 9.476 -11.487 14.901 1.00 76.38 460 TRP A N 1
ATOM 3480 C CA . TRP A 1 460 ? 8.055 -11.171 14.980 1.00 76.38 460 TRP A CA 1
ATOM 3481 C C . TRP A 1 460 ? 7.543 -10.743 13.607 1.00 76.38 460 TRP A C 1
ATOM 3483 O O . TRP A 1 460 ? 8.211 -9.974 12.911 1.00 76.38 460 TRP A O 1
ATOM 3493 N N . SER A 1 461 ? 6.358 -11.210 13.216 1.00 72.62 461 SER A N 1
ATOM 3494 C CA . SER A 1 461 ? 5.667 -10.726 12.021 1.00 72.62 461 SER A CA 1
ATOM 3495 C C . SER A 1 461 ? 4.295 -10.193 12.393 1.00 72.62 461 SER A C 1
ATOM 3497 O O . SER A 1 461 ? 3.505 -10.908 12.989 1.00 72.62 461 SER A O 1
ATOM 3499 N N . GLU A 1 462 ? 3.992 -8.948 12.022 1.00 65.81 462 GLU A N 1
ATOM 3500 C CA . GLU A 1 462 ? 2.681 -8.326 12.274 1.00 65.81 462 GLU A CA 1
ATOM 3501 C C . GLU A 1 462 ? 1.563 -8.876 11.372 1.00 65.81 462 GLU A C 1
ATOM 3503 O O . GLU A 1 462 ? 0.382 -8.681 11.655 1.00 65.81 462 GLU A O 1
ATOM 3508 N N . LEU A 1 463 ? 1.933 -9.557 10.284 1.00 67.75 463 LEU A N 1
ATOM 3509 C CA . LEU A 1 463 ? 1.015 -10.124 9.306 1.00 67.75 463 LEU A CA 1
ATOM 3510 C C . LEU A 1 463 ? 1.320 -11.612 9.149 1.00 67.75 463 LEU A C 1
ATOM 3512 O O . LEU A 1 463 ? 2.457 -11.973 8.865 1.00 67.75 463 LEU A O 1
ATOM 3516 N N . ILE A 1 464 ? 0.313 -12.467 9.283 1.00 89.94 464 ILE A N 1
ATOM 3517 C CA . ILE A 1 464 ? 0.450 -13.917 9.140 1.00 89.94 464 ILE A CA 1
ATOM 3518 C C . ILE A 1 464 ? -0.461 -14.402 8.021 1.00 89.94 464 ILE A C 1
ATOM 3520 O O . ILE A 1 464 ? -1.665 -14.146 8.010 1.00 89.94 464 ILE A O 1
ATOM 3524 N N . LEU A 1 465 ? 0.120 -15.120 7.068 1.00 87.06 465 LEU A N 1
ATOM 3525 C CA . LEU A 1 465 ? -0.589 -15.787 5.988 1.00 87.06 465 LEU A CA 1
ATOM 3526 C C . LEU A 1 465 ? -0.822 -17.240 6.377 1.00 87.06 465 LEU A C 1
ATOM 3528 O O . LEU A 1 465 ? 0.117 -17.951 6.719 1.00 87.06 465 LEU A O 1
ATOM 3532 N N . THR A 1 466 ? -2.068 -17.694 6.301 1.00 95.69 466 THR A N 1
ATOM 3533 C CA . THR A 1 466 ? -2.418 -19.113 6.405 1.00 95.69 466 THR A CA 1
ATOM 3534 C C . THR A 1 466 ? -2.701 -19.638 5.010 1.00 95.69 466 THR A C 1
ATOM 3536 O O . THR A 1 466 ? -3.658 -19.195 4.370 1.00 95.69 466 THR A O 1
ATOM 3539 N N . ILE A 1 467 ? -1.878 -20.580 4.557 1.00 95.44 467 ILE A N 1
ATOM 3540 C CA . ILE A 1 467 ? -1.978 -21.173 3.224 1.00 95.44 467 ILE A CA 1
ATOM 3541 C C . ILE A 1 467 ? -2.195 -22.673 3.378 1.00 95.44 467 ILE A C 1
ATOM 3543 O O . ILE A 1 467 ? -1.442 -23.335 4.092 1.00 95.44 467 ILE A O 1
ATOM 3547 N N . GLN A 1 468 ? -3.221 -23.203 2.716 1.00 97.62 468 GLN A N 1
ATOM 3548 C CA . GLN A 1 468 ? -3.544 -24.629 2.715 1.00 97.62 468 GLN A CA 1
ATOM 3549 C C . GLN A 1 468 ? -3.838 -25.107 1.296 1.00 97.62 468 GLN A C 1
ATOM 3551 O O . GLN A 1 468 ? -4.426 -24.388 0.488 1.00 97.62 468 GLN A O 1
ATOM 3556 N N . THR A 1 469 ? -3.441 -26.338 1.007 1.00 97.81 469 THR A N 1
ATOM 3557 C CA . THR A 1 469 ? -3.556 -26.974 -0.304 1.00 97.81 469 THR A CA 1
ATOM 3558 C C . THR A 1 469 ? -4.558 -28.134 -0.294 1.00 97.81 469 THR A C 1
ATOM 3560 O O . THR A 1 469 ? -4.945 -28.616 0.773 1.00 97.81 469 THR A O 1
ATOM 3563 N N . GLU A 1 470 ? -4.993 -28.581 -1.476 1.00 96.25 470 GLU A N 1
ATOM 3564 C CA . GLU A 1 470 ? -6.005 -29.637 -1.673 1.00 96.25 470 GLU A CA 1
ATOM 3565 C C . GLU A 1 470 ? -5.661 -30.932 -0.934 1.00 96.25 470 GLU A C 1
ATOM 3567 O O . GLU A 1 470 ? -6.529 -31.563 -0.331 1.00 96.25 470 GLU A O 1
ATOM 3572 N N . ASN A 1 471 ? -4.385 -31.322 -0.939 1.00 96.00 471 ASN A N 1
ATOM 3573 C CA . ASN A 1 471 ? -3.932 -32.534 -0.263 1.00 96.00 471 ASN A CA 1
ATOM 3574 C C . ASN A 1 471 ? -3.748 -32.366 1.256 1.00 96.00 471 ASN A C 1
ATOM 3576 O O . ASN A 1 471 ? -3.283 -33.298 1.910 1.00 96.00 471 ASN A O 1
ATOM 3580 N N . GLY A 1 472 ? -4.113 -31.213 1.824 1.00 95.12 472 GLY A N 1
ATOM 3581 C CA . GLY A 1 472 ? -4.046 -30.920 3.252 1.00 95.12 472 GLY A CA 1
ATOM 3582 C C . GLY A 1 472 ? -2.696 -30.403 3.747 1.00 95.12 472 GLY A C 1
ATOM 3583 O O . GLY A 1 472 ? -2.599 -30.107 4.936 1.00 95.12 472 GLY A O 1
ATOM 3584 N N . ALA A 1 473 ? -1.685 -30.271 2.881 1.00 96.44 473 ALA A N 1
ATOM 3585 C CA . ALA A 1 473 ? -0.450 -29.567 3.218 1.00 96.44 473 ALA A CA 1
ATOM 3586 C C . ALA A 1 473 ? -0.714 -28.066 3.367 1.00 96.44 473 ALA A C 1
ATOM 3588 O O . ALA A 1 473 ? -1.555 -27.503 2.660 1.00 96.44 473 ALA A O 1
ATOM 3589 N N . GLY A 1 474 ? -0.002 -27.407 4.269 1.00 95.00 474 GLY A N 1
ATOM 3590 C CA . GLY A 1 474 ? -0.185 -25.997 4.553 1.00 95.00 474 GLY A CA 1
ATOM 3591 C C . GLY A 1 474 ? 0.571 -25.547 5.793 1.00 95.00 474 GLY A C 1
ATOM 3592 O O . GLY A 1 474 ? 0.889 -26.348 6.669 1.00 95.00 474 GLY A O 1
ATOM 3593 N N . ARG A 1 475 ? 0.831 -24.245 5.886 1.00 95.56 475 ARG A N 1
ATOM 3594 C CA . ARG A 1 475 ? 1.453 -23.634 7.065 1.00 95.56 475 ARG A CA 1
ATOM 3595 C C . ARG A 1 475 ? 1.030 -22.185 7.239 1.00 95.56 475 ARG A C 1
ATOM 3597 O O . ARG A 1 475 ? 0.529 -21.545 6.309 1.00 95.56 475 ARG A O 1
ATOM 3604 N N . ARG A 1 476 ? 1.255 -21.680 8.451 1.00 95.50 476 ARG A N 1
ATOM 3605 C CA . ARG A 1 476 ? 1.147 -20.259 8.773 1.00 95.50 476 ARG A CA 1
ATOM 3606 C C . ARG A 1 476 ? 2.530 -19.630 8.694 1.00 95.50 476 ARG A C 1
ATOM 3608 O O . ARG A 1 476 ? 3.483 -20.154 9.271 1.00 95.50 476 ARG A O 1
ATOM 3615 N N . CYS A 1 477 ? 2.652 -18.540 7.955 1.00 94.06 477 CYS A N 1
ATOM 3616 C CA . CYS A 1 477 ? 3.946 -17.976 7.599 1.00 94.06 477 CYS A CA 1
ATOM 3617 C C . CYS A 1 477 ? 3.889 -16.460 7.411 1.00 94.06 477 CYS A C 1
ATOM 3619 O O . CYS A 1 477 ? 2.812 -15.870 7.307 1.00 94.06 477 CYS A O 1
ATOM 3621 N N . SER A 1 478 ? 5.054 -15.819 7.384 1.00 85.69 478 SER A N 1
ATOM 3622 C CA . SER A 1 478 ? 5.139 -14.392 7.090 1.00 85.69 478 SER A CA 1
ATOM 3623 C C . SER A 1 478 ? 4.873 -14.118 5.598 1.00 85.69 478 SER A C 1
ATOM 3625 O O . SER A 1 478 ? 5.030 -15.000 4.750 1.00 85.69 478 SER A O 1
ATOM 3627 N N . PRO A 1 479 ? 4.561 -12.871 5.210 1.00 77.81 479 PRO A N 1
ATOM 3628 C CA . PRO A 1 479 ? 4.375 -12.495 3.810 1.00 77.81 479 PRO A CA 1
ATOM 3629 C C . PRO A 1 479 ? 5.624 -12.673 2.945 1.00 77.81 479 PRO A C 1
ATOM 3631 O O . PRO A 1 479 ? 5.521 -12.641 1.716 1.00 77.81 479 PRO A O 1
ATOM 3634 N N . SER A 1 480 ? 6.808 -12.759 3.558 1.00 76.94 480 SER A N 1
ATOM 3635 C CA . SER A 1 480 ? 8.087 -12.973 2.876 1.00 76.94 480 SER A CA 1
ATOM 3636 C C . SER A 1 480 ? 8.480 -14.442 2.769 1.00 76.94 480 SER A C 1
ATOM 3638 O O . SER A 1 480 ? 9.448 -14.720 2.067 1.00 76.94 480 SER A O 1
ATOM 3640 N N . ASP A 1 481 ? 7.736 -15.353 3.407 1.00 85.50 481 ASP A N 1
ATOM 3641 C CA . ASP A 1 481 ? 8.027 -16.782 3.382 1.00 85.50 481 ASP A CA 1
ATOM 3642 C C . ASP A 1 481 ? 8.082 -17.337 1.963 1.00 85.50 481 ASP A C 1
ATOM 3644 O O . ASP A 1 481 ? 7.264 -16.960 1.129 1.00 85.50 481 ASP A O 1
ATOM 3648 N N . LEU A 1 482 ? 9.042 -18.209 1.664 1.00 88.00 482 LEU A N 1
ATOM 3649 C CA . LEU A 1 482 ? 9.249 -18.707 0.306 1.00 88.00 482 LEU A CA 1
ATOM 3650 C C . LEU A 1 482 ? 8.605 -20.081 0.127 1.00 88.00 482 LEU A C 1
ATOM 3652 O O . LEU A 1 482 ? 8.854 -21.014 0.888 1.00 88.00 482 LEU A O 1
ATOM 3656 N N . TRP A 1 483 ? 7.791 -20.200 -0.916 1.00 90.75 483 TRP A N 1
ATOM 3657 C CA . TRP A 1 483 ? 7.094 -21.415 -1.320 1.00 90.75 483 TRP A CA 1
ATOM 3658 C C . TRP A 1 483 ? 7.575 -21.857 -2.690 1.00 90.75 483 TRP A C 1
ATOM 3660 O O . TRP A 1 483 ? 7.727 -21.028 -3.584 1.00 90.75 483 TRP A O 1
ATOM 3670 N N . LEU A 1 484 ? 7.771 -23.153 -2.908 1.00 90.44 484 LEU A N 1
ATOM 3671 C CA . LEU A 1 484 ? 8.075 -23.630 -4.255 1.00 90.44 484 LEU A CA 1
ATOM 3672 C C . LEU A 1 484 ? 6.796 -23.906 -5.033 1.00 90.44 484 LEU A C 1
ATOM 3674 O O . LEU A 1 484 ? 5.934 -24.667 -4.595 1.00 90.44 484 LEU A O 1
ATOM 3678 N N . LEU A 1 485 ? 6.704 -23.316 -6.222 1.00 86.25 485 LEU A N 1
ATOM 3679 C CA . LEU A 1 485 ? 5.702 -23.700 -7.209 1.00 86.25 485 LEU A CA 1
ATOM 3680 C C . LEU A 1 485 ? 6.111 -25.024 -7.858 1.00 86.25 485 LEU A C 1
ATOM 3682 O O . LEU A 1 485 ? 7.299 -25.293 -8.026 1.00 86.25 485 LEU A O 1
ATOM 3686 N N . ASN A 1 486 ? 5.134 -25.824 -8.281 1.00 84.81 486 ASN A N 1
ATOM 3687 C CA . ASN A 1 486 ? 5.409 -27.098 -8.951 1.00 84.81 486 ASN A CA 1
ATOM 3688 C C . ASN A 1 486 ? 6.238 -26.926 -10.245 1.00 84.81 486 ASN A C 1
ATOM 3690 O O . ASN A 1 486 ? 7.128 -27.721 -10.519 1.00 84.81 486 ASN A O 1
ATOM 3694 N N . ASN A 1 487 ? 5.979 -25.854 -11.003 1.00 74.88 487 ASN A N 1
ATOM 3695 C CA . ASN A 1 487 ? 6.672 -25.516 -12.255 1.00 74.88 487 ASN A CA 1
ATOM 3696 C C . ASN A 1 487 ? 7.357 -24.134 -12.186 1.00 74.88 487 ASN A C 1
ATOM 3698 O O . ASN A 1 487 ? 7.341 -23.385 -13.161 1.00 74.88 487 ASN A O 1
ATOM 3702 N N . GLY A 1 488 ? 7.878 -23.750 -11.016 1.00 65.69 488 GLY A N 1
ATOM 3703 C CA . GLY A 1 488 ? 8.490 -22.432 -10.801 1.00 65.69 488 GLY A CA 1
ATOM 3704 C C . GLY A 1 488 ? 10.007 -22.455 -10.607 1.00 65.69 488 GLY A C 1
ATOM 3705 O O . GLY A 1 488 ? 10.626 -23.518 -10.651 1.00 65.69 488 GLY A O 1
ATOM 3706 N N . PRO A 1 489 ? 10.611 -21.275 -10.376 1.00 66.69 489 PRO A N 1
ATOM 3707 C CA . PRO A 1 489 ? 12.034 -21.168 -10.076 1.00 66.69 489 PRO A CA 1
ATOM 3708 C C . PRO A 1 489 ? 12.376 -21.895 -8.768 1.00 66.69 489 PRO A C 1
ATOM 3710 O O . PRO A 1 489 ? 11.582 -21.890 -7.823 1.00 66.69 489 PRO A O 1
ATOM 3713 N N . ALA A 1 490 ? 13.578 -22.476 -8.698 1.00 68.88 490 ALA A N 1
ATOM 3714 C CA . ALA A 1 490 ? 14.063 -23.187 -7.511 1.00 68.88 490 ALA A CA 1
ATOM 3715 C C . ALA A 1 490 ? 14.111 -22.283 -6.266 1.00 68.88 490 ALA A C 1
ATOM 3717 O O . ALA A 1 490 ? 13.761 -22.737 -5.182 1.00 68.88 490 ALA A O 1
ATOM 3718 N N . ALA A 1 491 ? 14.402 -20.989 -6.451 1.00 66.62 491 ALA A N 1
ATOM 3719 C CA . ALA A 1 491 ? 14.397 -19.961 -5.407 1.00 66.62 491 ALA A CA 1
ATOM 3720 C C . ALA A 1 491 ? 13.029 -19.737 -4.720 1.00 66.62 491 ALA A C 1
ATOM 3722 O O . ALA A 1 491 ? 12.941 -19.029 -3.716 1.00 66.62 491 ALA A O 1
ATOM 3723 N N . GLY A 1 492 ? 11.946 -20.308 -5.257 1.00 79.44 492 GLY A N 1
ATOM 3724 C CA . GLY A 1 492 ? 10.598 -20.161 -4.723 1.00 79.44 492 GLY A CA 1
ATOM 3725 C C . GLY A 1 492 ? 9.955 -18.795 -4.995 1.00 79.44 492 GLY A C 1
ATOM 3726 O O . GLY A 1 492 ? 10.509 -17.900 -5.634 1.00 79.44 492 GLY A O 1
ATOM 3727 N N . ILE A 1 493 ? 8.723 -18.641 -4.518 1.00 76.56 493 ILE A N 1
ATOM 3728 C CA . ILE A 1 493 ? 7.908 -17.433 -4.602 1.00 76.56 493 ILE A CA 1
ATOM 3729 C C . ILE A 1 493 ? 7.471 -17.016 -3.197 1.00 76.56 493 ILE A C 1
ATOM 3731 O O . ILE A 1 493 ? 7.147 -17.853 -2.360 1.00 76.56 493 ILE A O 1
ATOM 3735 N N . ALA A 1 494 ? 7.457 -15.711 -2.926 1.00 81.12 494 ALA A N 1
ATOM 3736 C CA . ALA A 1 494 ? 6.992 -15.203 -1.640 1.00 81.12 494 ALA A CA 1
ATOM 3737 C C . ALA A 1 494 ? 5.508 -15.530 -1.417 1.00 81.12 494 ALA A C 1
ATOM 3739 O O . ALA A 1 494 ? 4.691 -15.347 -2.322 1.00 81.12 494 ALA A O 1
ATOM 3740 N N . ALA A 1 495 ? 5.158 -15.908 -0.192 1.00 82.88 495 ALA A N 1
ATOM 3741 C CA . ALA A 1 495 ? 3.829 -16.334 0.216 1.00 82.88 495 ALA A CA 1
ATOM 3742 C C . ALA A 1 495 ? 2.765 -15.288 -0.129 1.00 82.88 495 ALA A C 1
ATOM 3744 O O . ALA A 1 495 ? 1.703 -15.640 -0.624 1.00 82.88 495 ALA A O 1
ATOM 3745 N N . ARG A 1 496 ? 3.079 -13.990 -0.002 1.00 76.12 496 ARG A N 1
ATOM 3746 C CA . ARG A 1 496 ? 2.150 -12.906 -0.372 1.00 76.12 496 ARG A CA 1
ATOM 3747 C C . ARG A 1 496 ? 1.780 -12.820 -1.855 1.00 76.12 496 ARG A C 1
ATOM 3749 O O . ARG A 1 496 ? 0.907 -12.037 -2.211 1.00 76.12 496 ARG A O 1
ATOM 3756 N N . ARG A 1 497 ? 2.512 -13.521 -2.724 1.00 74.81 497 ARG A N 1
ATOM 3757 C CA . ARG A 1 497 ? 2.250 -13.585 -4.170 1.00 74.81 497 ARG A CA 1
ATOM 3758 C C . ARG A 1 497 ? 1.486 -14.853 -4.552 1.00 74.81 497 ARG A C 1
ATOM 3760 O O . ARG A 1 497 ? 1.192 -15.027 -5.728 1.00 74.81 497 ARG A O 1
ATOM 3767 N N . LEU A 1 498 ? 1.213 -15.737 -3.593 1.00 78.44 498 LEU A N 1
ATOM 3768 C CA . LEU A 1 498 ? 0.395 -16.918 -3.814 1.00 78.44 498 LEU A CA 1
ATOM 3769 C C . LEU A 1 498 ? -1.089 -16.550 -3.819 1.00 78.44 498 LEU A C 1
ATOM 3771 O O . LEU A 1 498 ? -1.521 -15.634 -3.121 1.00 78.44 498 LEU A O 1
ATOM 3775 N N . CYS A 1 499 ? -1.873 -17.307 -4.575 1.00 78.00 499 CYS A N 1
ATOM 3776 C CA . CYS A 1 499 ? -3.326 -17.241 -4.560 1.00 78.00 499 CYS A CA 1
ATOM 3777 C C . CYS A 1 499 ? -3.934 -18.643 -4.674 1.00 78.00 499 CYS A C 1
ATOM 3779 O O . CYS A 1 499 ? -3.263 -19.613 -5.041 1.00 78.00 499 CYS A O 1
ATOM 3781 N N . GLU A 1 500 ? -5.215 -18.752 -4.325 1.00 83.69 500 GLU A N 1
ATOM 3782 C CA . GLU A 1 500 ? -5.980 -19.986 -4.504 1.00 83.69 500 GLU A CA 1
ATOM 3783 C C . GLU A 1 500 ? -5.974 -20.412 -5.981 1.00 83.69 500 GLU A C 1
ATOM 3785 O O . GLU A 1 500 ? -6.084 -19.591 -6.890 1.00 83.69 500 GLU A O 1
ATOM 3790 N N . GLY A 1 501 ? -5.798 -21.709 -6.221 1.00 78.31 501 GLY A N 1
ATOM 3791 C CA . GLY A 1 501 ? -5.643 -22.306 -7.546 1.00 78.31 501 GLY A CA 1
ATOM 3792 C C . GLY A 1 501 ? -4.196 -22.469 -8.021 1.00 78.31 501 GLY A C 1
ATOM 3793 O O . GLY A 1 501 ? -3.963 -23.293 -8.905 1.00 78.31 501 GLY A O 1
ATOM 3794 N N . MET A 1 502 ? -3.213 -21.767 -7.439 1.00 84.31 502 MET A N 1
ATOM 3795 C CA . MET A 1 502 ? -1.800 -21.988 -7.785 1.00 84.31 502 MET A CA 1
ATOM 3796 C C . MET A 1 502 ? -1.316 -23.363 -7.315 1.00 84.31 502 MET A C 1
ATOM 3798 O O . MET A 1 502 ? -1.655 -23.804 -6.217 1.00 84.31 502 MET A O 1
ATOM 3802 N N . GLU A 1 503 ? -0.488 -24.024 -8.127 1.00 90.31 503 GLU A N 1
ATOM 3803 C CA . GLU A 1 503 ? 0.113 -25.322 -7.798 1.00 90.31 503 GLU A CA 1
ATOM 3804 C C . GLU A 1 503 ? 1.477 -25.149 -7.128 1.00 90.31 503 GLU A C 1
ATOM 3806 O O . GLU A 1 503 ? 2.435 -24.650 -7.727 1.00 90.31 503 GLU A O 1
ATOM 3811 N N . VAL A 1 504 ? 1.567 -25.613 -5.884 1.00 93.88 504 VAL A N 1
ATOM 3812 C CA . VAL A 1 504 ? 2.794 -25.634 -5.084 1.00 93.88 504 VAL A CA 1
ATOM 3813 C C . VAL A 1 504 ? 3.308 -27.056 -4.912 1.00 93.88 504 VAL A C 1
ATOM 3815 O O . VAL A 1 504 ? 2.566 -28.034 -5.037 1.00 93.88 504 VAL A O 1
ATOM 3818 N N . MET A 1 505 ? 4.600 -27.167 -4.630 1.00 95.06 505 MET A N 1
ATOM 3819 C CA . MET A 1 505 ? 5.245 -28.429 -4.315 1.00 95.06 505 MET A CA 1
ATOM 3820 C C . MET A 1 505 ? 4.983 -28.788 -2.851 1.00 95.06 505 MET A C 1
ATOM 3822 O O . MET A 1 505 ? 5.219 -27.996 -1.937 1.00 95.06 505 MET A O 1
ATOM 3826 N N . THR A 1 506 ? 4.490 -29.999 -2.629 1.00 95.94 506 THR A N 1
ATOM 3827 C CA . THR A 1 506 ? 4.162 -30.536 -1.305 1.00 95.94 506 THR A CA 1
ATOM 3828 C C . THR A 1 506 ? 4.791 -31.909 -1.138 1.00 95.94 506 THR A C 1
ATOM 3830 O O . THR A 1 506 ? 5.028 -32.596 -2.130 1.00 95.94 506 THR A O 1
ATOM 3833 N N . ARG A 1 507 ? 5.048 -32.322 0.101 1.00 93.75 507 ARG A N 1
ATOM 3834 C CA . ARG A 1 507 ? 5.519 -33.662 0.444 1.00 93.75 507 ARG A CA 1
ATOM 3835 C C . ARG A 1 507 ? 4.574 -34.272 1.459 1.00 93.75 507 ARG A C 1
ATOM 3837 O O . ARG A 1 507 ? 4.457 -33.786 2.577 1.00 93.75 507 ARG A O 1
ATOM 3844 N N . ARG A 1 508 ? 3.898 -35.350 1.071 1.00 90.94 508 ARG A N 1
ATOM 3845 C CA . ARG A 1 508 ? 3.030 -36.123 1.961 1.00 90.94 508 ARG A CA 1
ATOM 3846 C C . ARG A 1 508 ? 3.316 -37.596 1.805 1.00 90.94 508 ARG A C 1
ATOM 3848 O O . ARG A 1 508 ? 3.537 -38.062 0.696 1.00 90.94 508 ARG A O 1
ATOM 3855 N N . GLN A 1 509 ? 3.283 -38.320 2.923 1.00 87.56 509 GLN A N 1
ATOM 3856 C CA . GLN A 1 509 ? 3.559 -39.762 2.941 1.00 87.56 509 GLN A CA 1
ATOM 3857 C C . GLN A 1 509 ? 4.885 -40.100 2.231 1.00 87.56 509 GLN A C 1
ATOM 3859 O O . GLN A 1 509 ? 4.971 -41.082 1.501 1.00 87.56 509 GLN A O 1
ATOM 3864 N N . ASN A 1 510 ? 5.898 -39.249 2.430 1.00 86.31 510 ASN A N 1
ATOM 3865 C CA . ASN A 1 510 ? 7.237 -39.346 1.840 1.00 86.31 510 ASN A CA 1
ATOM 3866 C C . ASN A 1 510 ? 7.264 -39.322 0.303 1.00 86.31 510 ASN A C 1
ATOM 3868 O O . ASN A 1 510 ? 8.193 -39.826 -0.318 1.00 86.31 510 ASN A O 1
ATOM 3872 N N . ALA A 1 511 ? 6.249 -38.727 -0.323 1.00 88.31 511 ALA A N 1
ATOM 3873 C CA . ALA A 1 511 ? 6.195 -38.519 -1.759 1.00 88.31 511 ALA A CA 1
ATOM 3874 C C . ALA A 1 511 ? 5.939 -37.044 -2.081 1.00 88.31 511 ALA A C 1
ATOM 3876 O O . ALA A 1 511 ? 5.127 -36.370 -1.437 1.00 88.31 511 ALA A O 1
ATOM 3877 N N . VAL A 1 512 ? 6.662 -36.542 -3.083 1.00 91.69 512 VAL A N 1
ATOM 3878 C CA . VAL A 1 512 ? 6.529 -35.166 -3.566 1.00 91.69 512 VAL A CA 1
ATOM 3879 C C . VAL A 1 512 ? 5.411 -35.098 -4.603 1.00 91.69 512 VAL A C 1
ATOM 3881 O O . VAL A 1 512 ? 5.406 -35.844 -5.582 1.00 91.69 512 VAL A O 1
ATOM 3884 N N . HIS A 1 513 ? 4.472 -34.179 -4.400 1.00 91.50 513 HIS A N 1
ATOM 3885 C CA . HIS A 1 513 ? 3.320 -33.968 -5.267 1.00 91.50 513 HIS A CA 1
ATOM 3886 C C . HIS A 1 513 ? 3.077 -32.480 -5.514 1.00 91.50 513 HIS A C 1
ATOM 3888 O O . HIS A 1 513 ? 3.257 -31.643 -4.624 1.00 91.50 513 HIS A O 1
ATOM 3894 N N . ALA A 1 514 ? 2.580 -32.169 -6.708 1.00 93.94 514 ALA A N 1
ATOM 3895 C CA . ALA A 1 514 ? 1.905 -30.907 -6.961 1.00 93.94 514 ALA A CA 1
ATOM 3896 C C . ALA A 1 514 ? 0.561 -30.893 -6.218 1.00 93.94 514 ALA A C 1
ATOM 3898 O O . ALA A 1 514 ? -0.177 -31.879 -6.259 1.00 93.94 514 ALA A O 1
ATOM 3899 N N . SER A 1 515 ? 0.236 -29.788 -5.556 1.00 96.44 515 SER A N 1
ATOM 3900 C CA . SER A 1 515 ? -1.046 -29.600 -4.871 1.00 96.44 515 SER A CA 1
ATOM 3901 C C . SER A 1 515 ? -1.507 -28.160 -5.061 1.00 96.44 515 SER A C 1
ATOM 3903 O O . SER A 1 515 ? -0.701 -27.231 -4.961 1.00 96.44 515 SER A O 1
ATOM 3905 N N . ARG A 1 516 ? -2.793 -27.955 -5.355 1.00 93.12 516 ARG A N 1
ATOM 3906 C CA . ARG A 1 516 ? -3.350 -26.609 -5.543 1.00 93.12 516 ARG A CA 1
ATOM 3907 C C . ARG A 1 516 ? -3.649 -25.959 -4.209 1.00 93.12 516 ARG A C 1
ATOM 3909 O O . ARG A 1 516 ? -4.135 -26.618 -3.296 1.00 93.12 516 ARG A O 1
ATOM 3916 N N . ILE A 1 517 ? -3.410 -24.660 -4.100 1.00 92.12 517 ILE A N 1
ATOM 3917 C CA . ILE A 1 517 ? -3.829 -23.868 -2.943 1.00 92.12 517 ILE A CA 1
ATOM 3918 C C . ILE A 1 517 ? -5.359 -23.754 -2.952 1.00 92.12 517 ILE A C 1
ATOM 3920 O O . ILE A 1 517 ? -5.936 -23.294 -3.931 1.00 92.12 517 ILE A O 1
ATOM 3924 N N . VAL A 1 518 ? -6.012 -24.147 -1.859 1.00 95.19 518 VAL A N 1
ATOM 3925 C CA . VAL A 1 518 ? -7.480 -24.057 -1.678 1.00 95.19 518 VAL A CA 1
ATOM 3926 C C . VAL A 1 518 ? -7.898 -23.049 -0.632 1.00 95.19 518 VAL A C 1
ATOM 3928 O O . VAL A 1 518 ? -9.081 -22.760 -0.496 1.00 95.19 518 VAL A O 1
ATOM 3931 N N . LYS A 1 519 ? -6.940 -22.578 0.161 1.00 91.44 519 LYS A N 1
ATOM 3932 C CA . LYS A 1 519 ? -7.191 -21.587 1.188 1.00 91.44 519 LYS A CA 1
ATOM 3933 C C . LYS A 1 519 ? -6.017 -20.643 1.266 1.00 91.44 519 LYS A C 1
ATOM 3935 O O . LYS A 1 519 ? -4.885 -21.077 1.489 1.00 91.44 519 LYS A O 1
ATOM 3940 N N . TYR A 1 520 ? -6.325 -19.363 1.159 1.00 91.81 520 TYR A N 1
ATOM 3941 C CA . TYR A 1 520 ? -5.395 -18.283 1.423 1.00 91.81 520 TYR A CA 1
ATOM 3942 C C . TYR A 1 520 ? -6.078 -17.242 2.313 1.00 91.81 520 TYR A C 1
ATOM 3944 O O . TYR A 1 520 ? -7.034 -16.588 1.905 1.00 91.81 520 TYR A O 1
ATOM 3952 N N . SER A 1 521 ? -5.608 -17.083 3.551 1.00 87.12 521 SER A N 1
ATOM 3953 C CA . SER A 1 521 ? -6.170 -16.091 4.474 1.00 87.12 521 SER A CA 1
ATOM 3954 C C . SER A 1 521 ? -5.095 -15.290 5.190 1.00 87.12 521 SER A C 1
ATOM 3956 O O . SER A 1 521 ? -4.046 -15.824 5.545 1.00 87.12 521 SER A O 1
ATOM 3958 N N . VAL A 1 522 ? -5.396 -14.020 5.448 1.00 79.62 522 VAL A N 1
ATOM 3959 C CA . VAL A 1 522 ? -4.495 -13.058 6.085 1.00 79.62 522 VAL A CA 1
ATOM 3960 C C . VAL A 1 522 ? -4.980 -12.764 7.504 1.00 79.62 522 VAL A C 1
ATOM 3962 O O . VAL A 1 522 ? -6.159 -12.479 7.709 1.00 79.62 522 VAL A O 1
ATOM 3965 N N . SER A 1 523 ? -4.071 -12.808 8.472 1.00 80.06 523 SER A N 1
ATOM 3966 C CA . SER A 1 523 ? -4.285 -12.395 9.858 1.00 80.06 523 SER A CA 1
ATOM 3967 C C . SER A 1 523 ? -3.364 -11.229 10.197 1.00 80.06 523 SER A C 1
ATOM 3969 O O . SER A 1 523 ? -2.178 -11.266 9.882 1.00 80.06 523 SER A O 1
ATOM 3971 N N . THR A 1 524 ? -3.899 -10.207 10.863 1.00 73.81 524 THR A N 1
ATOM 3972 C CA . THR A 1 524 ? -3.124 -9.089 11.435 1.00 73.81 524 THR A CA 1
ATOM 3973 C C . THR A 1 524 ? -2.830 -9.288 12.922 1.00 73.81 524 THR A C 1
ATOM 3975 O O . THR A 1 524 ? -2.378 -8.368 13.602 1.00 73.81 524 THR A O 1
ATOM 3978 N N . GLN A 1 525 ? -3.176 -10.454 13.475 1.00 69.25 525 GLN A N 1
ATOM 3979 C CA . GLN A 1 525 ? -2.691 -10.853 14.788 1.00 69.25 525 GLN A CA 1
ATOM 3980 C C . GLN A 1 525 ? -1.251 -11.294 14.563 1.00 69.25 525 GLN A C 1
ATOM 3982 O O . GLN A 1 525 ? -1.026 -12.365 14.007 1.00 69.25 525 GLN A O 1
ATOM 3987 N N . GLY A 1 526 ? -0.303 -10.407 14.864 1.00 69.62 526 GLY A N 1
ATOM 3988 C CA . GLY A 1 526 ? 1.107 -10.724 14.698 1.00 69.62 526 GLY A CA 1
ATOM 3989 C C . GLY A 1 526 ? 1.510 -11.939 15.531 1.00 69.62 526 GLY A C 1
ATOM 3990 O O . GLY A 1 526 ? 0.927 -12.183 16.589 1.00 69.62 526 GLY A O 1
ATOM 3991 N N . GLU A 1 527 ? 2.493 -12.694 15.052 1.00 85.50 527 GLU A N 1
ATOM 3992 C CA . GLU A 1 527 ? 2.976 -13.913 15.703 1.00 85.50 527 GLU A CA 1
ATOM 3993 C C . GLU A 1 527 ? 4.505 -14.008 15.646 1.00 85.50 527 GLU A C 1
ATOM 3995 O O . GLU A 1 527 ? 5.164 -13.406 14.786 1.00 85.50 527 GLU A O 1
ATOM 4000 N N . GLU A 1 528 ? 5.068 -14.798 16.564 1.00 85.88 528 GLU A N 1
ATOM 4001 C CA . GLU A 1 528 ? 6.467 -15.202 16.491 1.00 85.88 528 GLU A CA 1
ATOM 4002 C C . GLU A 1 528 ? 6.685 -16.164 15.323 1.00 85.88 528 GLU A C 1
ATOM 4004 O O . GLU A 1 528 ? 5.908 -17.086 15.060 1.00 85.88 528 GLU A O 1
ATOM 4009 N N . ILE A 1 529 ? 7.784 -15.933 14.621 1.00 88.88 529 ILE A N 1
ATOM 4010 C CA . ILE A 1 529 ? 8.197 -16.683 13.444 1.00 88.88 529 ILE A CA 1
ATOM 4011 C C . ILE A 1 529 ? 9.651 -17.108 13.610 1.00 88.88 529 ILE A C 1
ATOM 4013 O O . ILE A 1 529 ? 10.449 -16.394 14.217 1.00 88.88 529 ILE A O 1
ATOM 4017 N N . ALA A 1 530 ? 10.011 -18.245 13.030 1.00 86.94 530 ALA A N 1
ATOM 4018 C CA . ALA A 1 530 ? 11.385 -18.716 12.983 1.00 86.94 530 ALA A CA 1
ATOM 4019 C C . ALA A 1 530 ? 11.893 -18.819 11.544 1.00 86.94 530 ALA A C 1
ATOM 4021 O O . ALA A 1 530 ? 11.149 -19.104 10.601 1.00 86.94 530 ALA A O 1
ATOM 4022 N N . ILE A 1 531 ? 13.190 -18.563 11.410 1.00 85.69 531 ILE A N 1
ATOM 4023 C CA . ILE A 1 531 ? 13.963 -18.584 10.173 1.00 85.69 531 ILE A CA 1
ATOM 4024 C C . ILE A 1 531 ? 15.056 -19.625 10.358 1.00 85.69 531 ILE A C 1
ATOM 4026 O O . ILE A 1 531 ? 15.862 -19.498 11.280 1.00 85.69 531 ILE A O 1
ATOM 4030 N N . LEU A 1 532 ? 15.098 -20.625 9.482 1.00 86.94 532 LEU A N 1
ATOM 4031 C CA . LEU A 1 532 ? 16.176 -21.609 9.443 1.00 86.94 532 LEU A CA 1
ATOM 4032 C C . LEU A 1 532 ? 17.220 -21.195 8.406 1.00 86.94 532 LEU A C 1
ATOM 4034 O O . LEU A 1 532 ? 16.884 -20.812 7.288 1.00 86.94 532 LEU A O 1
ATOM 4038 N N . GLU A 1 533 ? 18.491 -21.300 8.769 1.00 86.00 533 GLU A N 1
ATOM 4039 C CA . GLU A 1 533 ? 19.632 -21.201 7.859 1.00 86.00 533 GLU A CA 1
ATOM 4040 C C . GLU A 1 533 ? 20.174 -22.612 7.621 1.00 86.00 533 GLU A C 1
ATOM 4042 O O . GLU A 1 533 ? 20.305 -23.382 8.572 1.00 86.00 533 GLU A O 1
ATOM 4047 N N . THR A 1 534 ? 20.506 -22.973 6.381 1.00 87.38 534 THR A N 1
ATOM 4048 C CA . THR A 1 534 ? 21.109 -24.278 6.053 1.00 87.38 534 THR A CA 1
ATOM 4049 C C . THR A 1 534 ? 22.434 -24.110 5.322 1.00 87.38 534 THR A C 1
ATOM 4051 O O . THR A 1 534 ? 22.726 -23.049 4.775 1.00 87.38 534 THR A O 1
ATOM 4054 N N . HIS A 1 535 ? 23.243 -25.168 5.308 1.00 82.44 535 HIS A N 1
ATOM 4055 C CA . HIS A 1 535 ? 24.553 -25.192 4.651 1.00 82.44 535 HIS A CA 1
ATOM 4056 C C . HIS A 1 535 ? 24.512 -25.301 3.108 1.00 82.44 535 HIS A C 1
ATOM 4058 O O . HIS A 1 535 ? 25.568 -25.454 2.503 1.00 82.44 535 HIS A O 1
ATOM 4064 N N . GLY A 1 536 ? 23.341 -25.218 2.463 1.00 77.31 536 GLY A N 1
ATOM 4065 C CA . GLY A 1 536 ? 23.212 -25.383 1.008 1.00 77.31 536 GLY A CA 1
ATOM 4066 C C . GLY A 1 536 ? 23.868 -24.262 0.187 1.00 77.31 536 GLY A C 1
ATOM 4067 O O . GLY A 1 536 ? 23.628 -23.067 0.419 1.00 77.31 536 GLY A O 1
ATOM 4068 N N . GLU A 1 537 ? 24.667 -24.635 -0.813 1.00 75.62 537 GLU A N 1
ATOM 4069 C CA . GLU A 1 537 ? 25.332 -23.698 -1.727 1.00 75.62 537 GLU A CA 1
ATOM 4070 C C . GLU A 1 537 ? 24.434 -23.342 -2.918 1.00 75.62 537 GLU A C 1
ATOM 4072 O O . GLU A 1 537 ? 24.439 -22.190 -3.370 1.00 75.62 537 GLU A O 1
ATOM 4077 N N . THR A 1 538 ? 23.598 -24.288 -3.349 1.00 79.00 538 THR A N 1
ATOM 4078 C CA . THR A 1 538 ? 22.611 -24.130 -4.428 1.00 79.00 538 THR A CA 1
ATOM 4079 C C . THR A 1 538 ? 21.191 -23.905 -3.895 1.00 79.00 538 THR A C 1
ATOM 4081 O O . THR A 1 538 ? 20.899 -24.200 -2.738 1.00 79.00 538 THR A O 1
ATOM 4084 N N . ASP A 1 539 ? 20.285 -23.395 -4.736 1.00 77.06 539 ASP A N 1
ATOM 4085 C CA . ASP A 1 539 ? 18.868 -23.238 -4.367 1.00 77.06 539 ASP A CA 1
ATOM 4086 C C . ASP A 1 539 ? 18.191 -24.590 -4.084 1.00 77.06 539 ASP A C 1
ATOM 4088 O O . ASP A 1 539 ? 17.351 -24.694 -3.197 1.00 77.06 539 ASP A O 1
ATOM 4092 N N . ASP A 1 540 ? 18.599 -25.665 -4.766 1.00 79.50 540 ASP A N 1
ATOM 4093 C CA . ASP A 1 540 ? 18.024 -26.993 -4.525 1.00 79.50 540 ASP A CA 1
ATOM 4094 C C . ASP A 1 540 ? 18.412 -27.572 -3.150 1.00 79.50 540 ASP A C 1
ATOM 4096 O O . ASP A 1 540 ? 17.596 -28.221 -2.496 1.00 79.50 540 ASP A O 1
ATOM 4100 N N . GLU A 1 541 ? 19.624 -27.282 -2.668 1.00 81.88 541 GLU A N 1
ATOM 4101 C CA . GLU A 1 541 ? 20.130 -27.699 -1.345 1.00 81.88 541 GLU A CA 1
ATOM 4102 C C . GLU A 1 541 ? 19.551 -26.875 -0.181 1.00 81.88 541 GLU A C 1
ATOM 4104 O O . GLU A 1 541 ? 19.838 -27.122 0.993 1.00 81.88 541 GLU A O 1
ATOM 4109 N N . ARG A 1 542 ? 18.754 -25.857 -0.500 1.00 85.12 542 ARG A N 1
ATOM 4110 C CA . ARG A 1 542 ? 18.146 -24.920 0.452 1.00 85.12 542 ARG A CA 1
ATOM 4111 C C . ARG A 1 542 ? 16.672 -25.181 0.709 1.00 85.12 542 ARG A C 1
ATOM 4113 O O . ARG A 1 542 ? 16.046 -24.481 1.511 1.00 85.12 542 ARG A O 1
ATOM 4120 N N . ILE A 1 543 ? 16.125 -26.184 0.037 1.00 90.12 543 ILE A N 1
ATOM 4121 C CA . ILE A 1 543 ? 14.722 -26.556 0.127 1.00 90.12 543 ILE A CA 1
ATOM 4122 C C . ILE A 1 543 ? 14.537 -27.554 1.260 1.00 90.12 543 ILE A C 1
ATOM 4124 O O . ILE A 1 543 ? 15.312 -28.495 1.395 1.00 90.12 543 ILE A O 1
ATOM 4128 N N . TYR A 1 544 ? 13.483 -27.358 2.043 1.00 93.38 544 TYR A N 1
ATOM 4129 C CA . TYR A 1 544 ? 13.059 -28.247 3.122 1.00 93.38 544 TYR A CA 1
ATOM 4130 C C . TYR A 1 544 ? 11.529 -28.291 3.204 1.00 93.38 544 TYR A C 1
ATOM 4132 O O . TYR A 1 544 ? 10.838 -27.525 2.529 1.00 93.38 544 TYR A O 1
ATOM 4140 N N . TRP A 1 545 ? 10.975 -29.183 4.025 1.00 94.69 545 TRP A N 1
ATOM 4141 C CA . TRP A 1 545 ? 9.525 -29.376 4.125 1.00 94.69 545 TRP A CA 1
ATOM 4142 C C . TRP A 1 545 ? 8.969 -28.806 5.430 1.00 94.69 545 TRP A C 1
ATOM 4144 O O . TRP A 1 545 ? 9.297 -29.276 6.520 1.00 94.69 545 TRP A O 1
ATOM 4154 N N . ALA A 1 546 ? 8.106 -27.796 5.305 1.00 94.38 546 ALA A N 1
ATOM 4155 C CA . ALA A 1 546 ? 7.444 -27.118 6.414 1.00 94.38 546 ALA A CA 1
ATOM 4156 C C . ALA A 1 546 ? 5.928 -27.127 6.201 1.00 94.38 546 ALA A C 1
ATOM 4158 O O . ALA A 1 546 ? 5.432 -26.609 5.195 1.00 94.38 546 ALA A O 1
ATOM 4159 N N . GLY A 1 547 ? 5.186 -27.729 7.129 1.00 95.00 547 GLY A N 1
ATOM 4160 C CA . GLY A 1 547 ? 3.747 -27.943 6.980 1.00 95.00 547 GLY A CA 1
ATOM 4161 C C . GLY A 1 547 ? 3.400 -28.824 5.782 1.00 95.00 547 GLY A C 1
ATOM 4162 O O . GLY A 1 547 ? 2.430 -28.542 5.087 1.00 95.00 547 GLY A O 1
ATOM 4163 N N . ASP A 1 548 ? 4.227 -29.830 5.474 1.00 96.25 548 ASP A N 1
ATOM 4164 C CA . ASP A 1 548 ? 4.138 -30.650 4.250 1.00 96.25 548 ASP A CA 1
ATOM 4165 C C . ASP A 1 548 ? 4.288 -29.847 2.938 1.00 96.25 548 ASP A C 1
ATOM 4167 O O . ASP A 1 548 ? 4.079 -30.382 1.851 1.00 96.25 548 ASP A O 1
ATOM 4171 N N . ALA A 1 549 ? 4.647 -28.564 2.994 1.00 95.06 549 ALA A N 1
ATOM 4172 C CA . ALA A 1 549 ? 4.862 -27.722 1.825 1.00 95.06 549 ALA A CA 1
ATOM 4173 C C . ALA A 1 549 ? 6.346 -27.388 1.668 1.00 95.06 549 ALA A C 1
ATOM 4175 O O . ALA A 1 549 ? 7.048 -27.143 2.651 1.00 95.06 549 ALA A O 1
ATOM 4176 N N . ALA A 1 550 ? 6.823 -27.349 0.425 1.00 93.25 550 ALA A N 1
ATOM 4177 C CA . ALA A 1 550 ? 8.198 -26.973 0.132 1.00 93.25 550 ALA A CA 1
ATOM 4178 C C . ALA A 1 550 ? 8.449 -25.526 0.575 1.00 93.25 550 ALA A C 1
ATOM 4180 O O . ALA A 1 550 ? 7.766 -24.591 0.143 1.00 93.25 550 ALA A O 1
ATOM 4181 N N . ALA A 1 551 ? 9.420 -25.356 1.459 1.00 90.50 551 ALA A N 1
ATOM 4182 C CA . ALA A 1 551 ? 9.959 -24.083 1.893 1.00 90.50 551 ALA A CA 1
ATOM 4183 C C . ALA A 1 551 ? 11.369 -23.918 1.328 1.00 90.50 551 ALA A C 1
ATOM 4185 O O . ALA A 1 551 ? 12.081 -24.901 1.134 1.00 90.50 551 ALA A O 1
ATOM 4186 N N . HIS A 1 552 ? 11.770 -22.678 1.079 1.00 85.69 552 HIS A N 1
ATOM 4187 C CA . HIS A 1 552 ? 13.139 -22.343 0.698 1.00 85.69 552 HIS A CA 1
ATOM 4188 C C . HIS A 1 552 ? 13.747 -21.477 1.789 1.00 85.69 552 HIS A C 1
ATOM 4190 O O . HIS A 1 552 ? 13.089 -20.558 2.260 1.00 85.69 552 HIS A O 1
ATOM 4196 N N . ASN A 1 553 ? 14.982 -21.736 2.201 1.00 75.50 553 ASN A N 1
ATOM 4197 C CA . ASN A 1 553 ? 15.608 -20.957 3.265 1.00 75.50 553 ASN A CA 1
ATOM 4198 C C . ASN A 1 553 ? 16.215 -19.620 2.776 1.00 75.50 553 ASN A C 1
ATOM 4200 O O . ASN A 1 553 ? 16.265 -19.326 1.578 1.00 75.50 553 ASN A O 1
ATOM 4204 N N . ALA A 1 554 ? 16.708 -18.812 3.719 1.00 56.31 554 ALA A N 1
ATOM 4205 C CA . ALA A 1 554 ? 17.442 -17.581 3.435 1.00 56.31 554 ALA A CA 1
ATOM 4206 C C . ALA A 1 554 ? 18.964 -17.806 3.475 1.00 56.31 554 ALA A C 1
ATOM 4208 O O . ALA A 1 554 ? 19.482 -18.382 4.431 1.00 56.31 554 ALA A O 1
ATOM 4209 N N . LYS A 1 555 ? 19.703 -17.254 2.503 1.00 54.75 555 LYS A N 1
ATOM 4210 C CA . LYS A 1 555 ? 21.147 -17.010 2.637 1.00 54.75 555 LYS A CA 1
ATOM 4211 C C . LYS A 1 555 ? 21.341 -15.779 3.522 1.00 54.75 555 LYS A C 1
ATOM 4213 O O . LYS A 1 555 ? 21.131 -14.656 3.070 1.00 54.75 555 LYS A O 1
ATOM 4218 N N . LEU A 1 556 ? 21.717 -15.976 4.784 1.00 45.47 556 LEU A N 1
ATOM 4219 C CA . LEU A 1 556 ? 22.164 -14.867 5.621 1.00 45.47 556 LEU A CA 1
ATOM 4220 C C . LEU A 1 556 ? 23.489 -14.351 5.053 1.00 45.47 556 LEU A C 1
ATOM 4222 O O . LEU A 1 556 ? 24.441 -15.112 4.891 1.00 45.47 556 LEU A O 1
ATOM 4226 N N . LEU A 1 557 ? 23.537 -13.062 4.710 1.00 38.56 557 LEU A N 1
ATOM 4227 C CA . LEU A 1 557 ? 24.798 -12.390 4.415 1.00 38.56 557 LEU A CA 1
ATOM 4228 C C . LEU A 1 557 ? 25.648 -12.481 5.686 1.00 38.56 557 LEU A C 1
ATOM 4230 O O . LEU A 1 557 ? 25.296 -11.890 6.709 1.00 38.56 557 LEU A O 1
ATOM 4234 N N . GLU A 1 558 ? 26.718 -13.274 5.644 1.00 32.94 558 GLU A N 1
ATOM 4235 C CA . GLU A 1 558 ? 27.740 -13.227 6.683 1.00 32.94 558 GLU A CA 1
ATOM 4236 C C . GLU A 1 558 ? 28.257 -11.791 6.722 1.00 32.94 558 GLU A C 1
ATOM 4238 O O . GLU A 1 558 ? 28.669 -11.242 5.698 1.00 32.94 558 GLU A O 1
ATOM 4243 N N . ALA A 1 559 ? 28.128 -11.153 7.885 1.00 27.81 559 ALA A N 1
ATOM 4244 C CA . ALA A 1 559 ? 28.673 -9.828 8.106 1.00 27.81 559 ALA A CA 1
ATOM 4245 C C . ALA A 1 559 ? 30.193 -9.909 7.911 1.00 27.81 559 ALA A C 1
ATOM 4247 O O . ALA A 1 559 ? 30.884 -10.498 8.744 1.00 27.81 559 ALA A O 1
ATOM 4248 N N . PHE A 1 560 ? 30.678 -9.358 6.799 1.00 28.08 560 PHE A N 1
ATOM 4249 C CA . PHE A 1 560 ? 32.074 -8.973 6.630 1.00 28.08 560 PHE A CA 1
ATOM 4250 C C . PHE A 1 560 ? 32.277 -7.555 7.153 1.00 28.08 560 PHE A C 1
ATOM 4252 O O . PHE A 1 560 ? 31.430 -6.685 6.834 1.00 28.08 560 PHE A O 1
#

Sequence (560 aa):
MKKQELMEQELIQRTESTGRQLRADIEQLGLAIPRIEPPKNEAAIVNLIDDGDYSWSTLAYTTPGTTPGTAGDDNQRAYNWYREQRATVVLATDNAHGLKSAAHSLFGAETDDTPRWDKTNGWAELGETGATPWDVIAPLPNNFATPGMRLRVQMITRLRTSTTLPGPLQFFWLIQDNTVANPGVLKGTAFVLDGAAFGTLGATSRSYKLIVDHDNGDQIESTIKTIANTPAVLSAMNGVALTWPRYPGFTKVTIYVQEGGVTSIAGFIGNGTNAFNDSGQRFGTVSGFPTATATQPRAYAEANPFVPTIDWQLWVFFIFVPQTYNFSLTTAQQMLRGGVIGPMGEGHQLQIDRIGVSTGDGVWSPSAHDSAVTSSPSTSQTSSQQGPPSSGSGDTAPSDGQGRLACSTLDTPIDICDEDGSNERKVELGEIDEKAVARGTWLVGKYDQPVKVKGVKIGWSELILTIQTENGAGRRCSPSDLWLLNNGPAAGIAARRLCEGMEVMTRRQNAVHASRIVKYSVSTQGEEIAILETHGETDDERIYWAGDAAAHNAKLLEAF

Secondary structure (DSSP, 8-state):
-HHHHHHHHHHHHHHHHHHHHHHHHHHHTT---------TTPPBP-B-STTTTS--BHHHHHSTTPPTT--SGGGGEEEEEEEEETT-SS---STTTEEE-TTSGGGGGS-TTS-EEETTTTEEEE---SSS-EEEEEE-SS----TT-EEEEEEEEEESS-S--SS-EEEEEEEEE--TTS-EE-BPPPBPPEEEEESS--SEEEEEEEEEEETTS-EEEBPPEEEEEE-SS--SSSEEEEE----TTEEEEEEEEEETTEEEEEEEEETT-SEEEE-S---EEESS----SSSS-BSEEEEEEE---SS-EEEEEEEE--TT--GGG--S-EEEEEEEES---SSS-EEEEEEEEESS-SB---BTTGGG--SPPSS----TTS--S---S--S---TT------EETT-EEEEE-TTS-S-EEEEGGG--HHHHHH--EEEBGGG-EEEEEEEEEEEES-EEEEEETTS-EEEE-TT-EE-BTTS-TT-EEGGG--TT-EEEEEETTEEEEEEEEEEEEE-S-EEEEEEEE--SSSGGGEEEETTEEEE--------